Protein AF-0000000072294227 (afdb_homodimer)

Secondary structure (DSSP, 8-state):
---TT-------HHHHHHHHHHHHHHHHHHHHHHHHHHHHHHHHHHHHHHHHHHHHHHHHHHHHHHHTHHHHHHHHHHHHHHHHHHHHHHSS------SS-HHHHHHS--HHHHHHTTSGGGGGG----HHHHHHHTTT--HHHHHHTTT-HHHHHHHHHHHHHHHHTTSTTS-GGGGGGSHHHHHHHHHHHHHTT--HHHHHHHHHH-HHHHHHHHHHHHHHHHHHHHHHHHHHHHHIIIIIHHHHHHHT-/---TT-------HHHHHHHHHHHHHHHHHHHHHHHHHHHHHHHHHHHHHHHHHHHHHHHHHHHHHHHTHHHHHHHHHHHHHHHHHHHHHHSS------SS-HHHHHHS--HHHHHHTTSGGGGGG----HHHHHHHTTT--HHHHHHTTT-HHHHHHHHHHHHHHHHHHSTTS-GGGGGGSHHHHHHHHHHHHHTT--HHHHHHHHHH-HHHHHHHHHHHHHHHHHHHHHHHHHHHHHIIIIIHHHHHHHT-

Nearest PDB structures (foldseek):
  1x04-assembly1_A-2  TM=2.328E-01  e=3.850E+00  Homo sapiens
  8afz-assembly1_A  TM=1.549E-01  e=7.894E+00  Homo sapiens

Solvent-accessible surface area (backbone atoms only — not comparable to full-atom values): 27185 Å² total; per-residue (Å²): 132,81,78,78,73,71,65,76,80,63,80,57,65,69,58,49,51,54,48,48,50,52,50,49,50,48,48,51,52,48,50,53,51,50,49,54,49,51,53,51,47,52,50,36,51,52,37,49,52,48,38,53,53,42,52,52,48,44,50,52,52,51,51,50,53,61,67,44,43,52,24,33,50,46,16,48,51,47,45,49,44,40,53,50,54,52,39,31,68,68,62,74,48,73,70,74,73,65,84,69,49,66,63,45,67,54,59,50,42,48,51,61,49,52,28,41,27,57,35,77,87,34,56,94,60,45,49,82,67,60,66,53,49,14,68,52,40,74,61,46,50,46,67,58,48,58,74,22,69,83,23,58,66,46,44,46,50,41,12,48,45,33,25,49,54,49,53,39,68,36,86,87,36,77,62,86,46,51,76,71,34,67,53,44,53,49,49,54,56,47,47,70,39,55,86,75,46,51,48,62,53,47,25,45,34,41,69,70,33,70,69,31,31,50,51,48,51,51,41,50,53,51,46,55,52,51,49,51,53,48,51,50,51,49,51,53,48,38,32,67,57,55,46,54,60,52,55,62,60,71,72,103,131,79,76,77,75,71,65,77,80,60,81,56,65,69,59,49,52,54,48,48,52,51,50,50,51,48,50,51,52,48,51,52,52,50,49,51,49,50,52,51,49,52,51,35,51,53,37,50,52,49,37,53,52,43,51,52,48,45,50,52,51,52,51,50,54,60,67,45,42,54,24,31,51,47,16,48,49,48,45,49,43,41,54,50,54,53,39,32,67,68,63,73,47,78,70,74,74,66,84,70,48,64,63,46,68,55,56,51,42,48,50,60,49,54,27,42,28,59,34,76,85,34,56,95,60,46,49,81,67,59,66,54,50,14,68,51,40,75,61,46,51,46,67,59,48,60,74,22,69,86,23,60,65,46,44,46,52,42,11,46,45,33,25,50,55,48,53,43,69,34,87,86,35,76,71,84,49,53,77,71,32,66,53,44,55,50,48,55,55,46,49,71,38,54,86,76,48,51,46,63,51,46,24,46,34,42,70,69,32,69,70,31,31,51,50,46,51,53,42,48,52,51,47,54,52,52,49,50,51,48,52,50,50,48,50,54,47,38,33,66,56,56,47,54,61,51,56,63,62,71,74,103

Foldseek 3Di:
DPPPPPPPPDDPVVVVVVVVVVVVVVVVVVVVVVVVVVVVVVVVVVVVVVVVVVVVVVVVVVVLVVLCVVVVVLVVLLVVQVVVCVVCLVVVPNDPPSPAHNVRSVQFFQLSNVLCLCDCSVPPSRDDPQVVSCVLQLRDGSVLVNVLVVLVLSRVLSRLLSSLQVLLVDPVHDNVPSCPALSVVVSVVVNVCVVPDGSVRLSCQCPPNPVNVVSSVRSVVVSVVSSVVVVVVCVVVCCVPVVVVVVVPVVD/DPPPPPPPPPPPVVVVVVVVVVVVVVVVVVVVVVVVVVVVVVVVVVVVVVVVVVVVVVVVVVVLVVLCVVVVVLVVLLVVQVVVVVVCLVVVPNDDPSPAHNVRSVQFFQLSNVLCLCDCSVPPSRDDPQVVSCVLQLRDGSVLVNVLVVLVLSRVLSRLLSSLVVLLVDPVHDNVPSCVALSVVVSVVCNVCVVPDGSVRLSCQLPPNPVNVVSSVRSVVVSVVSSVVVVVVCVVVCCVPVVVVVVVPVVD

Organism: Botryotinia fuckeliana (strain B05.10) (NCBI:txid332648)

pLDDT: mean 79.05, std 19.79, range [23.41, 97.88]

Structure (mmCIF, N/CA/C/O backbone):
data_AF-0000000072294227-model_v1
#
loop_
_entity.id
_entity.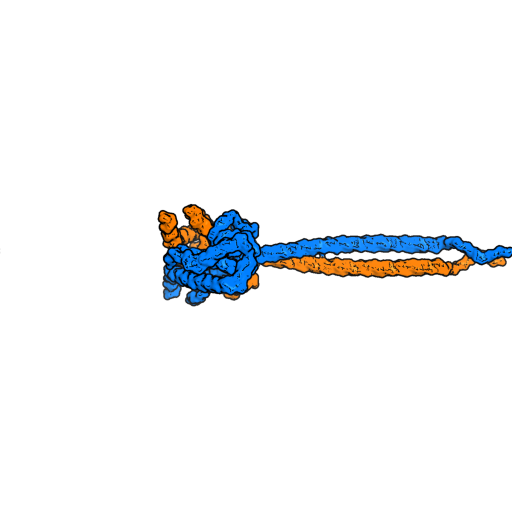type
_entity.pdbx_description
1 polymer 'Uncharacterized protein'
#
loop_
_atom_site.group_PDB
_atom_site.id
_atom_site.type_symbol
_atom_site.label_atom_id
_atom_site.label_alt_id
_atom_site.label_comp_id
_atom_site.label_asym_id
_atom_site.label_entity_id
_atom_site.label_seq_id
_atom_site.pdbx_PDB_ins_code
_atom_site.Cartn_x
_atom_site.Cartn_y
_atom_site.Cartn_z
_atom_site.occupancy
_atom_site.B_iso_or_equiv
_atom_site.auth_seq_id
_atom_site.auth_comp_id
_atom_site.auth_asym_id
_atom_site.auth_atom_id
_atom_site.pdbx_PDB_model_num
ATOM 1 N N . MET A 1 1 ? 15.352 -98.375 -51.656 1 25.69 1 MET A N 1
ATOM 2 C CA . MET A 1 1 ? 15.219 -98.125 -50.219 1 25.69 1 MET A CA 1
ATOM 3 C C . MET A 1 1 ? 15.141 -96.625 -49.938 1 25.69 1 MET A C 1
ATOM 5 O O . MET A 1 1 ? 16.078 -95.875 -50.25 1 25.69 1 MET A O 1
ATOM 9 N N . ASN A 1 2 ? 13.875 -96 -50.25 1 27.08 2 ASN A N 1
ATOM 10 C CA . ASN A 1 2 ? 13.523 -94.625 -50.062 1 27.08 2 ASN A CA 1
ATOM 11 C C . ASN A 1 2 ? 13.922 -94.125 -48.656 1 27.08 2 ASN A C 1
ATOM 13 O O . ASN A 1 2 ? 13.695 -94.812 -47.656 1 27.08 2 ASN A O 1
ATOM 17 N N . ASN A 1 3 ? 15.039 -93.438 -48.625 1 32.22 3 ASN A N 1
ATOM 18 C CA . ASN A 1 3 ? 15.633 -92.938 -47.375 1 32.22 3 ASN A CA 1
ATOM 19 C C . ASN A 1 3 ? 14.594 -92.25 -46.531 1 32.22 3 ASN A C 1
ATOM 21 O O . ASN A 1 3 ? 13.961 -91.25 -46.969 1 32.22 3 ASN A O 1
ATOM 25 N N . PRO A 1 4 ? 13.906 -92.812 -45.562 1 40.38 4 PRO A N 1
ATOM 26 C CA . PRO A 1 4 ? 12.766 -92.438 -44.688 1 40.38 4 PRO A CA 1
ATOM 27 C C . PRO A 1 4 ? 12.938 -91.062 -44.031 1 40.38 4 PRO A C 1
ATOM 29 O O . PRO A 1 4 ? 12.023 -90.625 -43.375 1 40.38 4 PRO A O 1
ATOM 32 N N . GLY A 1 5 ? 14.156 -90.688 -43.844 1 36.19 5 GLY A N 1
ATOM 33 C CA . GLY A 1 5 ? 14.359 -89.688 -42.844 1 36.19 5 GLY A CA 1
ATOM 34 C C . GLY A 1 5 ? 13.867 -88.312 -43.25 1 36.19 5 GLY A C 1
ATOM 35 O O . GLY A 1 5 ? 14.102 -87.312 -42.531 1 36.19 5 GLY A O 1
ATOM 36 N N . GLN A 1 6 ? 13.836 -88 -44.562 1 35.47 6 GLN A N 1
ATOM 37 C CA . GLN A 1 6 ? 13.609 -86.625 -44.875 1 35.47 6 GLN A CA 1
ATOM 38 C C . GLN A 1 6 ? 12.18 -86.188 -44.5 1 35.47 6 GLN A C 1
ATOM 40 O O . GLN A 1 6 ? 11.227 -86.562 -45.156 1 35.47 6 GLN A O 1
ATOM 45 N N . LEU A 1 7 ? 11.977 -86.062 -43.188 1 40.06 7 LEU A N 1
ATOM 46 C CA . LEU A 1 7 ? 10.703 -85.5 -42.844 1 40.06 7 LEU A CA 1
ATOM 47 C C . LEU A 1 7 ? 10.43 -84.25 -43.688 1 40.06 7 LEU A C 1
ATOM 49 O O . LEU A 1 7 ? 11.359 -83.5 -44.062 1 40.06 7 LEU A O 1
ATOM 53 N N . PRO A 1 8 ? 9.406 -84.312 -44.562 1 37.22 8 PRO A N 1
ATOM 54 C CA . PRO A 1 8 ? 9.156 -83.125 -45.375 1 37.22 8 PRO A CA 1
ATOM 55 C C . PRO A 1 8 ? 9.148 -81.812 -44.594 1 37.22 8 PRO A C 1
ATOM 57 O O . PRO A 1 8 ? 8.656 -81.812 -43.438 1 37.22 8 PRO A O 1
ATOM 60 N N . HIS A 1 9 ? 10.25 -81.062 -44.5 1 41.09 9 HIS A N 1
ATOM 61 C CA . HIS A 1 9 ? 10.398 -79.75 -43.906 1 41.09 9 HIS A CA 1
ATOM 62 C C . HIS A 1 9 ? 9.242 -78.812 -44.312 1 41.09 9 HIS A C 1
ATOM 64 O O . HIS A 1 9 ? 9.375 -77.625 -44.281 1 41.09 9 HIS A O 1
ATOM 70 N N . GLY A 1 10 ? 8.156 -79.375 -44.875 1 38.88 10 GLY A N 1
ATOM 71 C CA . GLY A 1 10 ? 7.176 -78.375 -45.25 1 38.88 10 GLY A CA 1
ATOM 72 C C . GLY A 1 10 ? 6.535 -77.688 -44.062 1 38.88 10 GLY A C 1
ATOM 73 O O . GLY A 1 10 ? 6.559 -78.188 -42.969 1 38.88 10 GLY A O 1
ATOM 74 N N . PRO A 1 11 ? 6.523 -76.25 -44.062 1 43.62 11 PRO A N 1
ATOM 75 C CA . PRO A 1 11 ? 5.891 -75.5 -42.938 1 43.62 11 PRO A CA 1
ATOM 76 C C . PRO A 1 11 ? 4.523 -76.062 -42.562 1 43.62 11 PRO A C 1
ATOM 78 O O . PRO A 1 11 ? 3.787 -76.562 -43.438 1 43.62 11 PRO A O 1
ATOM 81 N N . CYS A 1 12 ? 4.359 -76.688 -41.562 1 49.31 12 CYS A N 1
ATOM 82 C CA . CYS A 1 12 ? 3.086 -77.188 -41.062 1 49.31 12 CYS A CA 1
ATOM 83 C C . CYS A 1 12 ? 2.023 -76.062 -41.094 1 49.31 12 CYS A C 1
ATOM 85 O O . CYS A 1 12 ? 2.217 -75 -40.531 1 49.31 12 CYS A O 1
ATOM 87 N N . ILE A 1 13 ? 1.079 -75.938 -42 1 53.09 13 ILE A N 1
ATOM 88 C CA . ILE A 1 13 ? 0.009 -75 -42.281 1 53.09 13 ILE A CA 1
ATOM 89 C C . ILE A 1 13 ? -0.709 -74.625 -41 1 53.09 13 ILE A C 1
ATOM 91 O O . ILE A 1 13 ? -1.012 -73.438 -40.781 1 53.09 13 ILE A O 1
ATOM 95 N N . GLY A 1 14 ? -1.01 -75.5 -40.219 1 51.09 14 GLY A N 1
ATOM 96 C CA . GLY A 1 14 ? -1.682 -75.188 -38.969 1 51.09 14 GLY A CA 1
ATOM 97 C C . GLY A 1 14 ? -0.851 -74.312 -38.031 1 51.09 14 GLY A C 1
ATOM 98 O O . GLY A 1 14 ? -1.378 -73.375 -37.375 1 51.09 14 GLY A O 1
ATOM 99 N N . CYS A 1 15 ? 0.338 -74.625 -38.062 1 59 15 CYS A N 1
ATOM 100 C CA . CYS A 1 15 ? 1.279 -73.938 -37.219 1 59 15 CYS A CA 1
ATOM 101 C C . CYS A 1 15 ? 1.486 -72.5 -37.75 1 59 15 CYS A C 1
ATOM 103 O O . CYS A 1 15 ? 1.631 -71.562 -36.969 1 59 15 CYS A O 1
ATOM 105 N N . SER A 1 16 ? 1.339 -72.375 -39.125 1 62 16 SER A N 1
ATOM 106 C CA . SER A 1 16 ? 1.524 -71.062 -39.688 1 62 16 SER A CA 1
ATOM 107 C C . SER A 1 16 ? 0.367 -70.125 -39.344 1 62 16 SER A C 1
ATOM 109 O O . SER A 1 16 ? 0.581 -68.938 -39.031 1 62 16 SER A O 1
ATOM 111 N N . THR A 1 17 ? -0.771 -70.75 -39.188 1 65.31 17 THR A N 1
ATOM 112 C CA . THR A 1 17 ? -1.951 -69.938 -38.938 1 65.31 17 THR A CA 1
ATOM 113 C C . THR A 1 17 ? -1.972 -69.438 -37.5 1 65.31 17 THR A C 1
ATOM 115 O O . THR A 1 17 ? -2.297 -68.25 -37.25 1 65.31 17 THR A O 1
ATOM 118 N N . VAL A 1 18 ? -1.57 -70.312 -36.656 1 64.25 18 VAL A N 1
ATOM 119 C CA . VAL A 1 18 ? -1.55 -69.938 -35.25 1 64.25 18 VAL A CA 1
ATOM 120 C C . VAL A 1 18 ? -0.463 -68.875 -35 1 64.25 18 VAL A C 1
ATOM 122 O O . VAL A 1 18 ? -0.675 -67.875 -34.281 1 64.25 18 VAL A O 1
ATOM 125 N N . THR A 1 19 ? 0.599 -69.062 -35.781 1 65.81 19 THR A N 1
ATOM 126 C CA . THR A 1 19 ? 1.707 -68.125 -35.656 1 65.81 19 THR A CA 1
ATOM 127 C C . THR A 1 19 ? 1.326 -66.812 -36.219 1 65.81 19 THR A C 1
ATOM 129 O O . THR A 1 19 ? 1.663 -65.75 -35.625 1 65.81 19 THR A O 1
ATOM 132 N N . ASP A 1 20 ? 0.59 -66.812 -37.25 1 66.56 20 ASP A N 1
ATOM 133 C CA . ASP A 1 20 ? 0.173 -65.562 -37.875 1 66.56 20 ASP A CA 1
ATOM 134 C C . ASP A 1 20 ? -0.814 -64.812 -37 1 66.56 20 ASP A C 1
ATOM 136 O O . ASP A 1 20 ? -0.74 -63.562 -36.875 1 66.56 20 ASP A O 1
ATOM 140 N N . ARG A 1 21 ? -1.737 -65.438 -36.344 1 67.5 21 ARG A N 1
ATOM 141 C CA . ARG A 1 21 ? -2.723 -64.875 -35.469 1 67.5 21 ARG A CA 1
ATOM 142 C C . ARG A 1 21 ? -2.057 -64.25 -34.219 1 67.5 21 ARG A C 1
ATOM 144 O O . ARG A 1 21 ? -2.439 -63.188 -33.75 1 67.5 21 ARG A O 1
ATOM 151 N N . LEU A 1 22 ? -1.011 -65.062 -33.812 1 66.31 22 LEU A N 1
ATOM 152 C CA . LEU A 1 22 ? -0.278 -64.625 -32.625 1 66.31 22 LEU A CA 1
ATOM 153 C C . LEU A 1 22 ? 0.51 -63.344 -32.938 1 66.31 22 LEU A C 1
ATOM 155 O O . LEU A 1 22 ? 0.549 -62.406 -32.125 1 66.31 22 LEU A O 1
ATOM 159 N N . VAL A 1 23 ? 1.01 -63.344 -34.156 1 69.56 23 VAL A N 1
ATOM 160 C CA . VAL A 1 23 ? 1.774 -62.188 -34.594 1 69.56 23 VAL A CA 1
ATOM 161 C C . VAL A 1 23 ? 0.84 -61 -34.781 1 69.56 23 VAL A C 1
ATOM 163 O O . VAL A 1 23 ? 1.176 -59.875 -34.375 1 69.56 23 VAL A O 1
ATOM 166 N N . ALA A 1 24 ? -0.318 -61.281 -35.312 1 71.31 24 ALA A N 1
ATOM 167 C CA . ALA A 1 24 ? -1.297 -60.219 -35.531 1 71.31 24 ALA A CA 1
ATOM 168 C C . ALA A 1 24 ? -1.79 -59.656 -34.188 1 71.31 24 ALA A C 1
ATOM 170 O O . ALA A 1 24 ? -1.928 -58.438 -34.031 1 71.31 24 ALA A O 1
ATOM 171 N N . SER A 1 25 ? -2.053 -60.531 -33.281 1 69.81 25 SER A N 1
ATOM 172 C CA . SER A 1 25 ? -2.494 -60.125 -31.969 1 69.81 25 SER A CA 1
ATOM 173 C C . SER A 1 25 ? -1.422 -59.281 -31.266 1 69.81 25 SER A C 1
ATOM 175 O O . SER A 1 25 ? -1.727 -58.281 -30.625 1 69.81 25 SER A O 1
ATOM 177 N N . ASP A 1 26 ? -0.214 -59.656 -31.531 1 72.25 26 ASP A N 1
ATOM 178 C CA . ASP A 1 26 ? 0.92 -58.969 -30.938 1 72.25 26 ASP A CA 1
ATOM 179 C C . ASP A 1 26 ? 1.062 -57.562 -31.516 1 72.25 26 ASP A C 1
ATOM 181 O O . ASP A 1 26 ? 1.332 -56.594 -30.797 1 72.25 26 ASP A O 1
ATOM 185 N N . ARG A 1 27 ? 0.776 -57.562 -32.812 1 74 27 ARG A N 1
ATOM 186 C CA . ARG A 1 27 ? 0.871 -56.281 -33.469 1 74 27 ARG A CA 1
ATOM 187 C C . ARG A 1 27 ? -0.189 -55.312 -32.969 1 74 27 ARG A C 1
ATOM 189 O O . ARG A 1 27 ? 0.097 -54.125 -32.719 1 74 27 ARG A O 1
ATOM 196 N N . ILE A 1 28 ? -1.368 -55.812 -32.75 1 73.75 28 ILE A N 1
ATOM 197 C CA . ILE A 1 28 ? -2.467 -55 -32.25 1 73.75 28 ILE A CA 1
ATOM 198 C C . ILE A 1 28 ? -2.154 -54.5 -30.844 1 73.75 28 ILE A C 1
ATOM 200 O O . ILE A 1 28 ? -2.363 -53.344 -30.531 1 73.75 28 ILE A O 1
ATOM 204 N N . PHE A 1 29 ? -1.642 -55.406 -30.094 1 74.62 29 PHE A N 1
ATOM 205 C CA . PHE A 1 29 ? -1.255 -55.062 -28.734 1 74.62 29 PHE A CA 1
ATOM 206 C C . PHE A 1 29 ? -0.195 -53.969 -28.719 1 74.62 29 PHE A C 1
ATOM 208 O O . PHE A 1 29 ? -0.287 -53 -27.953 1 74.62 29 PHE A O 1
ATOM 215 N N . HIS A 1 30 ? 0.697 -54.094 -29.703 1 78.75 30 HIS A N 1
ATOM 216 C CA . HIS A 1 30 ? 1.763 -53.094 -29.812 1 78.75 30 HIS A CA 1
ATOM 217 C C . HIS A 1 30 ? 1.218 -51.75 -30.25 1 78.75 30 HIS A C 1
ATOM 219 O O . HIS A 1 30 ? 1.624 -50.688 -29.719 1 78.75 30 HIS A O 1
ATOM 225 N N . ILE A 1 31 ? 0.248 -51.781 -31.062 1 78.38 31 ILE A N 1
ATOM 226 C CA . ILE A 1 31 ? -0.325 -50.562 -31.594 1 78.38 31 ILE A CA 1
ATOM 227 C C . ILE A 1 31 ? -1.091 -49.844 -30.484 1 78.38 31 ILE A C 1
ATOM 229 O O . ILE A 1 31 ? -0.929 -48.625 -30.297 1 78.38 31 ILE A O 1
ATOM 233 N N . ILE A 1 32 ? -1.817 -50.594 -29.719 1 78.62 32 ILE A N 1
ATOM 234 C CA . ILE A 1 32 ? -2.637 -50.031 -28.656 1 78.62 32 ILE A CA 1
ATOM 235 C C . ILE A 1 32 ? -1.737 -49.469 -27.547 1 78.62 32 ILE A C 1
ATOM 237 O O . ILE A 1 32 ? -1.966 -48.375 -27.047 1 78.62 32 ILE A O 1
ATOM 241 N N . HIS A 1 33 ? -0.772 -50.156 -27.25 1 81.5 33 HIS A N 1
ATOM 242 C CA . HIS A 1 33 ? 0.148 -49.75 -26.188 1 81.5 33 HIS A CA 1
ATOM 243 C C . HIS A 1 33 ? 0.958 -48.531 -26.609 1 81.5 33 HIS A C 1
ATOM 245 O O . HIS A 1 33 ? 1.167 -47.625 -25.797 1 81.5 33 HIS A O 1
ATOM 251 N N . ASN A 1 34 ? 1.299 -48.594 -27.828 1 82.38 34 ASN A N 1
ATOM 252 C CA . ASN A 1 34 ? 2.037 -47.438 -28.344 1 82.38 34 ASN A CA 1
ATOM 253 C C . ASN A 1 34 ? 1.169 -46.188 -28.375 1 82.38 34 ASN A C 1
ATOM 255 O O . ASN A 1 34 ? 1.644 -45.094 -28.062 1 82.38 34 ASN A O 1
ATOM 259 N N . GLN A 1 35 ? -0.069 -46.406 -28.672 1 87.62 35 GLN A N 1
ATOM 260 C CA . GLN A 1 35 ? -0.991 -45.281 -28.672 1 87.62 35 GLN A CA 1
ATOM 261 C C . GLN A 1 35 ? -1.2 -44.75 -27.266 1 87.62 35 GLN A C 1
ATOM 263 O O . GLN A 1 35 ? -1.195 -43.531 -27.047 1 87.62 35 GLN A O 1
ATOM 268 N N . LYS A 1 36 ? -1.363 -45.594 -26.328 1 84.44 36 LYS A N 1
ATOM 269 C CA . LYS A 1 36 ? -1.523 -45.188 -24.922 1 84.44 36 LYS A CA 1
ATOM 270 C C 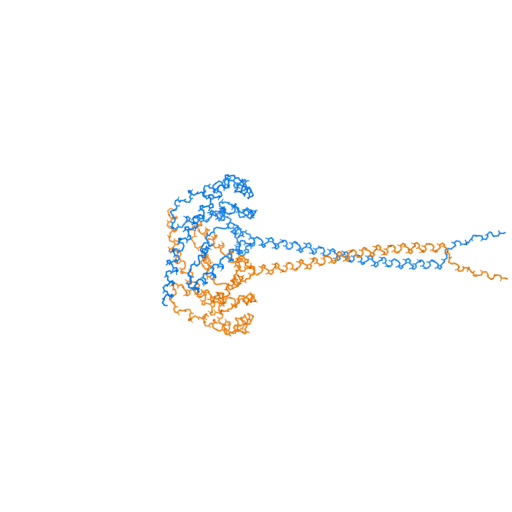. LYS A 1 36 ? -0.298 -44.438 -24.422 1 84.44 36 LYS A C 1
ATOM 272 O O . LYS A 1 36 ? -0.427 -43.469 -23.703 1 84.44 36 LYS A O 1
ATOM 277 N N . LEU A 1 37 ? 0.811 -44.875 -24.844 1 87.12 37 LEU A N 1
ATOM 278 C CA . LEU A 1 37 ? 2.059 -44.25 -24.453 1 87.12 37 LEU A CA 1
ATOM 279 C C . LEU A 1 37 ? 2.158 -42.844 -25.047 1 87.12 37 LEU A C 1
ATOM 281 O O . LEU A 1 37 ? 2.572 -41.906 -24.375 1 87.12 37 LEU A O 1
ATOM 285 N N . ARG A 1 38 ? 1.729 -42.719 -26.266 1 89.12 38 ARG A N 1
ATOM 286 C CA . ARG A 1 38 ? 1.755 -41.406 -26.922 1 89.12 38 ARG A CA 1
ATOM 287 C C . ARG A 1 38 ? 0.776 -40.469 -26.266 1 89.12 38 ARG A C 1
ATOM 289 O O . ARG A 1 38 ? 1.098 -39.281 -26.062 1 89.12 38 ARG A O 1
ATOM 296 N N . ASP A 1 39 ? -0.341 -40.969 -25.922 1 90.06 39 ASP A N 1
ATOM 297 C CA . ASP A 1 39 ? -1.344 -40.156 -25.266 1 90.06 39 ASP A CA 1
ATOM 298 C C . ASP A 1 39 ? -0.842 -39.656 -23.906 1 90.06 39 ASP A C 1
ATOM 300 O O . ASP A 1 39 ? -1.01 -38.5 -23.547 1 90.06 39 ASP A O 1
ATOM 304 N N . LYS A 1 40 ? -0.239 -40.5 -23.188 1 89.38 40 LYS A N 1
ATOM 305 C CA . LYS A 1 40 ? 0.281 -40.156 -21.875 1 89.38 40 LYS A CA 1
ATOM 306 C C . LYS A 1 40 ? 1.44 -39.156 -21.984 1 89.38 40 LYS A C 1
ATOM 308 O O . LYS A 1 40 ? 1.576 -38.25 -21.156 1 89.38 40 LYS A O 1
ATOM 313 N N . GLU A 1 41 ? 2.145 -39.344 -23.016 1 90.75 41 GLU A N 1
ATOM 314 C CA . GLU A 1 41 ? 3.25 -38.438 -23.266 1 90.75 41 GLU A CA 1
ATOM 315 C C . GLU A 1 41 ? 2.74 -37.031 -23.594 1 90.75 41 GLU A C 1
ATOM 317 O O . GLU A 1 41 ? 3.305 -36.031 -23.141 1 90.75 41 GLU A O 1
ATOM 322 N N . GLN A 1 42 ? 1.729 -37 -24.391 1 93.62 42 GLN A N 1
ATOM 323 C CA . GLN A 1 42 ? 1.135 -35.719 -24.719 1 93.62 42 GLN A CA 1
ATOM 324 C C . GLN A 1 42 ? 0.562 -35.031 -23.484 1 93.62 42 GLN A C 1
ATOM 326 O O . GLN A 1 42 ? 0.788 -33.844 -23.266 1 93.62 42 GLN A O 1
ATOM 331 N N . LYS A 1 43 ? -0.06 -35.781 -22.688 1 93.75 43 LYS A N 1
ATOM 332 C CA . LYS A 1 43 ? -0.62 -35.219 -21.453 1 93.75 43 LYS A CA 1
ATOM 333 C C . LYS A 1 43 ? 0.482 -34.75 -20.516 1 93.75 43 LYS A C 1
ATOM 335 O O . LYS A 1 43 ? 0.339 -33.719 -19.859 1 93.75 43 LYS A O 1
ATOM 340 N N . LEU A 1 44 ? 1.475 -35.469 -20.422 1 93.38 44 LEU A N 1
ATOM 341 C CA . LEU A 1 44 ? 2.613 -35.094 -19.594 1 93.38 44 LEU A CA 1
ATOM 342 C C . LEU A 1 44 ? 3.248 -33.812 -20.094 1 93.38 44 LEU A C 1
ATOM 344 O O . LEU A 1 44 ? 3.545 -32.906 -19.297 1 93.38 44 LEU A O 1
ATOM 348 N N . ARG A 1 45 ? 3.406 -33.719 -21.375 1 93.94 45 ARG A N 1
ATOM 349 C CA . ARG A 1 45 ? 3.975 -32.5 -21.953 1 93.94 45 ARG A CA 1
ATOM 350 C C . ARG A 1 45 ? 3.092 -31.297 -21.672 1 93.94 45 ARG A C 1
ATOM 352 O O . ARG A 1 45 ? 3.592 -30.219 -21.344 1 93.94 45 ARG A O 1
ATOM 359 N N . GLU A 1 46 ? 1.852 -31.469 -21.797 1 95.19 46 GLU A N 1
ATOM 360 C CA . GLU A 1 46 ? 0.908 -30.391 -21.516 1 95.19 46 GLU A CA 1
ATOM 361 C C . GLU A 1 46 ? 0.954 -30 -20.047 1 95.19 46 GLU A C 1
ATOM 363 O O . GLU A 1 46 ? 0.937 -28.812 -19.719 1 95.19 46 GLU A O 1
ATOM 368 N N . SER A 1 47 ? 1.055 -30.953 -19.172 1 95.19 47 SER A N 1
ATOM 369 C CA . SER A 1 47 ? 1.126 -30.672 -17.734 1 95.19 47 SER A CA 1
ATOM 370 C C . SER A 1 47 ? 2.426 -29.969 -17.375 1 95.19 47 SER A C 1
ATOM 372 O O . SER A 1 47 ? 2.428 -29.047 -16.562 1 95.19 47 SER A O 1
ATOM 374 N N . GLU A 1 48 ? 3.418 -30.359 -17.938 1 94.69 48 GLU A N 1
ATOM 375 C CA . GLU A 1 48 ? 4.715 -29.734 -17.688 1 94.69 48 GLU A CA 1
ATOM 376 C C . GLU A 1 48 ? 4.746 -28.297 -18.203 1 94.69 48 GLU A C 1
ATOM 378 O O . GLU A 1 48 ? 5.34 -27.422 -17.562 1 94.69 48 GLU A O 1
ATOM 383 N N . LYS A 1 49 ? 4.176 -28.109 -19.344 1 96.31 49 LYS A N 1
ATOM 384 C CA . LYS A 1 49 ? 4.051 -26.75 -19.844 1 96.31 49 LYS A CA 1
ATOM 385 C C . LYS A 1 49 ? 3.246 -25.875 -18.891 1 96.31 49 LYS A C 1
ATOM 387 O O . LYS A 1 49 ? 3.635 -24.734 -18.609 1 96.31 49 LYS A O 1
ATOM 392 N N . LYS A 1 50 ? 2.227 -26.406 -18.391 1 97.12 50 LYS A N 1
ATOM 393 C CA . LYS A 1 50 ? 1.389 -25.672 -17.453 1 97.12 50 LYS A CA 1
ATOM 394 C C . LYS A 1 50 ? 2.15 -25.375 -16.156 1 97.12 50 LYS A C 1
ATOM 396 O O . LYS A 1 50 ? 2.016 -24.281 -15.594 1 97.12 50 LYS A O 1
ATOM 401 N N . VAL A 1 51 ? 2.895 -26.234 -15.711 1 96.56 51 VAL A N 1
ATOM 402 C CA . VAL A 1 51 ? 3.715 -26.047 -14.523 1 96.56 51 VAL A CA 1
ATOM 403 C C . VAL A 1 51 ? 4.676 -24.875 -14.742 1 96.56 51 VAL A C 1
ATOM 405 O O . VAL A 1 51 ? 4.793 -23.984 -13.891 1 96.56 51 VAL A O 1
ATOM 408 N N . ARG A 1 52 ? 5.277 -24.875 -15.875 1 96.69 52 ARG A N 1
ATOM 409 C CA . ARG A 1 52 ? 6.223 -23.812 -16.188 1 96.69 52 ARG A CA 1
ATOM 410 C C . ARG A 1 52 ? 5.523 -22.469 -16.234 1 96.69 52 ARG A C 1
ATOM 412 O O . ARG A 1 52 ? 6.047 -21.469 -15.727 1 96.69 52 ARG A O 1
ATOM 419 N N . GLU A 1 53 ? 4.387 -22.406 -16.797 1 97.12 53 GLU A N 1
ATOM 420 C CA . GLU A 1 53 ? 3.617 -21.172 -16.891 1 97.12 53 GLU A CA 1
ATOM 421 C C . GLU A 1 53 ? 3.191 -20.672 -15.516 1 97.12 53 GLU A C 1
ATOM 423 O O . GLU A 1 53 ? 3.309 -19.484 -15.211 1 97.12 53 GLU A O 1
ATOM 428 N N . LEU A 1 54 ? 2.791 -21.625 -14.711 1 97.06 54 LEU A N 1
ATOM 429 C CA . LEU A 1 54 ? 2.328 -21.281 -13.367 1 97.06 54 LEU A CA 1
ATOM 430 C C . LEU A 1 54 ? 3.496 -20.844 -12.484 1 97.06 54 LEU A C 1
ATOM 432 O O . LEU A 1 54 ? 3.361 -19.922 -11.68 1 97.06 54 LEU A O 1
ATOM 436 N N . GLU A 1 55 ? 4.578 -21.453 -12.648 1 96.69 55 GLU A N 1
ATOM 437 C CA . GLU A 1 55 ? 5.773 -21.047 -11.914 1 96.69 55 GLU A CA 1
ATOM 438 C C . GLU A 1 55 ? 6.199 -19.625 -12.297 1 96.69 55 GLU A C 1
ATOM 440 O O . GLU A 1 55 ? 6.566 -18.828 -11.438 1 96.69 55 GLU A O 1
ATOM 445 N N . ALA A 1 56 ? 6.148 -19.375 -13.539 1 96.38 56 ALA A N 1
ATOM 446 C CA . ALA A 1 56 ? 6.469 -18.047 -14.023 1 96.38 56 ALA A CA 1
ATOM 447 C C . ALA A 1 56 ? 5.484 -17.016 -13.484 1 96.38 56 ALA A C 1
ATOM 449 O O . ALA A 1 56 ? 5.875 -15.898 -13.125 1 96.38 56 ALA A O 1
ATOM 450 N N . GLN A 1 57 ? 4.254 -17.453 -13.422 1 95.56 57 GLN A N 1
ATOM 451 C CA . GLN A 1 57 ? 3.219 -16.562 -12.898 1 95.56 57 GLN A CA 1
ATOM 452 C C . GLN A 1 57 ? 3.424 -16.297 -11.414 1 95.56 57 GLN A C 1
ATOM 454 O O . GLN A 1 57 ? 3.299 -15.148 -10.961 1 95.56 57 GLN A O 1
ATOM 459 N N . VAL A 1 58 ? 3.719 -17.25 -10.711 1 94.69 58 VAL A N 1
ATOM 460 C CA . VAL A 1 58 ? 3.977 -17.109 -9.281 1 94.69 58 VAL A CA 1
ATOM 461 C C . VAL A 1 58 ? 5.18 -16.203 -9.055 1 94.69 58 VAL A C 1
ATOM 463 O O . VAL A 1 58 ? 5.141 -15.312 -8.203 1 94.69 58 VAL A O 1
ATOM 466 N N . GLU A 1 59 ? 6.16 -16.406 -9.836 1 93.88 59 GLU A N 1
ATOM 467 C CA . GLU A 1 59 ? 7.355 -15.578 -9.734 1 93.88 59 GLU A CA 1
ATOM 468 C C . GLU A 1 59 ? 7.039 -14.117 -10.031 1 93.88 59 GLU A C 1
ATOM 470 O O . GLU A 1 59 ? 7.492 -13.219 -9.32 1 93.88 59 GLU A O 1
ATOM 475 N N . ALA A 1 60 ? 6.289 -13.852 -11.016 1 91.56 60 ALA A N 1
ATOM 476 C CA . ALA A 1 60 ? 5.906 -12.5 -11.406 1 91.56 60 ALA A CA 1
ATOM 477 C C . ALA A 1 60 ? 5.078 -11.828 -10.312 1 91.56 60 ALA A C 1
ATOM 479 O O . ALA A 1 60 ? 5.309 -10.664 -9.977 1 91.56 60 ALA A O 1
ATOM 480 N N . LEU A 1 61 ? 4.16 -12.625 -9.805 1 91.38 61 LEU A N 1
ATOM 481 C CA . LEU A 1 61 ? 3.301 -12.102 -8.75 1 91.38 61 LEU A CA 1
ATOM 482 C C . LEU A 1 61 ? 4.109 -11.781 -7.496 1 91.38 61 LEU A C 1
ATOM 484 O O . LEU A 1 61 ? 3.883 -10.758 -6.848 1 91.38 61 LEU A O 1
ATOM 488 N N . MET A 1 62 ? 5.02 -12.586 -7.191 1 92.12 62 MET A N 1
ATOM 489 C CA . MET A 1 62 ? 5.855 -12.367 -6.012 1 92.12 62 MET A CA 1
ATOM 490 C C . MET A 1 62 ? 6.754 -11.148 -6.195 1 92.12 62 MET A C 1
ATOM 492 O O . MET A 1 62 ? 6.945 -10.375 -5.262 1 92.12 62 MET A O 1
ATOM 496 N N . LYS A 1 63 ? 7.277 -11.016 -7.348 1 88.69 63 LYS A N 1
ATOM 497 C CA . LYS A 1 63 ? 8.117 -9.859 -7.656 1 88.69 63 LYS A CA 1
ATOM 498 C C . LYS A 1 63 ? 7.324 -8.562 -7.555 1 88.69 63 LYS A C 1
ATOM 500 O O . LYS A 1 63 ? 7.809 -7.574 -6.992 1 88.69 63 LYS A O 1
ATOM 505 N N . GLU A 1 64 ? 6.164 -8.594 -8.055 1 87.81 64 GLU A N 1
ATOM 506 C CA . GLU A 1 64 ? 5.297 -7.418 -7.996 1 87.81 64 GLU A CA 1
ATOM 507 C C . GLU A 1 64 ? 4.914 -7.086 -6.559 1 87.81 64 GLU A C 1
ATOM 509 O O . GLU A 1 64 ? 4.934 -5.918 -6.16 1 87.81 64 GLU A O 1
ATOM 514 N N . ALA A 1 65 ? 4.598 -8.109 -5.871 1 88.62 65 ALA A N 1
ATOM 515 C CA . ALA A 1 65 ? 4.227 -7.93 -4.469 1 88.62 65 ALA A CA 1
ATOM 516 C C . ALA A 1 65 ? 5.367 -7.305 -3.676 1 88.62 65 ALA A C 1
ATOM 518 O O . ALA A 1 65 ? 5.145 -6.41 -2.854 1 88.62 65 ALA A O 1
ATOM 519 N N . ASN A 1 66 ? 6.52 -7.734 -3.967 1 88.25 66 ASN A N 1
ATOM 520 C CA . ASN A 1 66 ? 7.695 -7.219 -3.27 1 88.25 66 ASN A CA 1
ATOM 521 C C . ASN A 1 66 ? 7.98 -5.77 -3.65 1 88.25 66 ASN A C 1
ATOM 523 O O . ASN A 1 66 ? 8.414 -4.977 -2.812 1 88.25 66 ASN A O 1
ATOM 527 N N . LEU A 1 67 ? 7.727 -5.527 -4.844 1 89 67 LEU A N 1
ATOM 528 C CA . LEU A 1 67 ? 7.988 -4.188 -5.352 1 89 67 LEU A CA 1
ATOM 529 C C . LEU A 1 67 ? 7.023 -3.178 -4.734 1 89 67 LEU A C 1
ATOM 531 O O . LEU A 1 67 ? 7.379 -2.012 -4.543 1 89 67 LEU A O 1
ATOM 535 N N . MET A 1 68 ? 5.832 -3.586 -4.328 1 90.69 68 MET A N 1
ATOM 536 C CA . MET A 1 68 ? 4.793 -2.672 -3.869 1 90.69 68 MET A CA 1
ATOM 537 C C . MET A 1 68 ? 4.836 -2.512 -2.354 1 90.69 68 MET A C 1
ATOM 539 O O . MET A 1 68 ? 4.094 -1.71 -1.787 1 90.69 68 MET A O 1
ATOM 543 N N . LYS A 1 69 ? 5.742 -3.121 -1.716 1 91.56 69 LYS A N 1
ATOM 544 C CA . LYS A 1 69 ? 5.824 -3.16 -0.259 1 91.56 69 LYS A CA 1
ATOM 545 C C . LYS A 1 69 ? 5.934 -1.755 0.325 1 91.56 69 LYS A C 1
ATOM 547 O O . LYS A 1 69 ? 5.301 -1.446 1.337 1 91.56 69 LYS A O 1
ATOM 552 N N . PRO A 1 70 ? 6.688 -0.864 -0.312 1 92 70 PRO A N 1
ATOM 553 C CA . PRO A 1 70 ? 6.785 0.483 0.256 1 92 70 PRO A CA 1
ATOM 554 C C . PRO A 1 70 ? 5.441 1.201 0.307 1 92 70 PRO A C 1
ATOM 556 O O . PRO A 1 70 ? 5.121 1.851 1.306 1 92 70 PRO A O 1
ATOM 559 N N . PHE A 1 71 ? 4.664 1.059 -0.714 1 92.38 71 PHE A N 1
ATOM 560 C CA . PHE A 1 71 ? 3.338 1.663 -0.712 1 92.38 71 PHE A CA 1
ATOM 561 C C . PHE A 1 71 ? 2.459 1.039 0.367 1 92.38 71 PHE A C 1
ATOM 563 O O . PHE A 1 71 ? 1.745 1.746 1.08 1 92.38 71 PHE A O 1
ATOM 570 N N . LEU A 1 72 ? 2.539 -0.261 0.435 1 93.12 72 LEU A N 1
ATOM 571 C CA . LEU A 1 72 ? 1.75 -0.986 1.426 1 93.12 72 LEU A CA 1
ATOM 572 C C . LEU A 1 72 ? 2.088 -0.518 2.838 1 93.12 72 LEU A C 1
ATOM 574 O O . LEU A 1 72 ? 1.191 -0.28 3.648 1 93.12 72 LEU A O 1
ATOM 578 N N . LYS A 1 73 ? 3.33 -0.383 3.107 1 91.88 73 LYS A N 1
ATOM 579 C CA . LYS A 1 73 ? 3.803 0.026 4.426 1 91.88 73 LYS A CA 1
ATOM 580 C C . LYS A 1 73 ? 3.318 1.432 4.773 1 91.88 73 LYS A C 1
ATOM 582 O O . LYS A 1 73 ? 2.854 1.678 5.887 1 91.88 73 LYS A O 1
ATOM 587 N N . ILE A 1 74 ? 3.428 2.283 3.838 1 91.75 74 ILE A N 1
ATOM 588 C CA . ILE A 1 74 ? 3.012 3.664 4.059 1 91.75 74 ILE A CA 1
ATOM 589 C C . ILE A 1 74 ? 1.505 3.717 4.301 1 91.75 74 ILE A C 1
ATOM 591 O O . ILE A 1 74 ? 1.04 4.395 5.219 1 91.75 74 ILE A O 1
ATOM 595 N N . GLY A 1 75 ? 0.788 3.002 3.477 1 92.19 75 GLY A N 1
ATOM 596 C CA . GLY A 1 75 ? -0.653 2.945 3.664 1 92.19 75 GLY A CA 1
ATOM 597 C C . GLY A 1 75 ? -1.058 2.412 5.023 1 92.19 75 GLY A C 1
ATOM 598 O O . GLY A 1 75 ? -1.908 2.996 5.699 1 92.19 75 GLY A O 1
ATOM 599 N N . ALA A 1 76 ? -0.446 1.343 5.418 1 92.56 76 ALA A N 1
ATOM 600 C CA . ALA A 1 76 ? -0.738 0.745 6.719 1 92.56 76 ALA A CA 1
ATOM 601 C C . ALA A 1 76 ? -0.365 1.693 7.852 1 92.56 76 ALA A C 1
ATOM 603 O O . ALA A 1 76 ? -1.094 1.803 8.844 1 92.56 76 ALA A O 1
ATOM 604 N N . GLN A 1 77 ? 0.742 2.414 7.719 1 90.62 77 GLN A N 1
ATOM 605 C CA . GLN A 1 77 ? 1.201 3.35 8.742 1 90.62 77 GLN A CA 1
ATOM 606 C C . GLN A 1 77 ? 0.225 4.512 8.906 1 90.62 77 GLN A C 1
ATOM 608 O O . GLN A 1 77 ? -0.085 4.918 10.023 1 90.62 77 GLN A O 1
ATOM 613 N N . ILE A 1 78 ? -0.2 4.957 7.77 1 90.38 78 ILE A N 1
ATOM 614 C CA . ILE A 1 78 ? -1.12 6.086 7.785 1 90.38 78 ILE A CA 1
ATOM 615 C C . ILE A 1 78 ? -2.424 5.684 8.469 1 90.38 78 ILE A C 1
ATOM 617 O O . ILE A 1 78 ? -2.957 6.43 9.297 1 90.38 78 ILE A O 1
ATOM 621 N N . ARG A 1 79 ? -2.871 4.586 8.141 1 93.12 79 ARG A N 1
ATOM 622 C CA . ARG A 1 79 ? -4.133 4.133 8.711 1 93.12 79 ARG A CA 1
ATOM 623 C C . ARG A 1 79 ? -3.975 3.791 10.188 1 93.12 79 ARG A C 1
ATOM 625 O O . ARG A 1 79 ? -4.883 4.031 10.992 1 93.12 79 ARG A O 1
ATOM 632 N N . THR A 1 80 ? -2.838 3.213 10.523 1 91.38 80 THR A N 1
ATOM 633 C CA . THR A 1 80 ? -2.549 2.945 11.93 1 91.38 80 THR A CA 1
ATOM 634 C C . THR A 1 80 ? -2.547 4.238 12.734 1 91.38 80 THR A C 1
ATOM 636 O O . THR A 1 80 ? -3.08 4.285 13.852 1 91.38 80 THR A O 1
ATOM 639 N N . HIS A 1 81 ? -2 5.23 12.164 1 87.81 81 HIS A N 1
ATOM 640 C CA . HIS A 1 81 ? -1.991 6.531 12.82 1 87.81 81 HIS A CA 1
ATOM 641 C C . HIS A 1 81 ? -3.408 7.059 13.016 1 87.81 81 HIS A C 1
ATOM 643 O O . HIS A 1 81 ? -3.746 7.555 14.094 1 87.81 81 HIS A O 1
ATOM 649 N N . LYS A 1 82 ? -4.18 6.926 12.023 1 88.94 82 LYS A N 1
ATOM 650 C CA . LYS A 1 82 ? -5.559 7.395 12.086 1 88.94 82 LYS A CA 1
ATOM 651 C C . LYS A 1 82 ? -6.336 6.672 13.188 1 88.94 82 LYS A C 1
ATOM 653 O O . LYS A 1 82 ? -6.996 7.309 14.008 1 88.94 82 LYS A O 1
ATOM 658 N N . VAL A 1 83 ? -6.254 5.406 13.227 1 91 83 VAL A N 1
ATOM 659 C CA . VAL A 1 83 ? -7.008 4.609 14.188 1 91 83 VAL A CA 1
ATOM 660 C C . VAL A 1 83 ? -6.469 4.852 15.594 1 91 83 VAL A C 1
ATOM 662 O O . VAL A 1 83 ? -7.234 4.902 16.562 1 91 83 VAL A O 1
ATOM 665 N N . SER A 1 84 ? -5.168 5.016 15.711 1 87 84 SER A N 1
ATOM 666 C CA . SER A 1 84 ? -4.566 5.289 17.016 1 87 84 SER A CA 1
ATOM 667 C C . SER A 1 84 ? -5.008 6.645 17.547 1 87 84 SER A C 1
ATOM 669 O O . SER A 1 84 ? -5.23 6.797 18.75 1 87 84 SER A O 1
ATOM 671 N N . THR A 1 85 ? -5.094 7.59 16.625 1 82.62 85 THR A N 1
ATOM 672 C CA . THR A 1 85 ? -5.566 8.906 17.031 1 82.62 85 THR A CA 1
ATOM 673 C C . THR A 1 85 ? -7.012 8.844 17.516 1 82.62 85 THR A C 1
ATOM 675 O O . THR A 1 85 ? -7.375 9.508 18.484 1 82.62 85 THR A O 1
ATOM 678 N N . GLU A 1 86 ? -7.805 8.039 16.906 1 84.81 86 GLU A N 1
ATOM 679 C CA . GLU A 1 86 ? -9.188 7.84 17.328 1 84.81 86 GLU A CA 1
ATOM 680 C C . GLU A 1 86 ? -9.258 7.16 18.688 1 84.81 86 GLU A C 1
ATOM 682 O O . GLU A 1 86 ? -10.109 7.504 19.516 1 84.81 86 GLU A O 1
ATOM 687 N N . LYS A 1 87 ? -8.43 6.25 18.875 1 86.62 87 LYS A N 1
ATOM 688 C CA . LYS A 1 87 ? -8.367 5.547 20.156 1 86.62 87 LYS A CA 1
ATOM 689 C C . LYS A 1 87 ? -8.039 6.508 21.297 1 86.62 87 LYS A C 1
ATOM 691 O O . LYS A 1 87 ? -8.617 6.406 22.391 1 86.62 87 LYS A O 1
ATOM 696 N N . MET A 1 88 ? -7.156 7.387 21 1 80.69 88 MET A N 1
ATOM 697 C CA . MET A 1 88 ? -6.738 8.352 22.016 1 80.69 88 MET A CA 1
ATOM 698 C C . MET A 1 88 ? -7.902 9.25 22.422 1 80.69 88 MET A C 1
ATOM 700 O O . MET A 1 88 ? -8.016 9.641 23.578 1 80.69 88 MET A O 1
ATOM 704 N N . LYS A 1 89 ? -8.703 9.508 21.547 1 75.19 89 LYS A N 1
ATOM 705 C CA . LYS A 1 89 ? -9.875 10.328 21.844 1 75.19 89 LYS A CA 1
ATOM 706 C C . LYS A 1 89 ? -10.859 9.578 22.734 1 75.19 89 LYS A C 1
ATOM 708 O O . LYS A 1 89 ? -11.609 10.195 23.5 1 75.19 89 LYS A O 1
ATOM 713 N N . MET A 1 90 ? -10.852 8.352 22.547 1 76.44 90 MET A N 1
ATOM 714 C CA . MET A 1 90 ? -11.773 7.523 23.312 1 76.44 90 MET A CA 1
ATOM 715 C C . MET A 1 90 ? -11.273 7.336 24.75 1 76.44 90 MET A C 1
ATOM 717 O O . MET A 1 90 ? -12.07 7.246 25.688 1 76.44 90 MET A O 1
ATOM 721 N N . ASP A 1 91 ? -9.945 6.812 24.875 1 66.75 91 ASP A N 1
ATOM 722 C CA . ASP A 1 91 ? -9.375 6.461 26.172 1 66.75 91 ASP A CA 1
ATOM 723 C C . ASP A 1 91 ? -9 7.711 26.969 1 66.75 91 ASP A C 1
ATOM 725 O O . ASP A 1 91 ? -8.656 7.625 28.156 1 66.75 91 ASP A O 1
ATOM 729 N N . SER A 1 92 ? -9.695 8.812 26.906 1 56.06 92 SER A N 1
ATOM 730 C CA . SER A 1 92 ? -9.359 10.016 27.656 1 56.06 92 SER A CA 1
ATOM 731 C C . SER A 1 92 ? -7.859 10.117 27.906 1 56.06 92 SER A C 1
ATOM 733 O O . SER A 1 92 ? -7.395 11.023 28.594 1 56.06 92 SER A O 1
ATOM 735 N N . MET A 1 93 ? -7.184 9.008 27.797 1 47.91 93 MET A N 1
ATOM 736 C CA . MET A 1 93 ? -5.766 9.141 28.125 1 47.91 93 MET A CA 1
ATOM 737 C C . MET A 1 93 ? -4.969 9.617 26.922 1 47.91 93 MET A C 1
ATOM 739 O O . MET A 1 93 ? -5.023 8.992 25.859 1 47.91 93 MET A O 1
ATOM 743 N N . PRO A 1 94 ? -4.617 10.859 26.906 1 44.94 94 PRO A N 1
ATOM 744 C CA . PRO A 1 94 ? -3.996 11.578 25.797 1 44.94 94 PRO A CA 1
ATOM 745 C C . PRO A 1 94 ? -2.754 10.875 25.266 1 44.94 94 PRO A C 1
ATOM 747 O O . PRO A 1 94 ? -2.262 11.219 24.188 1 44.94 94 PRO A O 1
ATOM 750 N N . GLN A 1 95 ? -1.807 10.211 26.156 1 42.88 95 GLN A N 1
ATOM 751 C CA . GLN A 1 95 ? -0.358 10.359 26.047 1 42.88 95 GLN A CA 1
ATOM 752 C C . GLN A 1 95 ? 0.222 9.414 25 1 42.88 95 GLN A C 1
ATOM 754 O O . GLN A 1 95 ? 1.439 9.234 24.922 1 42.88 95 GLN A O 1
ATOM 759 N N . ILE A 1 96 ? -0.612 8.477 24.516 1 40.56 96 ILE A N 1
ATOM 760 C CA . ILE A 1 96 ? 0.331 7.562 23.875 1 40.56 96 ILE A CA 1
ATOM 761 C C . ILE A 1 96 ? 1.044 8.273 22.719 1 40.56 96 ILE A C 1
ATOM 763 O O . ILE A 1 96 ? 0.397 8.852 21.844 1 40.56 96 ILE A O 1
ATOM 767 N N . LYS A 1 97 ? 2.273 8.609 23 1 42.34 97 LYS A N 1
ATOM 768 C CA . LYS A 1 97 ? 3.23 9.086 22.016 1 42.34 97 LYS A CA 1
ATOM 769 C C . LYS A 1 97 ? 3.105 8.305 20.703 1 42.34 97 LYS A C 1
ATOM 771 O O . LYS A 1 97 ? 3.457 7.125 20.641 1 42.34 97 LYS A O 1
ATOM 776 N N . ILE A 1 98 ? 1.999 8.203 20.016 1 44.78 98 ILE A N 1
ATOM 777 C CA . ILE A 1 98 ? 2.035 7.562 18.719 1 44.78 98 ILE A CA 1
ATOM 778 C C . ILE A 1 98 ? 3.342 7.91 18 1 44.78 98 ILE A C 1
ATOM 780 O O . ILE A 1 98 ? 3.682 9.086 17.859 1 44.78 98 ILE A O 1
ATOM 784 N N . ALA A 1 99 ? 4.281 7.145 18.078 1 40.16 99 ALA A N 1
ATOM 785 C CA . ALA A 1 99 ? 5.551 7.254 17.375 1 40.16 99 ALA A CA 1
ATOM 786 C C . ALA A 1 99 ? 5.328 7.609 15.906 1 40.16 99 ALA A C 1
ATOM 788 O O . ALA A 1 99 ? 4.734 6.832 15.156 1 40.16 99 ALA A O 1
ATOM 789 N N . GLY A 1 100 ? 5.543 8.992 15.586 1 53.41 100 GLY A N 1
ATOM 790 C CA . GLY A 1 100 ? 5.625 9.555 14.25 1 53.41 100 GLY A CA 1
ATOM 791 C C . GLY A 1 100 ? 4.301 10.078 13.734 1 53.41 100 GLY A C 1
ATOM 792 O O . GLY A 1 100 ? 3.291 9.367 13.766 1 53.41 100 GLY A O 1
ATOM 793 N N . SER A 1 101 ? 4.086 11.344 13.789 1 61.03 101 SER A N 1
ATOM 794 C CA . SER A 1 101 ? 2.873 12.094 13.477 1 61.03 101 SER A CA 1
ATOM 795 C C . SER A 1 101 ? 2.432 11.859 12.031 1 61.03 101 SER A C 1
ATOM 797 O O . SER A 1 101 ? 3.23 11.438 11.195 1 61.03 101 SER A O 1
ATOM 799 N N . GLY A 1 102 ? 1.149 11.5 11.875 1 66.5 102 GLY A N 1
ATOM 800 C CA . GLY A 1 102 ? 0.57 11.586 10.539 1 66.5 102 GLY A CA 1
ATOM 801 C C . GLY A 1 102 ? 1.235 12.633 9.672 1 66.5 102 GLY A C 1
ATOM 802 O O . GLY A 1 102 ? 1.528 12.383 8.5 1 66.5 102 GLY A O 1
ATOM 803 N N . GLU A 1 103 ? 1.673 13.633 10.352 1 71.12 103 GLU A N 1
ATOM 804 C CA . GLU A 1 103 ? 2.346 14.727 9.656 1 71.12 103 GLU A CA 1
ATOM 805 C C . GLU A 1 103 ? 3.746 14.312 9.203 1 71.12 103 GLU A C 1
ATOM 807 O O . GLU A 1 103 ? 4.199 14.695 8.125 1 71.12 103 GLU A O 1
ATOM 812 N N . GLU A 1 104 ? 4.336 13.562 10.078 1 78.12 104 GLU A N 1
ATOM 813 C CA . GLU A 1 104 ? 5.656 13.039 9.742 1 78.12 104 GLU A CA 1
ATOM 814 C C . GLU A 1 104 ? 5.598 12.156 8.5 1 78.12 104 GLU A C 1
ATOM 816 O O . GLU A 1 104 ? 6.406 12.312 7.586 1 78.12 104 GLU A O 1
ATOM 821 N N . LEU A 1 105 ? 4.652 11.359 8.453 1 78.56 105 LEU A N 1
ATOM 822 C CA . LEU A 1 105 ? 4.516 10.414 7.348 1 78.56 105 LEU A CA 1
ATOM 823 C C . LEU A 1 105 ? 4.246 11.148 6.035 1 78.56 105 LEU A C 1
ATOM 825 O O . LEU A 1 105 ? 4.672 10.695 4.969 1 78.56 105 LEU A O 1
ATOM 829 N N . LEU A 1 106 ? 3.643 12.242 6.133 1 81.44 106 LEU A N 1
ATOM 830 C CA . LEU A 1 106 ? 3.311 13.039 4.957 1 81.44 106 LEU A CA 1
ATOM 831 C C . LEU A 1 106 ? 4.555 13.703 4.383 1 81.44 106 LEU A C 1
ATOM 833 O O . LEU A 1 106 ? 4.633 13.953 3.18 1 81.44 106 LEU A O 1
ATOM 837 N N . ASN A 1 107 ? 5.516 13.883 5.23 1 83.06 107 ASN A N 1
ATOM 838 C CA . ASN A 1 107 ? 6.551 14.82 4.816 1 83.06 107 ASN A CA 1
ATOM 839 C C . ASN A 1 107 ? 7.914 14.148 4.723 1 83.06 107 ASN A C 1
ATOM 841 O O . ASN A 1 107 ? 8.844 14.695 4.129 1 83.06 107 ASN A O 1
ATOM 845 N N . ILE A 1 108 ? 7.992 12.984 5.273 1 87.94 108 ILE A N 1
ATOM 846 C CA . ILE A 1 108 ? 9.289 12.312 5.242 1 87.94 108 ILE A CA 1
ATOM 847 C C . ILE A 1 108 ? 9.578 11.812 3.826 1 87.94 108 ILE A C 1
ATOM 849 O O . ILE A 1 108 ? 8.648 11.516 3.066 1 87.94 108 ILE A O 1
ATOM 853 N N . GLY A 1 109 ? 10.844 11.789 3.539 1 92.44 109 GLY A N 1
ATOM 854 C CA . GLY A 1 109 ? 11.266 11.234 2.26 1 92.44 109 GLY A CA 1
ATOM 855 C C . GLY A 1 109 ? 11.25 9.719 2.234 1 92.44 109 GLY A C 1
ATOM 856 O O . GLY A 1 109 ? 11.508 9.07 3.252 1 92.44 109 GLY A O 1
ATOM 857 N N . ASN A 1 110 ? 10.922 9.164 1.118 1 95.56 110 ASN A N 1
ATOM 858 C CA . ASN A 1 110 ? 10.969 7.734 0.842 1 95.56 110 ASN A CA 1
ATOM 859 C C . ASN A 1 110 ? 11.406 7.457 -0.595 1 95.56 110 ASN A C 1
ATOM 861 O O . ASN A 1 110 ? 10.562 7.344 -1.49 1 95.56 110 ASN A O 1
ATOM 865 N N . ALA A 1 111 ? 12.672 7.266 -0.682 1 96.31 111 ALA A N 1
ATOM 866 C CA . ALA A 1 111 ? 13.289 7.219 -2.006 1 96.31 111 ALA A CA 1
ATOM 867 C C . ALA A 1 111 ? 12.695 6.094 -2.848 1 96.31 111 ALA A C 1
ATOM 869 O O . ALA A 1 111 ? 12.375 6.293 -4.023 1 96.31 111 ALA A O 1
ATOM 870 N N . ILE A 1 112 ? 12.508 4.969 -2.244 1 96.94 112 ILE A N 1
ATOM 871 C CA . ILE A 1 112 ? 12.055 3.805 -2.994 1 96.94 112 ILE A CA 1
ATOM 872 C C . ILE A 1 112 ? 10.578 3.959 -3.338 1 96.94 112 ILE A C 1
ATOM 874 O O . ILE A 1 112 ? 10.156 3.658 -4.457 1 96.94 112 ILE A O 1
ATOM 878 N N . ALA A 1 113 ? 9.766 4.348 -2.404 1 96.44 113 ALA A N 1
ATOM 879 C CA . ALA A 1 113 ? 8.336 4.527 -2.658 1 96.44 113 ALA A CA 1
ATOM 880 C C . ALA A 1 113 ? 8.102 5.578 -3.736 1 96.44 113 ALA A C 1
ATOM 882 O O . ALA A 1 113 ? 7.266 5.391 -4.625 1 96.44 113 ALA A O 1
ATOM 883 N N . ASP A 1 114 ? 8.828 6.645 -3.633 1 97.25 114 ASP A N 1
ATOM 884 C CA . ASP A 1 114 ? 8.672 7.703 -4.625 1 97.25 114 ASP A CA 1
ATOM 885 C C . ASP A 1 114 ? 9.133 7.234 -6.004 1 97.25 114 ASP A C 1
ATOM 887 O O . ASP A 1 114 ? 8.555 7.621 -7.023 1 97.25 114 ASP A O 1
ATOM 891 N N . ALA A 1 115 ? 10.203 6.438 -6.039 1 97.81 115 ALA A N 1
ATOM 892 C CA . ALA A 1 115 ? 10.688 5.902 -7.309 1 97.81 115 ALA A CA 1
ATOM 893 C C . ALA A 1 115 ? 9.641 5.016 -7.969 1 97.81 115 ALA A C 1
ATOM 895 O O . ALA A 1 115 ? 9.539 4.977 -9.195 1 97.81 115 ALA A O 1
ATOM 896 N N . LEU A 1 116 ? 8.852 4.371 -7.172 1 96.88 116 LEU A N 1
ATOM 897 C CA . LEU A 1 116 ? 7.828 3.461 -7.676 1 96.88 116 LEU A CA 1
ATOM 898 C C . LEU A 1 116 ? 6.762 4.215 -8.461 1 96.88 116 LEU A C 1
ATOM 900 O O . LEU A 1 116 ? 6.121 3.652 -9.352 1 96.88 116 LEU A O 1
ATOM 904 N N . LEU A 1 117 ? 6.582 5.477 -8.148 1 96.69 117 LEU A N 1
ATOM 905 C CA . LEU A 1 117 ? 5.59 6.293 -8.836 1 96.69 117 LEU A CA 1
ATOM 906 C C . LEU A 1 117 ? 5.945 6.445 -10.312 1 96.69 117 LEU A C 1
ATOM 908 O O . LEU A 1 117 ? 5.113 6.875 -11.117 1 96.69 117 LEU A O 1
ATOM 912 N N . TYR A 1 118 ? 7.133 6.094 -10.609 1 97.19 118 TYR A N 1
ATOM 913 C CA . TYR A 1 118 ? 7.578 6.27 -11.992 1 97.19 118 TYR A CA 1
ATOM 914 C C . TYR A 1 118 ? 7.57 4.941 -12.734 1 97.19 118 TYR A C 1
ATOM 916 O O . TYR A 1 118 ? 8.148 4.828 -13.82 1 97.19 118 TYR A O 1
ATOM 924 N N . GLN A 1 119 ? 6.973 3.93 -12.188 1 94.81 119 GLN A N 1
ATOM 925 C CA . GLN A 1 119 ? 6.828 2.604 -12.781 1 94.81 119 GLN A CA 1
ATOM 926 C C . GLN A 1 119 ? 5.375 2.328 -13.164 1 94.81 119 GLN A C 1
ATOM 928 O O . GLN A 1 119 ? 4.457 2.967 -12.648 1 94.81 119 GLN A O 1
ATOM 933 N N . ASP A 1 120 ? 5.133 1.328 -13.969 1 89.44 120 ASP A N 1
ATOM 934 C CA . ASP A 1 120 ? 3.795 0.956 -14.414 1 89.44 120 ASP A CA 1
ATOM 935 C C . ASP A 1 120 ? 2.939 0.462 -13.25 1 89.44 120 ASP A C 1
ATOM 937 O O . ASP A 1 120 ? 1.714 0.59 -13.273 1 89.44 120 ASP A O 1
ATOM 941 N N . ILE A 1 121 ? 3.617 0.052 -12.32 1 86.25 121 ILE A N 1
ATOM 942 C CA . ILE A 1 121 ? 2.924 -0.535 -11.18 1 86.25 121 ILE A CA 1
ATOM 943 C C . ILE A 1 121 ? 2.156 0.551 -10.43 1 86.25 121 ILE A C 1
ATOM 945 O O . ILE A 1 121 ? 1.246 0.252 -9.648 1 86.25 121 ILE A O 1
ATOM 949 N N . ALA A 1 122 ? 2.549 1.797 -10.648 1 90.38 122 ALA A N 1
ATOM 950 C CA . ALA A 1 122 ? 1.877 2.908 -9.984 1 90.38 122 ALA A CA 1
ATOM 951 C C . ALA A 1 122 ? 0.5 3.164 -10.586 1 90.38 122 ALA A C 1
ATOM 953 O O . ALA A 1 122 ? -0.318 3.879 -10.008 1 90.38 122 ALA A O 1
ATOM 954 N N . GLY A 1 123 ? 0.224 2.561 -11.742 1 88.06 123 GLY A N 1
ATOM 955 C CA . GLY A 1 123 ? -1.093 2.678 -12.344 1 88.06 123 GLY A CA 1
ATOM 956 C C . GLY A 1 123 ? -1.484 4.109 -12.648 1 88.06 123 GLY A C 1
ATOM 957 O O . GLY A 1 123 ? -0.744 4.836 -13.32 1 88.06 123 GLY A O 1
ATOM 958 N N . LYS A 1 124 ? -2.598 4.598 -12.023 1 89.56 124 LYS A N 1
ATOM 959 C CA . LYS A 1 124 ? -3.129 5.934 -12.289 1 89.56 124 LYS A CA 1
ATOM 960 C C . LYS A 1 124 ? -2.254 7.012 -11.656 1 89.56 124 LYS A C 1
ATOM 962 O O . LYS A 1 124 ? -2.365 8.188 -12.008 1 89.56 124 LYS A O 1
ATOM 967 N N . TYR A 1 125 ? -1.357 6.621 -10.836 1 89.88 125 TYR A N 1
ATOM 968 C CA . TYR A 1 125 ? -0.5 7.578 -10.141 1 89.88 125 TYR A CA 1
ATOM 969 C C . TYR A 1 125 ? 0.85 7.703 -10.836 1 89.88 125 TYR A C 1
ATOM 971 O O . TYR A 1 125 ? 1.736 8.414 -10.359 1 89.88 125 TYR A O 1
ATOM 979 N N . LYS A 1 126 ? 1.008 7.031 -11.891 1 94.12 126 LYS A N 1
ATOM 980 C CA . LYS A 1 126 ? 2.295 6.992 -12.578 1 94.12 126 LYS A CA 1
ATOM 981 C C . LYS A 1 126 ? 2.738 8.391 -13 1 94.12 126 LYS A C 1
ATOM 983 O O . LYS A 1 126 ? 1.947 9.156 -13.562 1 94.12 126 LYS A O 1
ATOM 988 N N . ARG A 1 127 ? 4.004 8.609 -12.742 1 95.62 127 ARG A N 1
ATOM 989 C CA . ARG A 1 127 ? 4.578 9.914 -13.047 1 95.62 127 ARG A CA 1
ATOM 990 C C . ARG A 1 127 ? 5.605 9.812 -14.172 1 95.62 127 ARG A C 1
ATOM 992 O O . ARG A 1 127 ? 6.164 8.742 -14.414 1 95.62 127 ARG A O 1
ATOM 999 N N . THR A 1 128 ? 5.844 10.961 -14.828 1 95.5 128 THR A N 1
ATOM 1000 C CA . THR A 1 128 ? 6.82 11 -15.906 1 95.5 128 THR A CA 1
ATOM 1001 C C . THR A 1 128 ? 7.816 12.133 -15.695 1 95.5 128 THR A C 1
ATOM 1003 O O . THR A 1 128 ? 8.781 12.273 -16.453 1 95.5 128 THR A O 1
ATOM 1006 N N . ASP A 1 129 ? 7.559 13 -14.711 1 94.75 129 ASP A N 1
ATOM 1007 C CA . ASP A 1 129 ? 8.43 14.133 -14.43 1 94.75 129 ASP A CA 1
ATOM 1008 C C . ASP A 1 129 ? 9.648 13.711 -13.609 1 94.75 129 ASP A C 1
ATOM 1010 O O . ASP A 1 129 ? 9.82 14.148 -12.469 1 94.75 129 ASP A O 1
ATOM 1014 N N . VAL A 1 130 ? 10.594 13.062 -14.25 1 96.12 130 VAL A N 1
ATOM 1015 C CA . VAL A 1 130 ? 11.758 12.438 -13.625 1 96.12 130 VAL A CA 1
ATOM 1016 C C . VAL A 1 130 ? 12.641 13.508 -12.984 1 96.12 130 VAL A C 1
ATOM 1018 O O . VAL A 1 130 ? 13.289 13.258 -11.969 1 96.12 130 VAL A O 1
ATOM 1021 N N . GLU A 1 131 ? 12.555 14.727 -13.477 1 94.81 131 GLU A N 1
ATOM 1022 C CA . GLU A 1 131 ? 13.391 15.805 -12.961 1 94.81 131 GLU A CA 1
ATOM 1023 C C . GLU A 1 131 ? 13.008 16.172 -11.531 1 94.81 131 GLU A C 1
ATOM 1025 O O . GLU A 1 131 ? 13.867 16.547 -10.727 1 94.81 131 GLU A O 1
ATOM 1030 N N . VAL A 1 132 ? 11.766 16.047 -11.219 1 93.5 132 VAL A N 1
ATOM 1031 C CA . VAL A 1 132 ? 11.305 16.312 -9.859 1 93.5 132 VAL A CA 1
ATOM 1032 C C . VAL A 1 132 ? 11.914 15.305 -8.891 1 93.5 132 VAL A C 1
ATOM 1034 O O . VAL A 1 132 ? 12.398 15.68 -7.82 1 93.5 132 VAL A O 1
ATOM 1037 N N . TYR A 1 133 ? 11.953 14.055 -9.367 1 95.56 133 TYR A N 1
ATOM 1038 C CA . TYR A 1 133 ? 12.539 13.008 -8.539 1 95.56 133 TYR A CA 1
ATOM 1039 C C . TYR A 1 133 ? 14.031 13.25 -8.328 1 95.56 133 TYR A C 1
ATOM 1041 O O . TYR A 1 133 ? 14.531 13.125 -7.203 1 95.56 133 TYR A O 1
ATOM 1049 N N . LYS A 1 134 ? 14.648 13.586 -9.367 1 92.75 134 LYS A N 1
ATOM 1050 C CA . LYS A 1 134 ? 16.094 13.812 -9.297 1 92.75 134 LYS A CA 1
ATOM 1051 C C . LYS A 1 134 ? 16.422 14.953 -8.344 1 92.75 134 LYS A C 1
ATOM 1053 O O . LYS A 1 134 ? 17.391 14.883 -7.59 1 92.75 134 LYS A O 1
ATOM 1058 N N . ARG A 1 135 ? 15.641 15.898 -8.375 1 89.75 135 ARG A N 1
ATOM 1059 C CA . ARG A 1 135 ? 15.852 17.047 -7.492 1 89.75 135 ARG A CA 1
ATOM 1060 C C . ARG A 1 135 ? 15.656 16.656 -6.031 1 89.75 135 ARG A C 1
ATOM 1062 O O . ARG A 1 135 ? 16.359 17.125 -5.148 1 89.75 135 ARG A O 1
ATOM 1069 N N . MET A 1 136 ? 14.766 15.789 -5.812 1 90.69 136 MET A N 1
ATOM 1070 C CA . MET A 1 136 ? 14.453 15.359 -4.449 1 90.69 136 MET A CA 1
ATOM 1071 C C . MET A 1 136 ? 15.555 14.445 -3.904 1 90.69 136 MET A C 1
ATOM 1073 O O . MET A 1 136 ? 15.852 14.477 -2.709 1 90.69 136 MET A O 1
ATOM 1077 N N . TYR A 1 137 ? 16.109 13.68 -4.809 1 91.31 137 TYR A N 1
ATOM 1078 C CA . TYR A 1 137 ? 16.969 12.609 -4.328 1 91.31 137 TYR A CA 1
ATOM 1079 C C . TYR A 1 137 ? 18.359 12.703 -4.938 1 91.31 137 TYR A C 1
ATOM 1081 O O . TYR A 1 137 ? 18.891 11.719 -5.461 1 91.31 137 TYR A O 1
ATOM 1089 N N . ALA A 1 138 ? 18.922 13.852 -4.824 1 87.56 138 ALA A N 1
ATOM 1090 C CA . ALA A 1 138 ? 20.328 14.156 -5.07 1 87.56 138 ALA A CA 1
ATOM 1091 C C . ALA A 1 138 ? 20.719 13.805 -6.5 1 87.56 138 ALA A C 1
ATOM 1093 O O . ALA A 1 138 ? 21.844 13.352 -6.746 1 87.56 138 ALA A O 1
ATOM 1094 N N . GLY A 1 139 ? 19.766 13.812 -7.414 1 88.81 139 GLY A N 1
ATOM 1095 C CA . GLY A 1 139 ? 20.094 13.641 -8.82 1 88.81 139 GLY A CA 1
ATOM 1096 C C . GLY A 1 139 ? 19.922 12.211 -9.297 1 88.81 139 GLY A C 1
ATOM 1097 O O . GLY A 1 139 ? 20 11.938 -10.5 1 88.81 139 GLY A O 1
ATOM 1098 N N . PHE A 1 140 ? 19.625 11.297 -8.445 1 92.5 140 PHE A N 1
ATOM 1099 C CA . PHE A 1 140 ? 19.516 9.891 -8.828 1 92.5 140 PHE A CA 1
ATOM 1100 C C . PHE A 1 140 ? 18.234 9.641 -9.609 1 92.5 140 PHE A C 1
ATOM 1102 O O . PHE A 1 140 ? 17.188 10.195 -9.273 1 92.5 140 PHE A O 1
ATOM 1109 N N . HIS A 1 141 ? 18.391 8.898 -10.641 1 95.44 141 HIS A N 1
ATOM 1110 C CA . HIS A 1 141 ? 17.234 8.492 -11.438 1 95.44 141 HIS A CA 1
ATOM 1111 C C . HIS A 1 141 ? 16.406 7.441 -10.703 1 95.44 141 HIS A C 1
ATOM 1113 O O . HIS A 1 141 ? 16.953 6.562 -10.031 1 95.44 141 HIS A O 1
ATOM 1119 N N . PRO A 1 142 ? 15.031 7.504 -10.828 1 97 142 PRO A N 1
ATOM 1120 C CA . PRO A 1 142 ? 14.195 6.512 -10.141 1 97 142 PRO A CA 1
ATOM 1121 C C . PRO A 1 142 ? 14.555 5.078 -10.516 1 97 142 PRO A C 1
ATOM 1123 O O . PRO A 1 142 ? 14.516 4.184 -9.664 1 97 142 PRO A O 1
ATOM 1126 N N . ASP A 1 143 ? 14.992 4.863 -11.75 1 95.31 143 ASP A N 1
ATOM 1127 C CA . ASP A 1 143 ? 15.359 3.516 -12.18 1 95.31 143 ASP A CA 1
ATOM 1128 C C . ASP A 1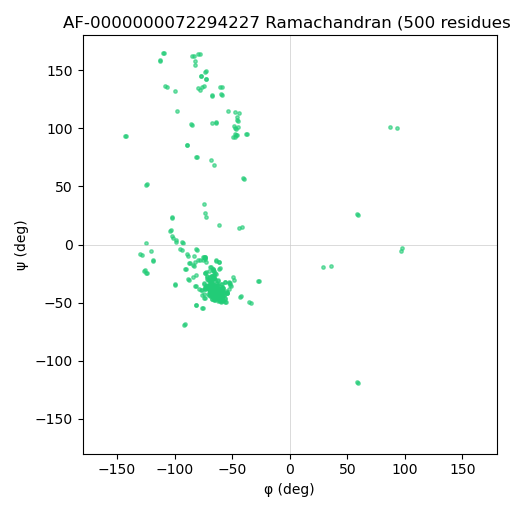 143 ? 16.594 3.016 -11.438 1 95.31 143 ASP A C 1
ATOM 1130 O O . ASP A 1 143 ? 16.688 1.832 -11.102 1 95.31 143 ASP A O 1
ATOM 1134 N N . PHE A 1 144 ? 17.484 3.936 -11.273 1 94.75 144 PHE A N 1
ATOM 1135 C CA . PHE A 1 144 ? 18.703 3.592 -10.523 1 94.75 144 PHE A CA 1
ATOM 1136 C C . PHE A 1 144 ? 18.359 3.186 -9.102 1 94.75 144 PHE A C 1
ATOM 1138 O O . PHE A 1 144 ? 18.891 2.207 -8.578 1 94.75 144 PHE A O 1
ATOM 1145 N N . VAL A 1 145 ? 17.438 3.922 -8.469 1 95.88 145 VAL A N 1
ATOM 1146 C CA . VAL A 1 145 ? 17.047 3.693 -7.082 1 95.88 145 VAL A CA 1
ATOM 1147 C C . VAL A 1 145 ? 16.312 2.363 -6.965 1 95.88 145 VAL A C 1
ATOM 1149 O O . VAL A 1 145 ? 16.547 1.592 -6.035 1 95.88 145 VAL A O 1
ATOM 1152 N N . LEU A 1 146 ? 15.484 2.045 -7.961 1 95.25 146 LEU A N 1
ATOM 1153 C CA . LEU A 1 146 ? 14.75 0.787 -7.949 1 95.25 146 LEU A CA 1
ATOM 1154 C C . LEU A 1 146 ? 15.688 -0.399 -8.125 1 95.25 146 LEU A C 1
ATOM 1156 O O . LEU A 1 146 ? 15.477 -1.46 -7.539 1 95.25 146 LEU A O 1
ATOM 1160 N N . ALA A 1 147 ? 16.672 -0.184 -8.93 1 94.06 147 ALA A N 1
ATOM 1161 C CA . ALA A 1 147 ? 17.672 -1.229 -9.117 1 94.06 147 ALA A CA 1
ATOM 1162 C C . ALA A 1 147 ? 18.469 -1.464 -7.836 1 94.06 147 ALA A C 1
ATOM 1164 O O . ALA A 1 147 ? 19.062 -2.531 -7.652 1 94.06 147 ALA A O 1
ATOM 1165 N N . SER A 1 148 ? 18.453 -0.455 -6.957 1 94.19 148 SER A N 1
ATOM 1166 C CA . SER A 1 148 ? 19.203 -0.505 -5.707 1 94.19 148 SER A CA 1
ATOM 1167 C C . SER A 1 148 ? 18.297 -0.825 -4.523 1 94.19 148 SER A C 1
ATOM 1169 O O . SER A 1 148 ? 18.594 -0.445 -3.389 1 94.19 148 SER A O 1
ATOM 1171 N N . LYS A 1 149 ? 17.141 -1.455 -4.742 1 92.81 149 LYS A N 1
ATOM 1172 C CA . LYS A 1 149 ? 16.094 -1.629 -3.738 1 92.81 149 LYS A CA 1
ATOM 1173 C C . LYS A 1 149 ? 16.609 -2.428 -2.543 1 92.81 149 LYS A C 1
ATOM 1175 O O . LYS A 1 149 ? 16.062 -2.34 -1.446 1 92.81 149 LYS A O 1
ATOM 1180 N N . HIS A 1 150 ? 17.719 -3.221 -2.676 1 92.56 150 HIS A N 1
ATOM 1181 C CA . HIS A 1 150 ? 18.234 -4.039 -1.59 1 92.56 150 HIS A CA 1
ATOM 1182 C C . HIS A 1 150 ? 19.344 -3.305 -0.827 1 92.56 150 HIS A C 1
ATOM 1184 O O . HIS A 1 150 ? 19.828 -3.803 0.185 1 92.56 150 HIS A O 1
ATOM 1190 N N . CYS A 1 151 ? 19.734 -2.102 -1.299 1 95.06 151 CYS A N 1
ATOM 1191 C CA . CYS A 1 151 ? 20.781 -1.301 -0.675 1 95.06 151 CYS A CA 1
ATOM 1192 C C . CYS A 1 151 ? 20.203 -0.384 0.395 1 95.06 151 CYS A C 1
ATOM 1194 O O . CYS A 1 151 ? 19.969 0.802 0.147 1 95.06 151 CYS A O 1
ATOM 1196 N N . THR A 1 152 ? 20.062 -0.904 1.563 1 95 152 THR A N 1
ATOM 1197 C CA . THR A 1 152 ? 19.266 -0.291 2.617 1 95 152 THR A CA 1
ATOM 1198 C C . THR A 1 152 ? 19.906 1 3.107 1 95 152 THR A C 1
ATOM 1200 O O . THR A 1 152 ? 19.234 2.02 3.264 1 95 152 THR A O 1
ATOM 1203 N N . ARG A 1 153 ? 21.203 1.017 3.371 1 94.44 153 ARG A N 1
ATOM 1204 C CA . ARG A 1 153 ? 21.844 2.209 3.9 1 94.44 153 ARG A CA 1
ATOM 1205 C C . ARG A 1 153 ? 21.875 3.324 2.861 1 94.44 153 ARG A C 1
ATOM 1207 O O . ARG A 1 153 ? 21.672 4.496 3.191 1 94.44 153 ARG A O 1
ATOM 1214 N N . PHE A 1 154 ? 22.172 2.93 1.615 1 93.75 154 PHE A N 1
ATOM 1215 C CA . PHE A 1 154 ? 22.156 3.889 0.517 1 93.75 154 PHE A CA 1
ATOM 1216 C C . PHE A 1 154 ? 20.797 4.562 0.399 1 93.75 154 PHE A C 1
ATOM 1218 O O . PHE A 1 154 ? 20.703 5.789 0.318 1 93.75 154 PHE A O 1
ATOM 1225 N N . LEU A 1 155 ? 19.75 3.77 0.521 1 94.44 155 LEU A N 1
ATOM 1226 C CA . LEU A 1 155 ? 18.391 4.277 0.378 1 94.44 155 LEU A CA 1
ATOM 1227 C C . LEU A 1 155 ? 17.984 5.102 1.595 1 94.44 155 LEU A C 1
ATOM 1229 O O . LEU A 1 155 ? 17.266 6.094 1.465 1 94.44 155 LEU A O 1
ATOM 1233 N N . ASP A 1 156 ? 18.422 4.703 2.748 1 94.19 156 ASP A N 1
ATOM 1234 C CA . ASP A 1 156 ? 18.188 5.5 3.951 1 94.19 156 ASP A CA 1
ATOM 1235 C C . ASP A 1 156 ? 18.719 6.922 3.781 1 94.19 156 ASP A C 1
ATOM 1237 O O . ASP A 1 156 ? 18 7.891 4.059 1 94.19 156 ASP A O 1
ATOM 1241 N N . ILE A 1 157 ? 19.891 6.953 3.348 1 92.81 157 ILE A N 1
ATOM 1242 C CA . ILE A 1 157 ? 20.562 8.242 3.225 1 92.81 157 ILE A CA 1
ATOM 1243 C C . ILE A 1 157 ? 19.797 9.133 2.254 1 92.81 157 ILE A C 1
ATOM 1245 O O . ILE A 1 157 ? 19.594 10.32 2.521 1 92.81 157 ILE A O 1
ATOM 1249 N N . LEU A 1 158 ? 19.359 8.586 1.144 1 92.56 158 LEU A N 1
ATOM 1250 C CA . LEU A 1 158 ? 18.594 9.367 0.176 1 92.56 158 LEU A CA 1
ATOM 1251 C C . LEU A 1 158 ? 17.297 9.875 0.793 1 92.56 158 LEU A C 1
ATOM 1253 O O . LEU A 1 158 ? 16.938 11.039 0.621 1 92.56 158 LEU A O 1
ATOM 1257 N N . SER A 1 159 ? 16.656 9.062 1.534 1 94.25 159 SER A N 1
ATOM 1258 C CA . SER A 1 159 ? 15.391 9.422 2.172 1 94.25 159 SER A CA 1
ATOM 1259 C C . SER A 1 159 ? 15.602 10.453 3.27 1 94.25 159 SER A C 1
ATOM 1261 O O . SER A 1 159 ? 14.836 11.414 3.383 1 94.25 159 SER A O 1
ATOM 1263 N N . TRP A 1 160 ? 16.625 10.25 4.008 1 93.12 160 TRP A N 1
ATOM 1264 C CA . TRP A 1 160 ? 16.953 11.211 5.059 1 93.12 160 TRP A CA 1
ATOM 1265 C C . TRP A 1 160 ? 17.281 12.578 4.465 1 93.12 160 TRP A C 1
ATOM 1267 O O . TRP A 1 160 ? 16.891 13.609 5.02 1 93.12 160 TRP A O 1
ATOM 1277 N N . ARG A 1 161 ? 17.984 12.547 3.404 1 89.62 161 ARG A N 1
ATOM 1278 C CA . ARG A 1 161 ? 18.375 13.805 2.77 1 89.62 161 ARG A CA 1
ATOM 1279 C C . ARG A 1 161 ? 17.156 14.633 2.389 1 89.62 161 ARG A C 1
ATOM 1281 O O . ARG A 1 161 ? 17.109 15.836 2.643 1 89.62 161 ARG A O 1
ATOM 1288 N N . ARG A 1 162 ? 16.234 13.977 1.784 1 90.31 162 ARG A N 1
ATOM 1289 C CA . ARG A 1 162 ? 15.023 14.695 1.379 1 90.31 162 ARG A CA 1
ATOM 1290 C C . ARG A 1 162 ? 14.266 15.219 2.594 1 90.31 162 ARG A C 1
ATOM 1292 O O . ARG A 1 162 ? 13.727 16.328 2.566 1 90.31 162 ARG A O 1
ATOM 1299 N N . THR A 1 163 ? 14.242 14.414 3.607 1 89.94 163 THR A N 1
ATOM 1300 C CA . THR A 1 163 ? 13.555 14.805 4.832 1 89.94 163 THR A CA 1
ATOM 1301 C C . THR A 1 163 ? 14.242 15.992 5.492 1 89.94 163 THR A C 1
ATOM 1303 O O . THR A 1 163 ? 13.586 16.938 5.93 1 89.94 163 THR A O 1
ATOM 1306 N N . MET A 1 164 ? 15.578 15.883 5.496 1 87.56 164 MET A N 1
ATOM 1307 C CA . MET A 1 164 ? 16.359 16.969 6.074 1 87.56 164 MET A CA 1
ATOM 1308 C C . MET A 1 164 ? 16.109 18.281 5.324 1 87.56 164 MET A C 1
ATOM 1310 O O . MET A 1 164 ? 15.961 19.328 5.941 1 87.56 164 MET A O 1
ATOM 1314 N N . ALA A 1 165 ? 16.094 18.172 4.027 1 84.56 165 ALA A N 1
ATOM 1315 C CA . ALA A 1 165 ? 15.797 19.359 3.225 1 84.56 165 ALA A CA 1
ATOM 1316 C C . ALA A 1 165 ? 14.438 19.953 3.592 1 84.56 165 ALA A C 1
ATOM 1318 O O . ALA A 1 165 ? 14.281 21.172 3.664 1 84.56 165 ALA A O 1
ATOM 1319 N N . PHE A 1 166 ? 13.484 19.156 3.867 1 84.56 166 PHE A N 1
ATOM 1320 C CA . PHE A 1 166 ? 12.156 19.594 4.281 1 84.56 166 PHE A CA 1
ATOM 1321 C C . PHE A 1 166 ? 12.211 20.297 5.637 1 84.56 166 PHE A C 1
ATOM 1323 O O . PHE A 1 166 ? 11.562 21.312 5.84 1 84.56 166 PHE A O 1
ATOM 1330 N N . PHE A 1 167 ? 12.906 19.641 6.504 1 83.44 167 PHE A N 1
ATOM 1331 C CA . PHE A 1 167 ? 13.008 20.234 7.832 1 83.44 167 PHE A CA 1
ATOM 1332 C C . PHE A 1 167 ? 13.531 21.656 7.742 1 83.44 167 PHE A C 1
ATOM 1334 O O . PHE A 1 167 ? 13.008 22.562 8.391 1 83.44 167 PHE A O 1
ATOM 1341 N N . TYR A 1 168 ? 14.477 21.797 6.902 1 80.88 168 TYR A N 1
ATOM 1342 C CA . TYR A 1 168 ? 15.156 23.078 6.844 1 80.88 168 TYR A CA 1
ATOM 1343 C C . TYR A 1 168 ? 14.359 24.078 6.016 1 80.88 168 TYR A C 1
ATOM 1345 O O . TYR A 1 168 ? 14.711 25.266 5.938 1 80.88 168 TYR A O 1
ATOM 1353 N N . GLU A 1 169 ? 13.297 23.672 5.438 1 75.75 169 GLU A N 1
ATOM 1354 C CA . GLU A 1 169 ? 12.352 24.547 4.742 1 75.75 169 GLU A CA 1
ATOM 1355 C C . GLU A 1 169 ? 11.281 25.062 5.691 1 75.75 169 GLU A C 1
ATOM 1357 O O . GLU A 1 169 ? 10.539 26 5.355 1 75.75 169 GLU A O 1
ATOM 1362 N N . GLN A 1 170 ? 11.258 24.531 6.902 1 76.12 170 GLN A N 1
ATOM 1363 C CA . GLN A 1 170 ? 10.219 24.906 7.859 1 76.12 170 GLN A CA 1
ATOM 1364 C C . GLN A 1 170 ? 10.57 26.203 8.562 1 76.12 170 GLN A C 1
ATOM 1366 O O . GLN A 1 170 ? 11.742 26.562 8.688 1 76.12 170 GLN A O 1
ATOM 1371 N N . THR A 1 171 ? 9.562 26.891 9.094 1 68 171 THR A N 1
ATOM 1372 C CA . THR A 1 171 ? 9.711 28.219 9.672 1 68 171 THR A CA 1
ATOM 1373 C C . THR A 1 171 ? 10.492 28.156 10.977 1 68 171 THR A C 1
ATOM 1375 O O . THR A 1 171 ? 11.078 29.156 11.398 1 68 171 THR A O 1
ATOM 1378 N N . TYR A 1 172 ? 10.484 27.031 11.57 1 64.38 172 TYR A N 1
ATOM 1379 C CA . TYR A 1 172 ? 11.156 26.953 12.859 1 64.38 172 TYR A CA 1
ATOM 1380 C C . TYR A 1 172 ? 12.672 26.859 12.68 1 64.38 172 TYR A C 1
ATOM 1382 O O . TYR A 1 172 ? 13.422 27.016 13.648 1 64.38 172 TYR A O 1
ATOM 1390 N N . TYR A 1 173 ? 13.039 26.594 11.5 1 64.25 173 TYR A N 1
ATOM 1391 C CA . TYR A 1 173 ? 14.477 26.469 11.266 1 64.25 173 TYR A CA 1
ATOM 1392 C C . TYR A 1 173 ? 15.047 27.734 10.656 1 64.25 173 TYR A C 1
ATOM 1394 O O . TYR A 1 173 ? 14.383 28.406 9.867 1 64.25 173 TYR A O 1
ATOM 1402 N N . GLU A 1 174 ? 16.203 28.234 11.242 1 60.78 174 GLU A N 1
ATOM 1403 C CA . GLU A 1 174 ? 16.938 29.281 10.547 1 60.78 174 GLU A CA 1
ATOM 1404 C C . GLU A 1 174 ? 17.5 28.781 9.219 1 60.78 174 GLU A C 1
ATOM 1406 O O . GLU A 1 174 ? 18.125 27.719 9.172 1 60.78 174 GLU A O 1
ATOM 1411 N N . LYS A 1 175 ? 16.969 29.125 7.895 1 56.22 175 LYS A N 1
ATOM 1412 C CA . LYS A 1 175 ? 17.188 28.75 6.5 1 56.22 175 LYS A CA 1
ATOM 1413 C C . LYS A 1 175 ? 18.656 28.469 6.227 1 56.22 175 LYS A C 1
ATOM 1415 O O . LYS A 1 175 ? 19 27.547 5.496 1 56.22 175 LYS A O 1
ATOM 1420 N N . GLU A 1 176 ? 19.547 29.375 6.637 1 55.16 176 GLU A N 1
ATOM 1421 C CA . GLU A 1 176 ? 20.922 29.422 6.16 1 55.16 176 GLU A CA 1
ATOM 1422 C C . GLU A 1 176 ? 21.672 28.141 6.516 1 55.16 176 GLU A C 1
ATOM 1424 O O . GLU A 1 176 ? 22.766 27.906 6.023 1 55.16 176 GLU A O 1
ATOM 1429 N N . LYS A 1 177 ? 20.812 27 6.902 1 64.31 177 LYS A N 1
ATOM 1430 C CA . LYS A 1 177 ? 21.703 26.141 7.68 1 64.31 177 LYS A CA 1
ATOM 1431 C C . LYS A 1 177 ? 21.75 24.719 7.105 1 64.31 177 LYS A C 1
ATOM 1433 O O . LYS A 1 177 ? 22.609 23.922 7.477 1 64.31 177 LYS A O 1
ATOM 1438 N N . PHE A 1 178 ? 20.969 24.453 5.902 1 73.81 178 PHE A N 1
ATOM 1439 C CA . PHE A 1 178 ? 21.016 23.062 5.469 1 73.81 178 PHE A CA 1
ATOM 1440 C C . PHE A 1 178 ? 22.375 22.75 4.836 1 73.81 178 PHE A C 1
ATOM 1442 O O . PHE A 1 178 ? 22.922 21.672 5.035 1 73.81 178 PHE A O 1
ATOM 1449 N N . GLN A 1 179 ? 22.891 23.766 4.09 1 73.44 179 GLN A N 1
ATOM 1450 C CA . GLN A 1 179 ? 24.125 23.578 3.34 1 73.44 179 GLN A CA 1
ATOM 1451 C C . GLN A 1 179 ? 25.281 23.25 4.273 1 73.44 179 GLN A C 1
ATOM 1453 O O . GLN A 1 179 ? 26.312 22.734 3.838 1 73.44 179 GLN A O 1
ATOM 1458 N N . TYR A 1 180 ? 25 23.516 5.504 1 75 180 TYR A N 1
ATOM 1459 C CA . TYR A 1 180 ? 26.094 23.328 6.445 1 75 180 TYR A CA 1
ATOM 1460 C C . TYR A 1 180 ? 25.938 22.016 7.207 1 75 180 TYR A C 1
ATOM 1462 O O . TYR A 1 180 ? 26.781 21.688 8.055 1 75 180 TYR A O 1
ATOM 1470 N N . THR A 1 181 ? 24.984 21.266 6.828 1 81.12 181 THR A N 1
ATOM 1471 C CA . THR A 1 181 ? 24.75 20.016 7.543 1 81.12 181 THR A CA 1
ATOM 1472 C C . THR A 1 181 ? 25.672 18.906 7.02 1 81.12 181 THR A C 1
ATOM 1474 O O . THR A 1 181 ? 26.25 19.047 5.941 1 81.12 181 THR A O 1
ATOM 1477 N N . ILE A 1 182 ? 25.812 17.875 7.809 1 80.75 182 ILE A N 1
ATOM 1478 C CA . ILE A 1 182 ? 26.562 16.703 7.398 1 80.75 182 ILE A CA 1
ATOM 1479 C C . ILE A 1 182 ? 25.938 16.109 6.137 1 80.75 182 ILE A C 1
ATOM 1481 O O . ILE A 1 182 ? 26.641 15.68 5.227 1 80.75 182 ILE A O 1
ATOM 1485 N N . PHE A 1 183 ? 24.641 16.203 6.035 1 81.94 183 PHE A N 1
ATOM 1486 C CA . PHE A 1 183 ? 23.922 15.641 4.895 1 81.94 183 PHE A CA 1
ATOM 1487 C C . PHE A 1 183 ? 24.281 16.375 3.609 1 81.94 183 PHE A C 1
ATOM 1489 O O . PHE A 1 183 ? 24.5 15.758 2.57 1 81.94 183 PHE A O 1
ATOM 1496 N N . ALA A 1 184 ? 24.312 17.625 3.797 1 78 184 ALA A N 1
ATOM 1497 C CA . ALA A 1 184 ? 24.656 18.406 2.613 1 78 184 ALA A CA 1
ATOM 1498 C C . ALA A 1 184 ? 26.062 18.031 2.107 1 78 184 ALA A C 1
ATOM 1500 O O . ALA A 1 184 ? 26.25 17.828 0.908 1 78 184 ALA A O 1
ATOM 1501 N N . ARG A 1 185 ? 27 17.891 2.98 1 78.38 185 ARG A N 1
ATOM 1502 C CA . ARG A 1 185 ? 28.375 17.562 2.627 1 78.38 185 ARG A CA 1
ATOM 1503 C C . ARG A 1 185 ? 28.469 16.156 2.049 1 78.38 185 ARG A C 1
ATOM 1505 O O . ARG A 1 185 ? 29.156 15.945 1.041 1 78.38 185 ARG A O 1
ATOM 1512 N N . GLN A 1 186 ? 27.797 15.289 2.703 1 77.62 186 GLN A N 1
ATOM 1513 C CA . GLN A 1 186 ? 27.844 13.906 2.25 1 77.62 186 GLN A CA 1
ATOM 1514 C C . GLN A 1 186 ? 27.141 13.742 0.902 1 77.62 186 GLN A C 1
ATOM 1516 O O . GLN A 1 186 ? 27.578 12.945 0.068 1 77.62 186 GLN A O 1
ATOM 1521 N N . SER A 1 187 ? 26.047 14.461 0.727 1 75.19 187 SER A N 1
ATOM 1522 C CA . SER A 1 187 ? 25.328 14.43 -0.541 1 75.19 187 SER A CA 1
ATOM 1523 C C . SER A 1 187 ? 26.234 14.844 -1.701 1 75.19 187 SER A C 1
ATOM 1525 O O . SER A 1 187 ? 26.141 14.273 -2.793 1 75.19 187 SER A O 1
ATOM 1527 N N . LEU A 1 188 ? 27.047 15.82 -1.461 1 75.12 188 LEU A N 1
ATOM 1528 C CA . LEU A 1 188 ? 27.969 16.281 -2.484 1 75.12 188 LEU A CA 1
ATOM 1529 C C . LEU A 1 188 ? 28.969 15.188 -2.84 1 75.12 188 LEU A C 1
ATOM 1531 O O . LEU A 1 188 ? 29.281 14.984 -4.016 1 75.12 188 LEU A O 1
ATOM 1535 N N . LYS A 1 189 ? 29.375 14.477 -1.858 1 76.12 189 LYS A N 1
ATOM 1536 C CA . LYS A 1 189 ? 30.297 13.375 -2.088 1 76.12 189 LYS A CA 1
ATOM 1537 C C . LYS A 1 189 ? 29.641 12.266 -2.9 1 76.12 189 LYS A C 1
ATOM 1539 O O . LYS A 1 189 ? 30.281 11.672 -3.775 1 76.12 189 LYS A O 1
ATOM 1544 N N . MET A 1 190 ? 28.391 12 -2.609 1 79.38 190 MET A N 1
ATOM 1545 C CA . MET A 1 190 ? 27.656 10.938 -3.299 1 79.38 190 MET A CA 1
ATOM 1546 C C . MET A 1 190 ? 27.391 11.32 -4.75 1 79.38 190 MET A C 1
ATOM 1548 O O . MET A 1 190 ? 27.438 10.469 -5.637 1 79.38 190 MET A O 1
ATOM 1552 N N . LYS A 1 191 ? 27.141 12.578 -4.965 1 77.94 191 LYS A N 1
ATOM 1553 C CA . LYS A 1 191 ? 26.906 13.062 -6.324 1 77.94 191 LYS A CA 1
ATOM 1554 C C . LYS A 1 191 ? 28.125 12.836 -7.211 1 77.94 191 LYS A C 1
ATOM 1556 O O . LYS A 1 191 ? 27.984 12.445 -8.375 1 77.94 191 LYS A O 1
ATOM 1561 N N . ASP A 1 192 ? 29.188 13.07 -6.684 1 78.81 192 ASP A N 1
ATOM 1562 C CA . ASP A 1 192 ? 30.438 12.883 -7.434 1 78.81 192 ASP A CA 1
ATOM 1563 C C . ASP A 1 192 ? 30.641 11.414 -7.773 1 78.81 192 ASP A C 1
ATOM 1565 O O . ASP A 1 192 ? 31.172 11.086 -8.844 1 78.81 192 ASP A O 1
ATOM 1569 N N . LYS A 1 193 ? 30.125 10.594 -6.906 1 78.62 193 LYS A N 1
ATOM 1570 C CA . LYS A 1 193 ? 30.328 9.156 -7.062 1 78.62 193 LYS A CA 1
ATOM 1571 C C . LYS A 1 193 ? 29.219 8.539 -7.91 1 78.62 193 LYS A C 1
ATOM 1573 O O . LYS A 1 193 ? 29.359 7.43 -8.422 1 78.62 193 LYS A O 1
ATOM 1578 N N . LEU A 1 194 ? 28.094 9.227 -7.992 1 76.94 194 LEU A N 1
ATOM 1579 C CA . LEU A 1 194 ? 26.891 8.758 -8.688 1 76.94 194 LEU A CA 1
ATOM 1580 C C . LEU A 1 194 ? 27.234 8.312 -10.102 1 76.94 194 LEU A C 1
ATOM 1582 O O . LEU A 1 194 ? 26.672 7.328 -10.602 1 76.94 194 LEU A O 1
ATOM 1586 N N . LYS A 1 195 ? 28.141 8.938 -10.773 1 76.81 195 LYS A N 1
ATOM 1587 C CA . LYS A 1 195 ? 28.484 8.633 -12.156 1 76.81 195 LYS A CA 1
ATOM 1588 C C . LYS A 1 195 ? 29.281 7.328 -12.242 1 76.81 195 LYS A C 1
ATOM 1590 O O . LYS A 1 195 ? 29.312 6.684 -13.289 1 76.81 195 LYS A O 1
ATOM 1595 N N . ARG A 1 196 ? 29.703 6.84 -11.148 1 83.31 196 ARG A N 1
ATOM 1596 C CA . ARG A 1 196 ? 30.656 5.738 -11.203 1 83.31 196 ARG A CA 1
ATOM 1597 C C . ARG A 1 196 ? 30.172 4.555 -10.375 1 83.31 196 ARG A C 1
ATOM 1599 O O . ARG A 1 196 ? 30.5 3.404 -10.672 1 83.31 196 ARG A O 1
ATOM 1606 N N . TRP A 1 197 ? 29.281 4.805 -9.383 1 90.25 197 TRP A N 1
ATOM 1607 C CA . TRP A 1 197 ? 28.969 3.771 -8.398 1 90.25 197 TRP A CA 1
ATOM 1608 C C . TRP A 1 197 ? 27.594 3.186 -8.633 1 90.25 197 TRP A C 1
ATOM 1610 O O . TRP A 1 197 ? 26.641 3.91 -8.969 1 90.25 197 TRP A O 1
ATOM 1620 N N . SER A 1 198 ? 27.656 1.927 -8.539 1 91.56 198 SER A N 1
ATOM 1621 C CA . SER A 1 198 ? 26.375 1.253 -8.445 1 91.56 198 SER A CA 1
ATOM 1622 C C . SER A 1 198 ? 25.781 1.365 -7.039 1 91.56 198 SER A C 1
ATOM 1624 O O . SER A 1 198 ? 26.469 1.808 -6.113 1 91.56 198 SER A O 1
ATOM 1626 N N . GLY A 1 199 ? 24.484 1.074 -6.926 1 91.38 199 GLY A N 1
ATOM 1627 C CA . GLY A 1 199 ? 23.875 1.029 -5.609 1 91.38 199 GLY A CA 1
ATOM 1628 C C . GLY A 1 199 ? 24.609 0.135 -4.633 1 91.38 199 GLY A C 1
ATOM 1629 O O . GLY A 1 199 ? 24.766 0.479 -3.459 1 91.38 199 GLY A O 1
ATOM 1630 N N . GLU A 1 200 ? 25.203 -0.912 -5.191 1 94.31 200 GLU A N 1
ATOM 1631 C CA . GLU A 1 200 ? 25.922 -1.874 -4.371 1 94.31 200 GLU A CA 1
ATOM 1632 C C . GLU A 1 200 ? 27.234 -1.286 -3.869 1 94.31 200 GLU A C 1
ATOM 1634 O O . GLU A 1 200 ? 27.672 -1.567 -2.746 1 94.31 200 GLU A O 1
ATOM 1639 N N . GLU A 1 201 ? 27.828 -0.515 -4.684 1 94.06 201 GLU A N 1
ATOM 1640 C CA . GLU A 1 201 ? 29.078 0.129 -4.273 1 94.06 201 GLU A CA 1
ATOM 1641 C C . GLU A 1 201 ? 28.828 1.149 -3.166 1 94.06 201 GLU A C 1
ATOM 1643 O O . GLU A 1 201 ? 29.594 1.229 -2.209 1 94.06 201 GLU A O 1
ATOM 1648 N N . PHE A 1 202 ? 27.719 1.869 -3.303 1 93.12 202 PHE A N 1
ATOM 1649 C CA . PHE A 1 202 ? 27.328 2.785 -2.234 1 93.12 202 PHE A CA 1
ATOM 1650 C C . PHE A 1 202 ? 27.047 2.025 -0.943 1 93.12 202 PHE A C 1
ATOM 1652 O O . PHE A 1 202 ? 27.531 2.414 0.127 1 93.12 202 PHE A O 1
ATOM 1659 N N . GLU A 1 203 ? 26.344 0.933 -1.131 1 94.88 203 GLU A N 1
ATOM 1660 C CA . GLU A 1 203 ? 25.984 0.115 0.024 1 94.88 203 GLU A CA 1
ATOM 1661 C C . GLU A 1 203 ? 27.234 -0.436 0.718 1 94.88 203 GLU A C 1
ATOM 1663 O O . GLU A 1 203 ? 27.328 -0.393 1.946 1 94.88 203 GLU A O 1
ATOM 1668 N N . ARG A 1 204 ? 28.109 -0.924 -0.026 1 94.81 204 ARG A N 1
ATOM 1669 C CA . ARG A 1 204 ? 29.359 -1.451 0.52 1 94.81 204 ARG A CA 1
ATOM 1670 C C . ARG A 1 204 ? 30.156 -0.356 1.22 1 94.81 204 ARG A C 1
ATOM 1672 O O . ARG A 1 204 ? 30.719 -0.581 2.291 1 94.81 204 ARG A O 1
ATOM 1679 N N . TYR A 1 205 ? 30.156 0.84 0.607 1 92.38 205 TYR A N 1
ATOM 1680 C CA . TYR A 1 205 ? 30.859 1.978 1.187 1 92.38 205 TYR A CA 1
ATOM 1681 C C . TYR A 1 205 ? 30.297 2.334 2.555 1 92.38 205 TYR A C 1
ATOM 1683 O O . TYR A 1 205 ? 31.047 2.506 3.52 1 92.38 205 TYR A O 1
ATOM 1691 N N . PHE A 1 206 ? 29 2.312 2.73 1 93.81 206 PHE A N 1
ATOM 1692 C CA . PHE A 1 206 ? 28.359 2.752 3.963 1 93.81 206 PHE A CA 1
ATOM 1693 C C . PHE A 1 206 ? 28.344 1.637 5 1 93.81 206 PHE A C 1
ATOM 1695 O O . PHE A 1 206 ? 28.188 1.893 6.195 1 93.81 206 PHE A O 1
ATOM 1702 N N . ARG A 1 207 ? 28.547 0.402 4.539 1 95 207 ARG A N 1
ATOM 1703 C CA . ARG A 1 207 ? 28.453 -0.735 5.449 1 95 207 ARG A CA 1
ATOM 1704 C C . ARG A 1 207 ? 29.828 -1.201 5.895 1 95 207 ARG A C 1
ATOM 1706 O O . ARG A 1 207 ? 30 -1.688 7.016 1 95 207 ARG A O 1
ATOM 1713 N N . SER A 1 208 ? 30.781 -1.112 5.043 1 93.31 208 SER A N 1
ATOM 1714 C CA . SER A 1 208 ? 32.031 -1.838 5.324 1 93.31 208 SER A CA 1
ATOM 1715 C C . SER A 1 208 ? 33.219 -0.901 5.32 1 93.31 208 SER A C 1
ATOM 1717 O O . SER A 1 208 ? 34.281 -1.239 5.859 1 93.31 208 SER A O 1
ATOM 1719 N N . ASP A 1 209 ? 33.156 0.189 4.66 1 92.19 209 ASP A N 1
ATOM 1720 C CA . ASP A 1 209 ? 34.25 1.175 4.676 1 92.19 209 ASP A CA 1
ATOM 1721 C C . ASP A 1 209 ? 34.188 2.014 5.949 1 92.19 209 ASP A C 1
ATOM 1723 O O . ASP A 1 209 ? 33.125 2.482 6.359 1 92.19 209 ASP A O 1
ATOM 1727 N N . GLU A 1 210 ? 35.312 2.178 6.543 1 92.94 210 GLU A N 1
ATOM 1728 C CA . GLU A 1 210 ? 35.375 2.893 7.812 1 92.94 210 GLU A CA 1
ATOM 1729 C C . GLU A 1 210 ? 34.844 4.312 7.672 1 92.94 210 GLU A C 1
ATOM 1731 O O . GLU A 1 210 ? 34.031 4.758 8.492 1 92.94 210 GLU A O 1
ATOM 1736 N N . ASP A 1 211 ? 35.281 4.988 6.656 1 89.75 211 ASP A N 1
ATOM 1737 C CA . ASP A 1 211 ? 34.844 6.355 6.422 1 89.75 211 ASP A CA 1
ATOM 1738 C C . ASP A 1 211 ? 33.344 6.391 6.098 1 89.75 211 ASP A C 1
ATOM 1740 O O . ASP A 1 211 ? 32.625 7.285 6.547 1 89.75 211 ASP A O 1
ATOM 1744 N N . GLY A 1 212 ? 32.906 5.438 5.32 1 91.56 212 GLY A N 1
ATOM 1745 C CA . GLY A 1 212 ? 31.516 5.355 4.938 1 91.56 212 GLY A CA 1
ATOM 1746 C C . GLY A 1 212 ? 30.594 5.023 6.102 1 91.56 212 GLY A C 1
ATOM 1747 O O . GLY A 1 212 ? 29.516 5.605 6.234 1 91.56 212 GLY A O 1
ATOM 1748 N N . GLU A 1 213 ? 31.094 4.16 6.887 1 94.12 213 GLU A N 1
ATOM 1749 C CA . GLU A 1 213 ? 30.297 3.766 8.055 1 94.12 213 GLU A CA 1
ATOM 1750 C C . GLU A 1 213 ? 30.156 4.918 9.039 1 94.12 213 GLU A C 1
ATOM 1752 O O . GLU A 1 213 ? 29.094 5.121 9.617 1 94.12 213 GLU A O 1
ATOM 1757 N N . SER A 1 214 ? 31.203 5.617 9.234 1 92.12 214 SER A N 1
ATOM 1758 C CA . SER A 1 214 ? 31.172 6.781 10.117 1 92.12 214 SER A CA 1
ATOM 1759 C C . SER A 1 214 ? 30.234 7.859 9.562 1 92.12 214 SER A C 1
ATOM 1761 O O . SER A 1 214 ? 29.469 8.461 10.312 1 92.12 214 SER A O 1
ATOM 1763 N N . ALA A 1 215 ? 30.344 8.062 8.266 1 91.81 215 ALA A N 1
ATOM 1764 C CA . ALA A 1 215 ? 29.484 9.047 7.621 1 91.81 215 ALA A CA 1
ATOM 1765 C C . ALA A 1 215 ? 28.016 8.664 7.777 1 91.81 215 ALA A C 1
ATOM 1767 O O . ALA A 1 215 ? 27.172 9.531 8.031 1 91.81 215 ALA A O 1
ATOM 1768 N N . TYR A 1 216 ? 27.734 7.402 7.633 1 93.88 216 TYR A N 1
ATOM 1769 C CA . TYR A 1 216 ? 26.375 6.914 7.785 1 93.88 216 TYR A CA 1
ATOM 1770 C C . TYR A 1 216 ? 25.844 7.191 9.188 1 93.88 216 TYR A C 1
ATOM 1772 O O . TYR A 1 216 ? 24.734 7.688 9.352 1 93.88 216 TYR A O 1
ATOM 1780 N N . GLN A 1 217 ? 26.688 6.879 10.148 1 95 217 GLN A N 1
ATOM 1781 C CA . GLN A 1 217 ? 26.266 7.059 11.539 1 95 217 GLN A CA 1
ATOM 1782 C C . GLN A 1 217 ? 26.062 8.531 11.867 1 95 217 GLN A C 1
ATOM 1784 O O . GLN A 1 217 ? 25.109 8.898 12.555 1 95 217 GLN A O 1
ATOM 1789 N N . ASP A 1 218 ? 26.906 9.367 11.352 1 92.75 218 ASP A N 1
ATOM 1790 C CA . ASP A 1 218 ? 26.781 10.805 11.57 1 92.75 218 ASP A CA 1
ATOM 1791 C C . ASP A 1 218 ? 25.469 11.336 10.977 1 92.75 218 ASP A C 1
ATOM 1793 O O . ASP A 1 218 ? 24.781 12.133 11.609 1 92.75 218 ASP A O 1
ATOM 1797 N N . MET A 1 219 ? 25.156 10.922 9.742 1 92.88 219 MET A N 1
ATOM 1798 C CA . MET A 1 219 ? 23.953 11.367 9.062 1 92.88 219 MET A CA 1
ATOM 1799 C C . MET A 1 219 ? 22.703 10.852 9.789 1 92.88 219 MET A C 1
ATOM 1801 O O . MET A 1 219 ? 21.719 11.578 9.914 1 92.88 219 MET A O 1
ATOM 1805 N N . LYS A 1 220 ? 22.828 9.625 10.266 1 94.19 220 LYS A N 1
ATOM 1806 C CA . LYS A 1 220 ? 21.719 9.039 11.008 1 94.19 220 LYS A CA 1
ATOM 1807 C C . LYS A 1 220 ? 21.453 9.812 12.297 1 94.19 220 LYS A C 1
ATOM 1809 O O . LYS A 1 220 ? 20.297 10.125 12.609 1 94.19 220 LYS A O 1
ATOM 1814 N N . ASP A 1 221 ? 22.438 10.125 13.008 1 92.62 221 ASP A N 1
ATOM 1815 C CA . ASP A 1 221 ? 22.297 10.844 14.273 1 92.62 221 ASP A CA 1
ATOM 1816 C C . ASP A 1 221 ? 21.719 12.242 14.047 1 92.62 221 ASP A C 1
ATOM 1818 O O . ASP A 1 221 ? 20.828 12.672 14.789 1 92.62 221 ASP A O 1
ATOM 1822 N N . GLU A 1 222 ? 22.25 12.891 13.008 1 91 222 GLU A N 1
ATOM 1823 C CA . GLU A 1 222 ? 21.734 14.219 12.688 1 91 222 GLU A CA 1
ATOM 1824 C C . GLU A 1 222 ? 20.266 14.172 12.297 1 91 222 GLU A C 1
ATOM 1826 O O . GLU A 1 222 ? 19.469 15.016 12.719 1 91 222 GLU A O 1
ATOM 1831 N N . TYR A 1 223 ? 19.969 13.227 11.508 1 90.88 223 TYR A N 1
ATOM 1832 C CA . TYR A 1 223 ? 18.594 13.047 11.07 1 90.88 223 TYR A CA 1
ATOM 1833 C C . TYR A 1 223 ? 17.672 12.82 12.266 1 90.88 223 TYR A C 1
ATOM 1835 O O . TYR A 1 223 ? 16.609 13.445 12.359 1 90.88 223 TYR A O 1
ATOM 1843 N N . GLU A 1 224 ? 18.047 11.922 13.141 1 91.38 224 GLU A N 1
ATOM 1844 C CA . GLU A 1 224 ? 17.203 11.57 14.289 1 91.38 224 GLU A CA 1
ATOM 1845 C C . GLU A 1 224 ? 17.031 12.766 15.219 1 91.38 224 GLU A C 1
ATOM 1847 O O . GLU A 1 224 ? 15.945 12.961 15.781 1 91.38 224 GLU A O 1
ATOM 1852 N N . LEU A 1 225 ? 18.031 13.516 15.328 1 89.25 225 LEU A N 1
ATOM 1853 C CA . LEU A 1 225 ? 17.953 14.719 16.156 1 89.25 225 LEU A CA 1
ATOM 1854 C C . LEU A 1 225 ? 16.969 15.719 15.57 1 89.25 225 LEU A C 1
ATOM 1856 O O . LEU A 1 225 ? 16.125 16.266 16.297 1 89.25 225 LEU A O 1
ATOM 1860 N N . GLU A 1 226 ? 17.109 15.945 14.219 1 87.88 226 GLU A N 1
ATOM 1861 C CA . GLU A 1 226 ? 16.234 16.906 13.555 1 87.88 226 GLU A CA 1
ATOM 1862 C C . GLU A 1 226 ? 14.789 16.406 13.508 1 87.88 226 GLU A C 1
ATOM 1864 O O . GLU A 1 226 ? 13.852 17.203 13.57 1 87.88 226 GLU A O 1
ATOM 1869 N N . LEU A 1 227 ? 14.656 15.141 13.383 1 87.75 227 LEU A N 1
ATOM 1870 C CA . LEU A 1 227 ? 13.328 14.547 13.383 1 87.75 227 LEU A CA 1
ATOM 1871 C C . LEU A 1 227 ? 12.625 14.789 14.711 1 87.75 227 LEU A C 1
ATOM 1873 O O . LEU A 1 227 ? 11.43 15.086 14.742 1 87.75 227 LEU A O 1
ATOM 1877 N N . GLU A 1 228 ? 13.305 14.703 15.773 1 85.81 228 GLU A N 1
ATOM 1878 C CA . GLU A 1 228 ? 12.727 14.945 17.094 1 85.81 228 GLU A CA 1
ATOM 1879 C C . GLU A 1 228 ? 12.328 16.406 17.25 1 85.81 228 GLU A C 1
ATOM 1881 O O . GLU A 1 228 ? 11.289 16.719 17.844 1 85.81 228 GLU A O 1
ATOM 1886 N N . LYS A 1 229 ? 13.172 17.25 16.75 1 83.69 229 LYS A N 1
ATOM 1887 C CA . LYS A 1 229 ? 12.828 18.672 16.781 1 83.69 229 LYS A CA 1
ATOM 1888 C C . LYS A 1 229 ? 11.539 18.938 16.016 1 83.69 229 LYS A C 1
ATOM 1890 O O . LYS A 1 229 ? 10.695 19.734 16.453 1 83.69 229 LYS A O 1
ATOM 1895 N N . TYR A 1 230 ? 11.492 18.297 14.867 1 82.88 230 TYR A N 1
ATOM 1896 C CA . TYR A 1 230 ? 10.297 18.453 14.047 1 82.88 230 TYR A CA 1
ATOM 1897 C C . TYR A 1 230 ? 9.062 17.922 14.766 1 82.88 230 TYR A C 1
ATOM 1899 O O . TYR A 1 230 ? 8 18.547 14.734 1 82.88 230 TYR A O 1
ATOM 1907 N N . ARG A 1 231 ? 9.211 16.812 15.344 1 78.62 231 ARG A N 1
ATOM 1908 C CA . ARG A 1 231 ? 8.109 16.219 16.094 1 78.62 231 ARG A CA 1
ATOM 1909 C C . ARG A 1 231 ? 7.652 17.141 17.219 1 78.62 231 ARG A C 1
ATOM 1911 O O . ARG A 1 231 ? 6.453 17.297 17.453 1 78.62 231 ARG A O 1
ATOM 1918 N N . ASP A 1 232 ? 8.547 17.75 17.891 1 77.25 232 ASP A N 1
ATOM 1919 C CA . ASP A 1 232 ? 8.227 18.703 18.953 1 77.25 232 ASP A CA 1
ATOM 1920 C C . ASP A 1 232 ? 7.504 19.922 18.391 1 77.25 232 ASP A C 1
ATOM 1922 O O . ASP A 1 232 ? 6.562 20.438 19.016 1 77.25 232 ASP A O 1
ATOM 1926 N N . PHE A 1 233 ? 7.988 20.312 17.297 1 75.69 233 PHE A N 1
ATOM 1927 C CA . PHE A 1 233 ? 7.379 21.469 16.625 1 75.69 233 PHE A CA 1
ATOM 1928 C C . PHE A 1 233 ? 5.926 21.172 16.281 1 75.69 233 PHE A C 1
ATOM 1930 O O . PHE A 1 233 ? 5.043 22 16.516 1 75.69 233 PHE A O 1
ATOM 1937 N N . VAL A 1 234 ? 5.695 20.031 15.711 1 73.25 234 VAL A N 1
ATOM 1938 C CA . VAL A 1 234 ? 4.359 19.641 15.273 1 73.25 234 VAL A CA 1
ATOM 1939 C C . VAL A 1 234 ? 3.459 19.438 16.484 1 73.25 234 VAL A C 1
ATOM 1941 O O . VAL A 1 234 ? 2.281 19.812 16.469 1 73.25 234 VAL A O 1
ATOM 1944 N N . ARG A 1 235 ? 3.99 18.844 17.484 1 70.69 235 ARG A N 1
ATOM 1945 C CA . ARG A 1 235 ? 3.229 18.641 18.703 1 70.69 235 ARG A CA 1
ATOM 1946 C C . ARG A 1 235 ? 2.838 19.969 19.344 1 70.69 235 ARG A C 1
ATOM 1948 O O . ARG A 1 235 ? 1.741 20.094 19.906 1 70.69 235 ARG A O 1
ATOM 1955 N N . GLY A 1 236 ? 3.738 20.844 19.359 1 63.69 236 GLY A N 1
ATOM 1956 C CA . GLY A 1 236 ? 3.465 22.156 19.922 1 63.69 236 GLY A CA 1
ATOM 1957 C C . GLY A 1 236 ? 2.432 22.938 19.141 1 63.69 236 GLY A C 1
ATOM 1958 O O . GLY A 1 236 ? 1.574 23.609 19.719 1 63.69 236 GLY A O 1
ATOM 1959 N N . ASN A 1 237 ? 2.586 22.812 17.844 1 57.41 237 ASN A N 1
ATOM 1960 C CA . ASN A 1 237 ? 1.615 23.5 16.984 1 57.41 237 ASN A CA 1
ATOM 1961 C C . ASN A 1 237 ? 0.272 22.766 16.984 1 57.41 237 ASN A C 1
ATOM 1963 O O . ASN A 1 237 ? -0.774 23.391 16.812 1 57.41 237 ASN A O 1
ATOM 1967 N N . GLY A 1 238 ? 0.302 21.375 16.906 1 52.47 238 GLY A N 1
ATOM 1968 C CA . GLY A 1 238 ? -0.928 20.609 17.016 1 52.47 238 GLY A CA 1
ATOM 1969 C C . GLY A 1 238 ? -1.68 20.891 18.312 1 52.47 238 GLY A C 1
ATOM 1970 O O . GLY A 1 238 ? -2.912 20.844 18.344 1 52.47 238 GLY A O 1
ATOM 1971 N N . LYS A 1 239 ? -0.88 20.953 19.469 1 46.59 239 LYS A N 1
ATOM 1972 C CA . LYS A 1 239 ? -1.493 21.406 20.703 1 46.59 239 LYS A CA 1
ATOM 1973 C C . LYS A 1 239 ? -2.129 22.781 20.531 1 46.59 239 LYS A C 1
ATOM 1975 O O . LYS A 1 239 ? -3.193 23.062 21.094 1 46.59 239 LYS A O 1
ATOM 1980 N N . LYS A 1 240 ? -1.399 23.578 19.969 1 44.72 240 LYS A N 1
ATOM 1981 C CA . LYS A 1 240 ? -1.968 24.922 19.797 1 44.72 240 LYS A CA 1
ATOM 1982 C C . LYS A 1 240 ? -3.146 24.891 18.812 1 44.72 240 LYS A C 1
ATOM 1984 O O . LYS A 1 240 ? -4.082 25.688 18.953 1 44.72 240 LYS A O 1
ATOM 1989 N N . GLY A 1 241 ? -3.035 24 17.969 1 34.84 241 GLY A N 1
ATOM 1990 C CA . GLY A 1 241 ? -4.164 23.891 17.062 1 34.84 241 GLY A CA 1
ATOM 1991 C C . GLY A 1 241 ? -5.234 22.938 17.531 1 34.84 241 GLY A C 1
ATOM 1992 O O . GLY A 1 241 ? -6.406 23.297 17.625 1 34.84 241 GLY A O 1
ATOM 1993 N N . LEU A 1 242 ? -4.855 21.594 17.531 1 36 242 LEU A N 1
ATOM 1994 C CA . LEU A 1 242 ? -5.852 20.562 17.828 1 36 242 LEU A CA 1
ATOM 1995 C C . LEU A 1 242 ? -6.055 20.406 19.328 1 36 242 LEU A C 1
ATOM 1997 O O . LEU A 1 242 ? -7.184 20.219 19.781 1 36 242 LEU A O 1
ATOM 2001 N N . GLY A 1 243 ? -5.047 20.219 20.109 1 34.38 243 GLY A N 1
ATOM 2002 C CA . GLY A 1 243 ? -5.152 19.938 21.531 1 34.38 243 GLY A CA 1
ATOM 2003 C C . GLY A 1 243 ? -5.707 21.109 22.328 1 34.38 243 GLY A C 1
ATOM 2004 O O . GLY A 1 243 ? -6.203 20.938 23.438 1 34.38 243 GLY A O 1
ATOM 2005 N N . GLY A 1 244 ? -5.32 22.281 22.109 1 31.09 244 GLY A N 1
ATOM 2006 C CA . GLY A 1 244 ? -5.898 23.328 22.938 1 31.09 244 GLY A CA 1
ATOM 2007 C C . GLY A 1 244 ? -7.414 23.359 22.891 1 31.09 244 GLY A C 1
ATOM 2008 O O . GLY A 1 244 ? -8.062 23.609 23.906 1 31.09 244 GLY A O 1
ATOM 2009 N N . PHE A 1 245 ? -7.961 23.156 21.75 1 30.48 245 PHE A N 1
ATOM 2010 C CA . PHE A 1 245 ? -9.414 23.266 21.672 1 30.48 245 PHE A CA 1
ATOM 2011 C C . PHE A 1 245 ? -10.086 21.969 22.094 1 30.48 245 PHE A C 1
ATOM 2013 O O . PHE A 1 245 ? -11.133 21.984 22.75 1 30.48 245 PHE A O 1
ATOM 2020 N N . VAL A 1 246 ? -9.492 20.844 21.953 1 31.64 246 VAL A N 1
ATOM 2021 C CA . VAL A 1 246 ? -10.18 19.625 22.359 1 31.64 246 VAL A CA 1
ATOM 2022 C C . VAL A 1 246 ? -10.039 19.438 23.875 1 31.64 246 VAL A C 1
ATOM 2024 O O . VAL A 1 246 ? -10.898 18.812 24.5 1 31.64 246 VAL A O 1
ATOM 2027 N N . ALA A 1 247 ? -9.109 19.703 24.609 1 30.2 247 ALA A N 1
ATOM 2028 C CA . ALA A 1 247 ? -9.039 19.578 26.062 1 30.2 247 ALA A CA 1
ATOM 2029 C C . ALA A 1 247 ? -10.117 20.422 26.734 1 30.2 247 ALA A C 1
ATOM 2031 O O . ALA A 1 247 ? -10.648 20.031 27.781 1 30.2 247 ALA A O 1
ATOM 2032 N N . LYS A 1 248 ? -10.492 21.531 26.328 1 29.95 248 LYS A N 1
ATOM 2033 C CA . LYS A 1 248 ? -11.492 22.328 27.031 1 29.95 248 LYS A CA 1
ATOM 2034 C C . LYS A 1 248 ? -12.867 21.672 26.969 1 29.95 248 LYS A C 1
ATOM 2036 O O . LYS A 1 248 ? -13.672 21.828 27.891 1 29.95 248 LYS A O 1
ATOM 2041 N N . LEU A 1 249 ? -13.211 20.922 26.047 1 27.22 249 LEU A N 1
ATOM 2042 C CA . LEU A 1 249 ? -14.594 20.469 25.922 1 27.22 249 LEU A CA 1
ATOM 2043 C C . LEU A 1 249 ? -14.82 19.188 26.719 1 27.22 249 LEU A C 1
ATOM 2045 O O . LEU A 1 249 ? -15.93 18.938 27.188 1 27.22 249 LEU A O 1
ATOM 2049 N N . TRP A 1 250 ? -13.844 18.297 26.922 1 26.09 250 TRP A N 1
ATOM 2050 C CA . TRP A 1 250 ? -14.164 17.109 27.719 1 26.09 250 TRP A CA 1
ATOM 2051 C C . TRP A 1 250 ? -13.984 17.391 29.203 1 26.09 250 TRP A C 1
ATOM 2053 O O . TRP A 1 250 ? -14.258 16.531 30.047 1 26.09 250 TRP A O 1
ATOM 2063 N N . SER A 1 251 ? -13.336 18.391 29.547 1 23.41 251 SER A N 1
ATOM 2064 C CA . SER A 1 251 ? -13.227 18.656 30.984 1 23.41 251 SER A CA 1
ATOM 2065 C C . SER A 1 251 ? -14.531 19.219 31.547 1 23.41 251 SER A C 1
ATOM 2067 O O . SER A 1 251 ? -14.656 19.422 32.75 1 23.41 251 SER A O 1
ATOM 2069 N N . LYS A 1 252 ? -15.438 19.641 30.766 1 25.73 252 LYS A N 1
ATOM 2070 C CA . LYS A 1 252 ? -16.688 19.984 31.453 1 25.73 252 LYS A CA 1
ATOM 2071 C C . LYS A 1 252 ? -17.641 18.797 31.438 1 25.73 252 LYS A C 1
ATOM 2073 O O . LYS A 1 252 ? -17.75 18.078 30.438 1 25.73 252 LYS A O 1
ATOM 2078 N N . MET B 1 1 ? -2.482 -103.375 -43.719 1 25.98 1 MET B N 1
ATOM 2079 C CA . MET B 1 1 ? -2.445 -102.062 -44.469 1 25.98 1 MET B CA 1
ATOM 2080 C C . MET B 1 1 ? -2.557 -100.938 -43.5 1 25.98 1 MET B C 1
ATOM 2082 O O . MET B 1 1 ? -3.539 -100.812 -42.781 1 25.98 1 MET B O 1
ATOM 2086 N N . ASN B 1 2 ? -1.305 -100.562 -42.875 1 27.2 2 ASN B N 1
ATOM 2087 C CA . ASN B 1 2 ? -1.054 -99.438 -41.969 1 27.2 2 ASN B CA 1
ATOM 2088 C C . ASN B 1 2 ? -1.61 -98.125 -42.5 1 27.2 2 ASN B C 1
ATOM 2090 O O . ASN B 1 2 ? -1.369 -97.812 -43.656 1 27.2 2 ASN B O 1
ATOM 2094 N N . ASN B 1 3 ? -2.811 -97.875 -42.094 1 31.56 3 ASN B N 1
ATOM 2095 C CA . ASN B 1 3 ? -3.498 -96.688 -42.562 1 31.56 3 ASN B CA 1
ATOM 2096 C C . ASN B 1 3 ? -2.594 -95.438 -42.5 1 31.56 3 ASN B C 1
ATOM 2098 O O . ASN B 1 3 ? -2.064 -95.125 -41.438 1 31.56 3 ASN B O 1
ATOM 2102 N N . PRO B 1 4 ? -1.871 -95 -43.531 1 40.28 4 PRO B N 1
ATOM 2103 C CA . PRO B 1 4 ? -0.835 -94 -43.719 1 40.28 4 PRO B CA 1
ATOM 2104 C C . PRO B 1 4 ? -1.203 -92.625 -43.094 1 40.28 4 PRO B C 1
ATOM 2106 O O . PRO B 1 4 ? -0.361 -91.75 -43 1 40.28 4 PRO B O 1
ATOM 2109 N N . GLY B 1 5 ? -2.453 -92.312 -43.062 1 35.81 5 GLY B N 1
ATOM 2110 C CA . GLY B 1 5 ? -2.771 -90.938 -42.969 1 35.81 5 GLY B CA 1
ATOM 2111 C C . GLY B 1 5 ? -2.5 -90.312 -41.625 1 35.81 5 GLY B C 1
ATOM 2112 O O . GLY B 1 5 ? -2.906 -89.188 -41.344 1 35.81 5 GLY B O 1
ATOM 2113 N N . GLN B 1 6 ? -2.477 -91.125 -40.562 1 35.78 6 GLN B N 1
ATOM 2114 C CA . GLN B 1 6 ? -2.426 -90.5 -39.281 1 35.78 6 GLN B CA 1
ATOM 2115 C C . GLN B 1 6 ? -1.087 -89.75 -39.094 1 35.78 6 GLN B C 1
ATOM 2117 O O . GLN B 1 6 ? -0.057 -90.438 -38.906 1 35.78 6 GLN B O 1
ATOM 2122 N N . LEU B 1 7 ? -0.959 -88.688 -39.875 1 39.47 7 LEU B N 1
ATOM 2123 C CA . LEU B 1 7 ? 0.204 -87.875 -39.562 1 39.47 7 LEU B CA 1
ATOM 2124 C C . LEU B 1 7 ? 0.353 -87.688 -38.031 1 39.47 7 LEU B C 1
ATOM 2126 O O . LEU B 1 7 ? -0.643 -87.625 -37.312 1 39.47 7 LEU B O 1
ATOM 2130 N N . PRO B 1 8 ? 1.407 -88.25 -37.438 1 37.22 8 PRO B N 1
ATOM 2131 C CA . PRO B 1 8 ? 1.559 -88.125 -36 1 37.22 8 PRO B CA 1
ATOM 2132 C C . PRO B 1 8 ? 1.359 -86.688 -35.531 1 37.22 8 PRO B C 1
ATOM 2134 O O . PRO B 1 8 ? 1.793 -85.75 -36.219 1 37.22 8 PRO B O 1
ATOM 2137 N N . HIS B 1 9 ? 0.154 -86.25 -35.125 1 41.56 9 HIS B N 1
ATOM 2138 C CA . HIS B 1 9 ? -0.172 -85 -34.5 1 41.56 9 HIS B CA 1
ATOM 2139 C C . HIS B 1 9 ? 0.88 -84.625 -33.469 1 41.56 9 HIS B C 1
ATOM 2141 O O . HIS B 1 9 ? 0.59 -83.812 -32.531 1 41.56 9 HIS B O 1
ATOM 2147 N N . GLY B 1 10 ? 2.041 -85.25 -33.469 1 39.06 10 GLY B N 1
ATOM 2148 C CA . GLY B 1 10 ? 2.926 -84.812 -32.406 1 39.06 10 GLY B CA 1
ATOM 2149 C C . GLY B 1 10 ? 3.408 -83.375 -32.594 1 39.06 10 GLY B C 1
ATOM 2150 O O . GLY B 1 10 ? 3.375 -82.875 -33.688 1 39.06 10 GLY B O 1
ATOM 2151 N N . PRO B 1 11 ? 3.238 -82.5 -31.5 1 44 11 PRO B N 1
ATOM 2152 C CA . PRO B 1 11 ? 3.705 -81.062 -31.609 1 44 11 PRO B CA 1
ATOM 2153 C C . PRO B 1 11 ? 5.098 -81 -32.219 1 44 11 PRO B C 1
ATOM 2155 O O . PRO B 1 11 ? 5.938 -81.875 -32.031 1 44 11 PRO B O 1
ATOM 2158 N N . CYS B 1 12 ? 5.262 -80.562 -33.344 1 49.41 12 CYS B N 1
ATOM 2159 C CA . CYS B 1 12 ? 6.539 -80.312 -34 1 49.41 12 CYS B CA 1
ATOM 2160 C C . CYS B 1 12 ? 7.488 -79.562 -33.062 1 49.41 12 CYS B C 1
ATOM 2162 O O . CYS B 1 12 ? 7.156 -78.5 -32.562 1 49.41 12 CYS B O 1
ATOM 2164 N N . ILE B 1 13 ? 8.461 -80.062 -32.344 1 52.97 13 ILE B N 1
ATOM 2165 C CA . ILE B 1 13 ? 9.453 -79.625 -31.391 1 52.97 13 ILE B CA 1
ATOM 2166 C C . ILE B 1 13 ? 10.055 -78.312 -31.875 1 52.97 13 ILE B C 1
ATOM 2168 O O . ILE B 1 13 ? 10.234 -77.375 -31.094 1 52.97 13 ILE B O 1
ATOM 2172 N N . GLY B 1 14 ? 10.367 -78.188 -33.062 1 51.5 14 GLY B N 1
ATOM 2173 C CA . GLY B 1 14 ? 10.93 -76.938 -33.562 1 51.5 14 GLY B CA 1
ATOM 2174 C C . GLY B 1 14 ? 9.969 -75.812 -33.5 1 51.5 14 GLY B C 1
ATOM 2175 O O . GLY B 1 14 ? 10.367 -74.688 -33.188 1 51.5 14 GLY B O 1
ATOM 2176 N N . CYS B 1 15 ? 8.812 -76.125 -33.781 1 58.97 15 CYS B N 1
ATOM 2177 C CA . CYS B 1 15 ? 7.762 -75.125 -33.781 1 58.97 15 CYS B CA 1
ATOM 2178 C C . CYS B 1 15 ? 7.457 -74.688 -32.344 1 58.97 15 CYS B C 1
ATOM 2180 O O . CYS B 1 15 ? 7.184 -73.5 -32.125 1 58.97 15 CYS B O 1
ATOM 2182 N N . SER B 1 16 ? 7.66 -75.688 -31.422 1 61.91 16 SER B N 1
ATOM 2183 C CA . SER B 1 16 ? 7.387 -75.312 -30.031 1 61.91 16 SER B CA 1
ATOM 2184 C C . SER B 1 16 ? 8.438 -74.375 -29.484 1 61.91 16 SER B C 1
ATOM 2186 O O . SER B 1 16 ? 8.102 -73.375 -28.781 1 61.91 16 SER B O 1
ATOM 2188 N N . THR B 1 17 ? 9.609 -74.5 -30.016 1 65.31 17 THR B N 1
ATOM 2189 C CA . THR B 1 17 ? 10.695 -73.688 -29.5 1 65.31 17 THR B CA 1
ATOM 2190 C C . THR B 1 17 ? 10.594 -72.25 -30.016 1 65.31 17 THR B C 1
ATOM 2192 O O . THR B 1 17 ? 10.797 -71.312 -29.25 1 65.31 17 THR B O 1
ATOM 2195 N N . VAL B 1 18 ? 10.234 -72.125 -31.203 1 64.12 18 VAL B N 1
ATOM 2196 C CA . VAL B 1 18 ? 10.109 -70.812 -31.797 1 64.12 18 VAL B CA 1
ATOM 2197 C C . VAL B 1 18 ? 8.922 -70.125 -31.172 1 64.12 18 VAL B C 1
ATOM 2199 O O . VAL B 1 18 ? 9.008 -68.875 -30.875 1 64.12 18 VAL B O 1
ATOM 2202 N N . THR B 1 19 ? 7.93 -70.938 -30.906 1 65.75 19 THR B N 1
ATOM 2203 C CA . THR B 1 19 ? 6.734 -70.375 -30.297 1 65.75 19 THR B CA 1
ATOM 2204 C C . THR B 1 19 ? 7.02 -69.875 -28.875 1 65.75 19 THR B C 1
ATOM 2206 O O . THR B 1 19 ? 6.562 -68.812 -28.453 1 65.75 19 THR B O 1
ATOM 2209 N N . ASP B 1 20 ? 7.809 -70.688 -28.219 1 66.38 20 ASP B N 1
ATOM 2210 C CA . ASP B 1 20 ? 8.141 -70.312 -26.828 1 66.38 20 ASP B CA 1
ATOM 2211 C C . ASP B 1 20 ? 9.016 -69.062 -26.766 1 66.38 20 ASP B C 1
ATOM 2213 O O . ASP B 1 20 ? 8.82 -68.25 -25.891 1 66.38 20 ASP B O 1
ATOM 2217 N N . ARG B 1 21 ? 9.961 -68.938 -27.641 1 67.56 21 ARG B N 1
ATOM 2218 C CA . ARG B 1 21 ? 10.844 -67.75 -27.688 1 67.56 21 ARG B CA 1
ATOM 2219 C C . ARG B 1 21 ? 10.062 -66.5 -28.047 1 67.56 21 ARG B C 1
ATOM 2221 O O . ARG B 1 21 ? 10.32 -65.438 -27.484 1 67.56 21 ARG B O 1
ATOM 2228 N N . LEU B 1 22 ? 9.07 -66.75 -28.953 1 66.38 22 LEU B N 1
ATOM 2229 C CA . LEU B 1 22 ? 8.242 -65.625 -29.359 1 66.38 22 LEU B CA 1
ATOM 2230 C C . LEU B 1 22 ? 7.359 -65.125 -28.219 1 66.38 22 LEU B C 1
ATOM 2232 O O . LEU B 1 22 ? 7.191 -63.938 -28.016 1 66.38 22 LEU B O 1
ATOM 2236 N N . VAL B 1 23 ? 6.914 -66.188 -27.484 1 69.94 23 VAL B N 1
ATOM 2237 C CA . VAL B 1 23 ? 6.066 -65.875 -26.344 1 69.94 23 VAL B CA 1
ATOM 2238 C C . VAL B 1 23 ? 6.895 -65.188 -25.266 1 69.94 23 VAL B C 1
ATOM 2240 O O . VAL B 1 23 ? 6.434 -64.188 -24.641 1 69.94 23 VAL B O 1
ATOM 2243 N N . ALA B 1 24 ? 8.078 -65.688 -25.094 1 71.38 24 ALA B N 1
ATOM 2244 C CA . ALA B 1 24 ? 8.969 -65.062 -24.094 1 71.38 24 ALA B CA 1
ATOM 2245 C C . ALA B 1 24 ? 9.344 -63.625 -24.469 1 71.38 24 ALA B C 1
ATOM 2247 O O . ALA B 1 24 ? 9.359 -62.75 -23.625 1 71.38 24 ALA B O 1
ATOM 2248 N N . SER B 1 25 ? 9.648 -63.438 -25.719 1 69.5 25 SER B N 1
ATOM 2249 C CA . SER B 1 25 ? 9.984 -62.125 -26.219 1 69.5 25 SER B CA 1
ATOM 2250 C C . SER B 1 25 ? 8.805 -61.156 -26.062 1 69.5 25 SER B C 1
ATOM 2252 O O . SER B 1 25 ? 8.992 -60 -25.656 1 69.5 25 SER B O 1
ATOM 2254 N N . ASP B 1 26 ? 7.664 -61.719 -26.219 1 72.12 26 ASP B N 1
ATOM 2255 C CA . ASP B 1 26 ? 6.441 -60.938 -26.094 1 72.12 26 ASP B CA 1
ATOM 2256 C C . ASP B 1 26 ? 6.203 -60.531 -24.641 1 72.12 26 ASP B C 1
ATOM 2258 O O . ASP B 1 26 ? 5.812 -59.375 -24.359 1 72.12 26 ASP B O 1
ATOM 2262 N N . ARG B 1 27 ? 6.539 -61.5 -23.828 1 73.94 27 ARG B N 1
ATOM 2263 C CA . ARG B 1 27 ? 6.359 -61.25 -22.406 1 73.94 27 ARG B CA 1
ATOM 2264 C C . ARG B 1 27 ? 7.297 -60.125 -21.938 1 73.94 27 ARG B C 1
ATOM 2266 O O . ARG B 1 27 ? 6.891 -59.25 -21.172 1 73.94 27 ARG B O 1
ATOM 2273 N N . ILE B 1 28 ? 8.508 -60.156 -22.422 1 73.88 28 ILE B N 1
ATOM 2274 C CA . ILE B 1 28 ? 9.5 -59.156 -22.031 1 73.88 28 ILE B CA 1
ATOM 2275 C C . ILE B 1 28 ? 9.078 -57.781 -22.562 1 73.88 28 ILE B C 1
ATOM 2277 O O . ILE B 1 28 ? 9.164 -56.781 -21.844 1 73.88 28 ILE B O 1
ATOM 2281 N N . PHE B 1 29 ? 8.609 -57.812 -23.766 1 74.31 29 PHE B N 1
ATOM 2282 C CA . PHE B 1 29 ? 8.125 -56.594 -24.375 1 74.31 29 PHE B CA 1
ATOM 2283 C C . PHE B 1 29 ? 6.973 -56 -23.562 1 74.31 29 PHE B C 1
ATOM 2285 O O . PHE B 1 29 ? 6.938 -54.812 -23.312 1 74.31 29 PHE B O 1
ATOM 2292 N N . HIS B 1 30 ? 6.141 -56.906 -23.094 1 78.56 30 HIS B N 1
ATOM 2293 C CA . HIS B 1 30 ? 4.988 -56.469 -22.312 1 78.56 30 HIS B CA 1
ATOM 2294 C C . HIS B 1 30 ? 5.422 -55.906 -20.953 1 78.56 30 HIS B C 1
ATOM 2296 O O . HIS B 1 30 ? 4.898 -54.906 -20.516 1 78.56 30 HIS B O 1
ATOM 2302 N N . ILE B 1 31 ? 6.434 -56.5 -20.438 1 78.31 31 ILE B N 1
ATOM 2303 C CA . ILE B 1 31 ? 6.906 -56.094 -19.125 1 78.31 31 ILE B CA 1
ATOM 2304 C C . ILE B 1 31 ? 7.555 -54.688 -19.234 1 78.31 31 ILE B C 1
ATOM 2306 O O . ILE B 1 31 ? 7.266 -53.812 -18.422 1 78.31 31 ILE B O 1
ATOM 2310 N N . ILE B 1 32 ? 8.32 -54.5 -20.25 1 78.38 32 ILE B N 1
ATOM 2311 C CA . ILE B 1 32 ? 9.031 -53.25 -20.438 1 78.38 32 ILE B CA 1
ATOM 2312 C C . ILE B 1 32 ? 8.039 -52.125 -20.75 1 78.38 32 ILE B C 1
ATOM 2314 O O . ILE B 1 32 ? 8.141 -51.031 -20.203 1 78.38 32 ILE B O 1
ATOM 2318 N N . HIS B 1 33 ? 7.133 -52.438 -21.531 1 81.44 33 HIS B N 1
ATOM 2319 C CA . HIS B 1 33 ? 6.133 -51.438 -21.938 1 81.44 33 HIS B CA 1
ATOM 2320 C C . HIS B 1 33 ? 5.23 -51.062 -20.766 1 81.44 33 HIS B C 1
ATOM 2322 O O . HIS B 1 33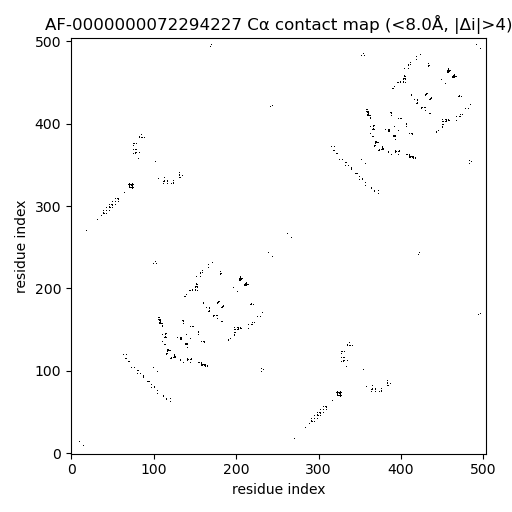 ? 4.902 -49.906 -20.562 1 81.44 33 HIS B O 1
ATOM 2328 N N . ASN B 1 34 ? 4.949 -52.094 -20.031 1 82.62 34 ASN B N 1
ATOM 2329 C CA . ASN B 1 34 ? 4.129 -51.844 -18.859 1 82.62 34 ASN B CA 1
ATOM 2330 C C . ASN B 1 34 ? 4.875 -51 -17.828 1 82.62 34 ASN B C 1
ATOM 2332 O O . ASN B 1 34 ? 4.285 -50.125 -17.188 1 82.62 34 ASN B O 1
ATOM 2336 N N . GLN B 1 35 ? 6.141 -51.25 -17.75 1 87.56 35 GLN B N 1
ATOM 2337 C CA . GLN B 1 35 ? 6.953 -50.438 -16.844 1 87.56 35 GLN B CA 1
ATOM 2338 C C . GLN B 1 35 ? 7.047 -49 -17.312 1 87.56 35 GLN B C 1
ATOM 2340 O O . GLN B 1 35 ? 6.918 -48.062 -16.516 1 87.56 35 GLN B O 1
ATOM 2345 N N . LYS B 1 36 ? 7.238 -48.812 -18.547 1 84.5 36 LYS B N 1
ATOM 2346 C CA . LYS B 1 36 ? 7.301 -47.469 -19.125 1 84.5 36 LYS B CA 1
ATOM 2347 C C . LYS B 1 36 ? 5.988 -46.719 -18.906 1 84.5 36 LYS B C 1
ATOM 2349 O O . LYS B 1 36 ? 5.988 -45.531 -18.594 1 84.5 36 LYS B O 1
ATOM 2354 N N . LEU B 1 37 ? 4.949 -47.406 -19.031 1 87.19 37 LEU B N 1
ATOM 2355 C CA . LEU B 1 37 ? 3.631 -46.812 -18.828 1 87.19 37 LEU B CA 1
ATOM 2356 C C . LEU B 1 37 ? 3.424 -46.438 -17.375 1 87.19 37 LEU B C 1
ATOM 2358 O O . LEU B 1 37 ? 2.887 -45.344 -17.094 1 87.19 37 LEU B O 1
ATOM 2362 N N . ARG B 1 38 ? 3.908 -47.25 -16.5 1 89 38 ARG B N 1
ATOM 2363 C CA . ARG B 1 38 ? 3.791 -46.938 -15.078 1 89 38 ARG B CA 1
ATOM 2364 C C . ARG B 1 38 ? 4.641 -45.719 -14.703 1 89 38 ARG B C 1
ATOM 2366 O O . ARG B 1 38 ? 4.199 -44.875 -13.945 1 89 38 ARG B O 1
ATOM 2373 N N . ASP B 1 39 ? 5.773 -45.688 -15.281 1 90.06 39 ASP B N 1
ATOM 2374 C CA . ASP B 1 39 ? 6.664 -44.562 -15.023 1 90.06 39 ASP B CA 1
ATOM 2375 C C . ASP B 1 39 ? 6.055 -43.25 -15.523 1 90.06 39 ASP B C 1
ATOM 2377 O O . ASP B 1 39 ? 6.094 -42.219 -14.836 1 90.06 39 ASP B O 1
ATOM 2381 N N . LYS B 1 40 ? 5.488 -43.25 -16.641 1 89.38 40 LYS B N 1
ATOM 2382 C CA . LYS B 1 40 ? 4.871 -42.062 -17.219 1 89.38 40 LYS B CA 1
ATOM 2383 C C . LYS B 1 40 ? 3.631 -41.656 -16.438 1 89.38 40 LYS B C 1
ATOM 2385 O O . LYS B 1 40 ? 3.371 -40.469 -16.266 1 89.38 40 LYS B O 1
ATOM 2390 N N . GLU B 1 41 ? 2.998 -42.656 -15.961 1 90.81 41 GLU B N 1
ATOM 2391 C CA . GLU B 1 41 ? 1.823 -42.375 -15.141 1 90.81 41 GLU B CA 1
ATOM 2392 C C . GLU B 1 41 ? 2.211 -41.719 -13.828 1 90.81 41 GLU B C 1
ATOM 2394 O O . GLU B 1 41 ? 1.53 -40.781 -13.367 1 90.81 41 GLU B O 1
ATOM 2399 N N . GLN B 1 42 ? 3.258 -42.219 -13.281 1 93.62 42 GLN B N 1
ATOM 2400 C CA . GLN B 1 42 ? 3.738 -41.594 -12.039 1 93.62 42 GLN B CA 1
ATOM 2401 C C . GLN B 1 42 ? 4.184 -40.156 -12.266 1 93.62 42 GLN B C 1
ATOM 2403 O O . GLN B 1 42 ? 3.84 -39.281 -11.484 1 93.62 42 GLN B O 1
ATOM 2408 N N . LYS B 1 43 ? 4.84 -39.938 -13.328 1 93.94 43 LYS B N 1
ATOM 2409 C CA . LYS B 1 43 ? 5.289 -38.594 -13.656 1 93.94 43 LYS B CA 1
ATOM 2410 C C . LYS B 1 43 ? 4.105 -37.688 -13.93 1 93.94 43 LYS B C 1
ATOM 2412 O O . LYS B 1 43 ? 4.117 -36.5 -13.531 1 93.94 43 LYS B O 1
ATOM 2417 N N . LEU B 1 44 ? 3.172 -38.156 -14.586 1 93.44 44 LEU B N 1
ATOM 2418 C CA . LEU B 1 44 ? 1.967 -37.375 -14.875 1 93.44 44 LEU B CA 1
ATOM 2419 C C . LEU B 1 44 ? 1.231 -37 -13.594 1 93.44 44 LEU B C 1
ATOM 2421 O O . LEU B 1 44 ? 0.811 -35.875 -13.414 1 93.44 44 LEU B O 1
ATOM 2425 N N . ARG B 1 45 ? 1.134 -37.969 -12.711 1 93.81 45 ARG B N 1
ATOM 2426 C CA . ARG B 1 45 ? 0.479 -37.688 -11.43 1 93.81 45 ARG B CA 1
ATOM 2427 C C . ARG B 1 45 ? 1.227 -36.625 -10.633 1 93.81 45 ARG B C 1
ATOM 2429 O O . ARG B 1 45 ? 0.609 -35.75 -10.031 1 93.81 45 ARG B O 1
ATOM 2436 N N . GLU B 1 46 ? 2.488 -36.75 -10.625 1 95.31 46 GLU B N 1
ATOM 2437 C CA . GLU B 1 46 ? 3.309 -35.75 -9.93 1 95.31 46 GLU B CA 1
ATOM 2438 C C . GLU B 1 46 ? 3.158 -34.375 -10.555 1 95.31 46 GLU B C 1
ATOM 2440 O O . GLU B 1 46 ? 3.045 -33.375 -9.836 1 95.31 46 GLU B O 1
ATOM 2445 N N . SER B 1 47 ? 3.113 -34.312 -11.859 1 95.19 47 SER B N 1
ATOM 2446 C CA . SER B 1 47 ? 2.949 -33.031 -12.555 1 95.19 47 SER B CA 1
ATOM 2447 C C . SER B 1 47 ? 1.571 -32.438 -12.297 1 95.19 47 SER B C 1
ATOM 2449 O O . SER B 1 47 ? 1.443 -31.219 -12.102 1 95.19 47 SER B O 1
ATOM 2451 N N . GLU B 1 48 ? 0.644 -33.219 -12.281 1 94.81 48 GLU B N 1
ATOM 2452 C CA . GLU B 1 48 ? -0.718 -32.75 -12.023 1 94.81 48 GLU B CA 1
ATOM 2453 C C . GLU B 1 48 ? -0.866 -32.25 -10.586 1 94.81 48 GLU B C 1
ATOM 2455 O O . GLU B 1 48 ? -1.576 -31.281 -10.344 1 94.81 48 GLU B O 1
ATOM 2460 N N . LYS B 1 49 ? -0.25 -32.969 -9.703 1 96.38 49 LYS B N 1
ATOM 2461 C CA . LYS B 1 49 ? -0.231 -32.5 -8.32 1 96.38 49 LYS B CA 1
ATOM 2462 C C . LYS B 1 49 ? 0.439 -31.125 -8.211 1 96.38 49 LYS B C 1
ATOM 2464 O O . LYS B 1 49 ? -0.07 -30.234 -7.535 1 96.38 49 LYS B O 1
ATOM 2469 N N . LYS B 1 50 ? 1.48 -30.969 -8.891 1 97.19 50 LYS B N 1
ATOM 2470 C CA . LYS B 1 50 ? 2.199 -29.703 -8.883 1 97.19 50 LYS B CA 1
ATOM 2471 C C . LYS B 1 50 ? 1.353 -28.594 -9.492 1 97.19 50 LYS B C 1
ATOM 2473 O O . LYS B 1 50 ? 1.356 -27.453 -9.008 1 97.19 50 LYS B O 1
ATOM 2478 N N . VAL B 1 51 ? 0.674 -28.859 -10.492 1 96.56 51 VAL B N 1
ATOM 2479 C CA . VAL B 1 51 ? -0.218 -27.906 -11.125 1 96.56 51 VAL B CA 1
ATOM 2480 C C . VAL B 1 51 ? -1.273 -27.438 -10.125 1 96.56 51 VAL B C 1
ATOM 2482 O O . VAL B 1 51 ? -1.518 -26.234 -9.984 1 96.56 51 VAL B O 1
ATOM 2485 N N . ARG B 1 52 ? -1.811 -28.391 -9.445 1 96.69 52 ARG B N 1
ATOM 2486 C CA . ARG B 1 52 ? -2.84 -28.047 -8.461 1 96.69 52 ARG B CA 1
ATOM 2487 C C . ARG B 1 52 ? -2.277 -27.172 -7.355 1 96.69 52 ARG B C 1
ATOM 2489 O O . ARG B 1 52 ? -2.918 -26.203 -6.941 1 96.69 52 ARG B O 1
ATOM 2496 N N . GLU B 1 53 ? -1.129 -27.453 -6.906 1 97.12 53 GLU B N 1
ATOM 2497 C CA . GLU B 1 53 ? -0.482 -26.672 -5.852 1 97.12 53 GLU B CA 1
ATOM 2498 C C . GLU B 1 53 ? -0.167 -25.266 -6.328 1 97.12 53 GLU B C 1
ATOM 2500 O O . GLU B 1 53 ? -0.407 -24.297 -5.605 1 97.12 53 GLU B O 1
ATOM 2505 N N . LEU B 1 54 ? 0.291 -25.172 -7.562 1 97.19 54 LEU B N 1
ATOM 2506 C CA . LEU B 1 54 ? 0.653 -23.875 -8.117 1 97.19 54 LEU B CA 1
ATOM 2507 C C . LEU B 1 54 ? -0.591 -23.047 -8.398 1 97.19 54 LEU B C 1
ATOM 2509 O O . LEU B 1 54 ? -0.584 -21.828 -8.195 1 97.19 54 LEU B O 1
ATOM 2513 N N . GLU B 1 55 ? -1.607 -23.656 -8.797 1 96.69 55 GLU B N 1
ATOM 2514 C CA . GLU B 1 55 ? -2.867 -22.953 -9 1 96.69 55 GLU B CA 1
ATOM 2515 C C . GLU B 1 55 ? -3.412 -22.406 -7.688 1 96.69 55 GLU B C 1
ATOM 2517 O O . GLU B 1 55 ? -3.895 -21.266 -7.633 1 96.69 55 GLU B O 1
ATOM 2522 N N . ALA B 1 56 ? -3.328 -23.203 -6.711 1 96.38 56 ALA B N 1
ATOM 2523 C CA . ALA B 1 56 ? -3.754 -22.766 -5.387 1 96.38 56 ALA B CA 1
ATOM 2524 C C . ALA B 1 56 ? -2.9 -21.594 -4.891 1 96.38 56 ALA B C 1
ATOM 2526 O O . ALA B 1 56 ? -3.414 -20.672 -4.27 1 96.38 56 ALA B O 1
ATOM 2527 N N . GLN B 1 57 ? -1.638 -21.703 -5.207 1 95.5 57 GLN B N 1
ATOM 2528 C CA . GLN B 1 57 ? -0.721 -20.641 -4.801 1 95.5 57 GLN B CA 1
ATOM 2529 C C . GLN B 1 57 ? -1.023 -19.344 -5.543 1 95.5 57 GLN B C 1
ATOM 2531 O O . GLN B 1 57 ? -1.035 -18.266 -4.941 1 95.5 57 GLN B O 1
ATOM 2536 N N . VAL B 1 58 ? -1.254 -19.438 -6.754 1 94.62 58 VAL B N 1
ATOM 2537 C CA . VAL B 1 58 ? -1.593 -18.266 -7.566 1 94.62 58 VAL B CA 1
ATOM 2538 C C . VAL B 1 58 ? -2.889 -17.641 -7.055 1 94.62 58 VAL B C 1
ATOM 2540 O O . VAL B 1 58 ? -2.979 -16.422 -6.902 1 94.62 58 VAL B O 1
ATOM 2543 N N . GLU B 1 59 ? -3.807 -18.469 -6.77 1 93.81 59 GLU B N 1
ATOM 2544 C CA . GLU B 1 59 ? -5.082 -17.984 -6.25 1 93.81 59 GLU B CA 1
ATOM 2545 C C . GLU B 1 59 ? -4.898 -17.281 -4.914 1 93.81 59 GLU B C 1
ATOM 2547 O O . GLU B 1 59 ? -5.477 -16.203 -4.688 1 93.81 59 GLU B O 1
ATOM 2552 N N . ALA B 1 60 ? -4.133 -17.812 -4.055 1 91.44 60 ALA B N 1
ATOM 2553 C CA . ALA B 1 60 ? -3.869 -17.219 -2.744 1 91.44 60 ALA B CA 1
ATOM 2554 C C . ALA B 1 60 ? -3.162 -15.875 -2.877 1 91.44 60 ALA B C 1
ATOM 2556 O O . ALA B 1 60 ? -3.523 -14.914 -2.203 1 91.44 60 ALA B O 1
ATOM 2557 N N . LEU B 1 61 ? -2.213 -15.883 -3.773 1 91.38 61 LEU B N 1
ATOM 2558 C CA . LEU B 1 61 ? -1.46 -14.656 -3.996 1 91.38 61 LEU B CA 1
ATOM 2559 C C . LEU B 1 61 ? -2.355 -13.562 -4.578 1 91.38 61 LEU B C 1
ATOM 2561 O O . LEU B 1 61 ? -2.266 -12.398 -4.176 1 91.38 61 LEU B O 1
ATOM 2565 N N . MET B 1 62 ? -3.189 -13.922 -5.426 1 92 62 MET B N 1
ATOM 2566 C CA . MET B 1 62 ? -4.102 -12.961 -6.043 1 92 62 MET B CA 1
ATOM 2567 C C . MET B 1 62 ? -5.105 -12.438 -5.023 1 92 62 MET B C 1
ATOM 2569 O O . MET B 1 62 ? -5.418 -11.242 -5.016 1 92 62 MET B O 1
ATOM 2573 N N . LYS B 1 63 ? -5.566 -13.289 -4.219 1 88.62 63 LYS B N 1
ATOM 2574 C CA . LYS B 1 63 ? -6.504 -12.891 -3.17 1 88.62 63 LYS B CA 1
ATOM 2575 C C . LYS B 1 63 ? -5.852 -11.922 -2.191 1 88.62 63 LYS B C 1
ATOM 2577 O O . LYS B 1 63 ? -6.461 -10.922 -1.802 1 88.62 63 LYS B O 1
ATOM 2582 N N . GLU B 1 64 ? -4.676 -12.211 -1.846 1 87.81 64 GLU B N 1
ATOM 2583 C CA . GLU B 1 64 ? -3.938 -11.344 -0.933 1 87.81 64 GLU B CA 1
ATOM 2584 C C . GLU B 1 64 ? -3.662 -9.977 -1.565 1 87.81 64 GLU B C 1
ATOM 2586 O O . GLU B 1 64 ? -3.816 -8.945 -0.915 1 87.81 64 GLU B O 1
ATOM 2591 N N . ALA B 1 65 ? -3.283 -10.047 -2.779 1 88.69 65 ALA B N 1
ATOM 2592 C CA . ALA B 1 65 ? -3.004 -8.812 -3.51 1 88.69 65 ALA B CA 1
ATOM 2593 C C . ALA B 1 65 ? -4.238 -7.926 -3.576 1 88.69 65 ALA B C 1
ATOM 2595 O O . ALA B 1 65 ? -4.145 -6.707 -3.4 1 88.69 65 ALA B O 1
ATOM 2596 N N . ASN B 1 66 ? -5.328 -8.531 -3.77 1 88.31 66 ASN B N 1
ATOM 2597 C CA . ASN B 1 66 ? -6.582 -7.793 -3.863 1 88.31 66 ASN B CA 1
ATOM 2598 C C . ASN B 1 66 ? -6.992 -7.207 -2.516 1 88.31 66 ASN B C 1
ATOM 2600 O O . ASN B 1 66 ? -7.543 -6.109 -2.451 1 88.31 66 ASN B O 1
ATOM 2604 N N . LEU B 1 67 ? -6.691 -7.949 -1.564 1 88.94 67 LEU B N 1
ATOM 2605 C CA . LEU B 1 67 ? -7.055 -7.523 -0.217 1 88.94 67 LEU B CA 1
ATOM 2606 C C . LEU B 1 67 ? -6.223 -6.32 0.217 1 88.94 67 LEU B C 1
ATOM 2608 O O . LEU B 1 67 ? -6.699 -5.477 0.979 1 88.94 67 LEU B O 1
ATOM 2612 N N . MET B 1 68 ? -5.016 -6.164 -0.298 1 90.81 68 MET B N 1
ATOM 2613 C CA . MET B 1 68 ? -4.09 -5.137 0.166 1 90.81 68 MET B CA 1
ATOM 2614 C C . MET B 1 68 ? -4.223 -3.869 -0.67 1 90.81 68 MET B C 1
ATOM 2616 O O . MET B 1 68 ? -3.592 -2.854 -0.37 1 90.81 68 MET B O 1
ATOM 2620 N N . LYS B 1 69 ? -5.086 -3.838 -1.588 1 91.56 69 LYS B N 1
ATOM 2621 C CA . LYS B 1 69 ? -5.23 -2.742 -2.543 1 91.56 69 LYS B CA 1
ATOM 2622 C C . LYS B 1 69 ? -5.504 -1.422 -1.828 1 91.56 69 LYS B C 1
ATOM 2624 O O . LYS B 1 69 ? -4.949 -0.383 -2.197 1 91.56 69 LYS B O 1
ATOM 2629 N N . PRO B 1 70 ? -6.32 -1.433 -0.774 1 91.81 70 PRO B N 1
ATOM 2630 C CA . PRO B 1 70 ? -6.574 -0.162 -0.092 1 91.81 70 PRO B CA 1
ATOM 2631 C C . PRO B 1 70 ? -5.309 0.456 0.496 1 91.81 70 PRO B C 1
ATOM 2633 O O . PRO B 1 70 ? -5.098 1.667 0.387 1 91.81 70 PRO B O 1
ATOM 2636 N N . PHE B 1 71 ? -4.473 -0.345 1.07 1 92.38 71 PHE B N 1
ATOM 2637 C CA . PHE B 1 71 ? -3.215 0.16 1.604 1 92.38 71 PHE B CA 1
ATOM 2638 C C . PHE B 1 71 ? -2.328 0.694 0.487 1 92.38 71 PHE B C 1
ATOM 2640 O O . PHE B 1 71 ? -1.718 1.756 0.625 1 92.38 71 PHE B O 1
ATOM 2647 N N . LEU B 1 72 ? -2.277 -0.064 -0.58 1 93.12 72 LEU B N 1
ATOM 2648 C CA . LEU B 1 72 ? -1.465 0.333 -1.725 1 93.12 72 LEU B CA 1
ATOM 2649 C C . LEU B 1 72 ? -1.915 1.685 -2.27 1 93.12 72 LEU B C 1
ATOM 2651 O O . LEU B 1 72 ? -1.087 2.553 -2.551 1 93.12 72 LEU B O 1
ATOM 2655 N N . LYS B 1 73 ? -3.18 1.852 -2.381 1 92.06 73 LYS B N 1
ATOM 2656 C CA . LYS B 1 73 ? -3.754 3.082 -2.918 1 92.06 73 LYS B CA 1
ATOM 2657 C C . LYS B 1 73 ? -3.428 4.277 -2.021 1 92.06 73 LYS B C 1
ATOM 2659 O O . LYS B 1 73 ? -3.039 5.34 -2.512 1 92.06 73 LYS B O 1
ATOM 2664 N N . ILE B 1 74 ? -3.586 4.07 -0.778 1 91.69 74 ILE B N 1
ATOM 2665 C CA . ILE B 1 74 ? -3.32 5.145 0.174 1 91.69 74 ILE B CA 1
ATOM 2666 C C . ILE B 1 74 ? -1.84 5.516 0.136 1 91.69 74 ILE B C 1
ATOM 2668 O O . ILE B 1 74 ? -1.488 6.695 0.104 1 91.69 74 ILE B O 1
ATOM 2672 N N . GLY B 1 75 ? -1.01 4.5 0.132 1 92.19 75 GLY B N 1
ATOM 2673 C CA . GLY B 1 75 ? 0.419 4.754 0.04 1 92.19 75 GLY B CA 1
ATOM 2674 C C . GLY B 1 75 ? 0.811 5.512 -1.214 1 92.19 75 GLY B C 1
ATOM 2675 O O . GLY B 1 75 ? 1.569 6.48 -1.147 1 92.19 75 GLY B O 1
ATOM 2676 N N . ALA B 1 76 ? 0.293 5.09 -2.312 1 92.69 76 ALA B N 1
ATOM 2677 C CA . ALA B 1 76 ? 0.584 5.746 -3.582 1 92.69 76 ALA B CA 1
ATOM 2678 C C . ALA B 1 76 ? 0.068 7.184 -3.586 1 92.69 76 ALA B C 1
ATOM 2680 O O . ALA B 1 76 ? 0.735 8.086 -4.094 1 92.69 76 ALA B O 1
ATOM 2681 N N . GLN B 1 77 ? -1.102 7.422 -2.998 1 90.88 77 GLN B N 1
ATOM 2682 C CA . GLN B 1 77 ? -1.696 8.75 -2.941 1 90.88 77 GLN B CA 1
ATOM 2683 C C . GLN B 1 77 ? -0.849 9.695 -2.098 1 90.88 77 GLN B C 1
ATOM 2685 O O . GLN B 1 77 ? -0.634 10.852 -2.475 1 90.88 77 GLN B O 1
ATOM 2690 N N . ILE B 1 78 ? -0.412 9.148 -1.024 1 90.44 78 ILE B N 1
ATOM 2691 C CA . ILE B 1 78 ? 0.393 9.953 -0.115 1 90.44 78 ILE B CA 1
ATOM 2692 C C . ILE B 1 78 ? 1.694 10.359 -0.802 1 90.44 78 ILE B C 1
ATOM 2694 O O . ILE B 1 78 ? 2.111 11.516 -0.72 1 90.44 78 ILE B O 1
ATOM 2698 N N . ARG B 1 79 ? 2.258 9.461 -1.418 1 93.19 79 ARG B N 1
ATOM 2699 C CA . ARG B 1 79 ? 3.531 9.742 -2.072 1 93.19 79 ARG B CA 1
ATOM 2700 C C . ARG B 1 79 ? 3.336 10.664 -3.275 1 93.19 79 ARG B C 1
ATOM 2702 O O . ARG B 1 79 ? 4.176 11.516 -3.551 1 93.19 79 ARG B O 1
ATOM 2709 N N . THR B 1 80 ? 2.244 10.453 -3.988 1 91.56 80 THR B N 1
ATOM 2710 C CA . THR B 1 80 ? 1.918 11.344 -5.098 1 91.56 80 THR B CA 1
ATOM 2711 C C . THR B 1 80 ? 1.756 12.781 -4.605 1 91.56 80 THR B C 1
ATOM 2713 O O . THR B 1 80 ? 2.234 13.719 -5.246 1 91.56 80 THR B O 1
ATOM 2716 N N . HIS B 1 81 ? 1.138 12.914 -3.5 1 88 81 HIS B N 1
ATOM 2717 C CA . HIS B 1 81 ? 0.973 14.242 -2.908 1 88 81 HIS B CA 1
ATOM 2718 C C . HIS B 1 81 ? 2.322 14.859 -2.557 1 88 81 HIS B C 1
ATOM 2720 O O . HIS B 1 81 ? 2.557 16.031 -2.826 1 88 81 HIS B O 1
ATOM 2726 N N . LYS B 1 82 ? 3.146 14.078 -2.01 1 89.06 82 LYS B N 1
ATOM 2727 C CA . LYS B 1 82 ? 4.473 14.555 -1.62 1 89.06 82 LYS B CA 1
ATOM 2728 C C . LYS B 1 82 ? 5.266 15.023 -2.836 1 89.06 82 LYS B C 1
ATOM 2730 O O . LYS B 1 82 ? 5.824 16.125 -2.83 1 89.06 82 LYS B O 1
ATOM 2735 N N . VAL B 1 83 ? 5.301 14.258 -3.836 1 90.75 83 VAL B N 1
ATOM 2736 C CA . VAL B 1 83 ? 6.086 14.57 -5.023 1 90.75 83 VAL B CA 1
ATOM 2737 C C . VAL B 1 83 ? 5.461 15.766 -5.75 1 90.75 83 VAL B C 1
ATOM 2739 O O . VAL B 1 83 ? 6.176 16.609 -6.285 1 90.75 83 VAL B O 1
ATOM 2742 N N . SER B 1 84 ? 4.152 15.828 -5.758 1 86.94 84 SER B N 1
ATOM 2743 C CA . SER B 1 84 ? 3.467 16.953 -6.398 1 86.94 84 SER B CA 1
ATOM 2744 C C . SER B 1 84 ? 3.75 18.266 -5.668 1 86.94 84 SER B C 1
ATOM 2746 O O . SER B 1 84 ? 3.906 19.312 -6.301 1 86.94 84 SER B O 1
ATOM 2748 N N . THR B 1 85 ? 3.787 18.141 -4.348 1 82.69 85 THR B N 1
ATOM 2749 C CA . THR B 1 85 ? 4.105 19.328 -3.557 1 82.69 85 THR B CA 1
ATOM 2750 C C . THR B 1 85 ? 5.527 19.797 -3.85 1 82.69 85 THR B C 1
ATOM 2752 O O . THR B 1 85 ? 5.773 21 -3.932 1 82.69 85 THR B O 1
ATOM 2755 N N . GLU B 1 86 ? 6.418 18.906 -4.047 1 84.81 86 GLU B N 1
ATOM 2756 C CA . GLU B 1 86 ? 7.793 19.25 -4.391 1 84.81 86 GLU B CA 1
ATOM 2757 C C . GLU B 1 86 ? 7.875 19.875 -5.777 1 84.81 86 GLU B C 1
ATOM 2759 O O . GLU B 1 86 ? 8.648 20.812 -5.996 1 84.81 86 GLU B O 1
ATOM 2764 N N . LYS B 1 87 ? 7.117 19.375 -6.641 1 86.62 87 LYS B N 1
ATOM 2765 C CA . LYS B 1 87 ? 7.074 19.922 -7.992 1 86.62 87 LYS B CA 1
ATOM 2766 C C . LYS B 1 87 ? 6.602 21.375 -7.984 1 86.62 87 LYS B C 1
ATOM 2768 O O . LYS B 1 87 ? 7.133 22.203 -8.719 1 86.62 87 LYS B O 1
ATOM 2773 N N . MET B 1 88 ? 5.645 21.594 -7.164 1 80.94 88 MET B N 1
ATOM 2774 C CA . MET B 1 88 ? 5.094 22.953 -7.07 1 80.94 88 MET B CA 1
ATOM 2775 C C . MET B 1 88 ? 6.141 23.938 -6.57 1 80.94 88 MET B C 1
ATOM 2777 O O . MET B 1 88 ? 6.172 25.094 -7.004 1 80.94 88 MET B O 1
ATOM 2781 N N . LYS B 1 89 ? 6.953 23.5 -5.781 1 75.19 89 LYS B N 1
ATOM 2782 C CA . LYS B 1 89 ? 8.023 24.344 -5.27 1 75.19 89 LYS B CA 1
ATOM 2783 C C . LYS B 1 89 ? 9.039 24.672 -6.363 1 75.19 89 LYS B C 1
ATOM 2785 O O . LYS B 1 89 ? 9.688 25.719 -6.332 1 75.19 89 LYS B O 1
ATOM 2790 N N . MET B 1 90 ? 9.18 23.75 -7.184 1 76.06 90 MET B N 1
ATOM 2791 C CA . MET B 1 90 ? 10.148 23.922 -8.266 1 76.06 90 MET B CA 1
ATOM 2792 C C . MET B 1 90 ? 9.609 24.875 -9.336 1 76.06 90 MET B C 1
ATOM 2794 O O . MET B 1 90 ? 10.375 25.625 -9.945 1 76.06 90 MET B O 1
ATOM 2798 N N . ASP B 1 91 ? 8.352 24.531 -9.883 1 66.5 91 ASP B N 1
ATOM 2799 C CA . ASP B 1 91 ? 7.773 25.266 -11 1 66.5 91 ASP B CA 1
ATOM 2800 C C . ASP B 1 91 ? 7.273 26.641 -10.539 1 66.5 91 ASP B C 1
ATOM 2802 O O . ASP B 1 91 ? 6.891 27.469 -11.359 1 66.5 91 ASP B O 1
ATOM 2806 N N . SER B 1 92 ? 7.785 27.281 -9.523 1 56.59 92 SER B N 1
ATOM 2807 C CA . SER B 1 92 ? 7.309 28.578 -9.07 1 56.59 92 SER B CA 1
ATOM 2808 C C . SER B 1 92 ? 5.793 28.703 -9.219 1 56.59 92 SER B C 1
ATOM 2810 O O . SER B 1 92 ? 5.223 29.766 -8.992 1 56.59 92 SER B O 1
ATOM 2812 N N . MET B 1 93 ? 5.227 27.859 -10.031 1 48.12 93 MET B N 1
ATOM 2813 C CA . MET B 1 93 ? 3.797 28.062 -10.242 1 48.12 93 MET B CA 1
ATOM 2814 C C . MET B 1 93 ? 2.984 27.359 -9.156 1 48.12 93 MET B C 1
ATOM 2816 O O . MET B 1 93 ? 3.137 26.156 -8.938 1 48.12 93 MET B O 1
ATOM 2820 N N . PRO B 1 94 ? 2.473 28.109 -8.227 1 44.91 94 PRO B N 1
ATOM 2821 C CA . PRO B 1 94 ? 1.782 27.656 -7.02 1 44.91 94 PRO B CA 1
ATOM 2822 C C . PRO B 1 94 ? 0.64 26.688 -7.324 1 44.91 94 PRO B C 1
ATOM 2824 O O . PRO B 1 94 ? 0.051 26.109 -6.402 1 44.91 94 PRO B O 1
ATOM 2827 N N . GLN B 1 95 ? -0.158 26.781 -8.531 1 42.69 95 GLN B N 1
ATOM 2828 C CA . GLN B 1 95 ? -1.612 26.672 -8.555 1 42.69 95 GLN B CA 1
ATOM 2829 C C . GLN B 1 95 ? -2.049 25.203 -8.555 1 42.69 95 GLN B C 1
ATOM 2831 O O . GLN B 1 95 ? -3.229 24.906 -8.75 1 42.69 95 GLN B O 1
ATOM 2836 N N . ILE B 1 96 ? -1.106 24.281 -8.852 1 40.69 96 ILE B N 1
ATOM 2837 C CA . ILE B 1 96 ? -1.917 23.125 -9.203 1 40.69 96 ILE B CA 1
ATOM 2838 C C . ILE B 1 96 ? -2.645 22.609 -7.969 1 40.69 96 ILE B C 1
ATOM 2840 O O . ILE B 1 96 ? -2.021 22.375 -6.93 1 40.69 96 ILE B O 1
ATOM 2844 N N . LYS B 1 97 ? -3.914 22.906 -7.941 1 42.38 97 LYS B N 1
ATOM 2845 C CA . LYS B 1 97 ? -4.871 22.328 -6.992 1 42.38 97 LYS B CA 1
ATOM 2846 C C . LYS B 1 97 ? -4.609 20.844 -6.777 1 42.38 97 LYS B C 1
ATOM 2848 O O . LYS B 1 97 ? -4.848 20.031 -7.672 1 42.38 97 LYS B O 1
ATOM 2853 N N . ILE B 1 98 ? -3.494 20.359 -6.371 1 44.5 98 ILE B N 1
ATOM 2854 C CA . ILE B 1 98 ? -3.389 18.938 -6.055 1 44.5 98 ILE B CA 1
ATOM 2855 C C . ILE B 1 98 ? -4.672 18.453 -5.379 1 44.5 98 ILE B C 1
ATOM 2857 O O . ILE B 1 98 ? -5.105 19.047 -4.383 1 44.5 98 ILE B O 1
ATOM 2861 N N . ALA B 1 99 ? -5.523 17.938 -6.062 1 40.22 99 ALA B N 1
ATOM 2862 C CA . ALA B 1 99 ? -6.762 17.328 -5.574 1 40.22 99 ALA B CA 1
ATOM 2863 C C . ALA B 1 99 ? -6.5 16.438 -4.359 1 40.22 99 ALA B C 1
ATOM 2865 O O . ALA B 1 99 ? -5.773 15.453 -4.449 1 40.22 99 ALA B O 1
ATOM 2866 N N . GLY B 1 100 ? -6.941 17 -3.109 1 53.38 100 GLY B N 1
ATOM 2867 C CA . GLY B 1 100 ? -7.004 16.328 -1.822 1 53.38 100 GLY B CA 1
ATOM 2868 C C . GLY B 1 100 ? -5.707 16.406 -1.039 1 53.38 100 GLY B C 1
ATOM 2869 O O . GLY B 1 100 ? -4.637 16.094 -1.565 1 53.38 100 GLY B O 1
ATOM 2870 N N . SER B 1 101 ? -5.617 17.266 -0.089 1 60.62 101 SER B N 1
ATOM 2871 C CA . SER B 1 101 ? -4.465 17.625 0.729 1 60.62 101 SER B CA 1
ATOM 2872 C C . SER B 1 101 ? -3.93 16.422 1.491 1 60.62 101 SER B C 1
ATOM 2874 O O . SER B 1 101 ? -4.637 15.422 1.67 1 60.62 101 SER B O 1
ATOM 2876 N N . GLY B 1 102 ? -2.605 16.219 1.374 1 66.5 102 GLY B N 1
ATOM 2877 C CA . GLY B 1 102 ? -1.973 15.312 2.322 1 66.5 102 GLY B CA 1
ATOM 2878 C C . GLY B 1 102 ? -2.699 15.234 3.652 1 66.5 102 GLY B C 1
ATOM 2879 O O . GLY B 1 102 ? -2.908 14.148 4.191 1 66.5 102 GLY B O 1
ATOM 2880 N N . GLU B 1 103 ? -3.273 16.344 3.959 1 69.94 103 GLU B N 1
ATOM 2881 C CA . GLU B 1 103 ? -4.02 16.422 5.211 1 69.94 103 GLU B CA 1
ATOM 2882 C C . GLU B 1 103 ? -5.348 15.672 5.113 1 69.94 103 GLU B C 1
ATOM 2884 O O . GLU B 1 103 ? -5.773 15.031 6.074 1 69.94 103 GLU B O 1
ATOM 2889 N N . GLU B 1 104 ? -5.891 15.828 3.959 1 77.62 104 GLU B N 1
ATOM 2890 C CA . GLU B 1 104 ? -7.137 15.102 3.711 1 77.62 104 GLU B CA 1
ATOM 2891 C C . GLU B 1 104 ? -6.934 13.594 3.82 1 77.62 104 GLU B C 1
ATOM 2893 O O . GLU B 1 104 ? -7.703 12.906 4.492 1 77.62 104 GLU B O 1
ATOM 2898 N N . LEU B 1 105 ? -5.922 13.148 3.279 1 78.19 105 LEU B N 1
ATOM 2899 C CA . LEU B 1 105 ? -5.645 11.719 3.258 1 78.19 105 LEU B CA 1
ATOM 2900 C C . LEU B 1 105 ? -5.387 11.195 4.664 1 78.19 105 LEU B C 1
ATOM 2902 O O . LEU B 1 105 ? -5.715 10.047 4.973 1 78.19 105 LEU B O 1
ATOM 2906 N N . LEU B 1 106 ? -4.906 12.023 5.477 1 81.19 106 LEU B N 1
ATOM 2907 C CA . LEU B 1 106 ? -4.598 11.656 6.855 1 81.19 106 LEU B CA 1
ATOM 2908 C C . LEU B 1 106 ? -5.875 11.5 7.676 1 81.19 106 LEU B C 1
ATOM 2910 O O . LEU B 1 106 ? -5.918 10.719 8.625 1 81.19 106 LEU B O 1
ATOM 2914 N N . ASN B 1 107 ? -6.887 12.172 7.219 1 82.75 107 ASN B N 1
ATOM 2915 C CA . ASN B 1 107 ? -7.992 12.344 8.156 1 82.75 107 ASN B CA 1
ATOM 2916 C C . ASN B 1 107 ? -9.273 11.711 7.629 1 82.75 107 ASN B C 1
ATOM 2918 O O . ASN B 1 107 ? -10.227 11.5 8.391 1 82.75 107 ASN B O 1
ATOM 2922 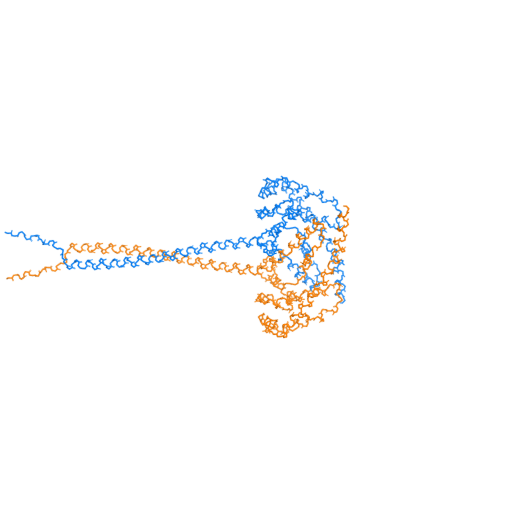N N . ILE B 1 108 ? -9.266 11.391 6.383 1 87.88 108 ILE B N 1
ATOM 2923 C CA . ILE B 1 108 ? -10.484 10.812 5.824 1 87.88 108 ILE B CA 1
ATOM 2924 C C . ILE B 1 108 ? -10.648 9.375 6.32 1 87.88 108 ILE B C 1
ATOM 2926 O O . ILE B 1 108 ? -9.656 8.695 6.602 1 87.88 108 ILE B O 1
ATOM 2930 N N . GLY B 1 109 ? -11.898 9.023 6.441 1 92.38 109 GLY B N 1
ATOM 2931 C CA . GLY B 1 109 ? -12.188 7.641 6.805 1 92.38 109 GLY B CA 1
ATOM 2932 C C . GLY B 1 109 ? -12.031 6.676 5.645 1 92.38 109 GLY B C 1
ATOM 2933 O O . GLY B 1 109 ? -12.289 7.031 4.492 1 92.38 109 GLY B O 1
ATOM 2934 N N . ASN B 1 110 ? -11.586 5.504 5.918 1 95.62 110 ASN B N 1
ATOM 2935 C CA . ASN B 1 110 ? -11.484 4.387 4.984 1 95.62 110 ASN B CA 1
ATOM 2936 C C . ASN B 1 110 ? -11.812 3.061 5.656 1 95.62 110 ASN B C 1
ATOM 2938 O O . ASN B 1 110 ? -10.93 2.381 6.176 1 95.62 110 ASN B O 1
ATOM 2942 N N . ALA B 1 111 ? -13.055 2.748 5.508 1 96.5 111 ALA B N 1
ATOM 2943 C CA . ALA B 1 111 ? -13.594 1.633 6.277 1 96.5 111 ALA B CA 1
ATOM 2944 C C . ALA B 1 111 ? -12.844 0.339 5.969 1 96.5 111 ALA B C 1
ATOM 2946 O O . ALA B 1 111 ? -12.492 -0.414 6.879 1 96.5 111 ALA B O 1
ATOM 2947 N N . ILE B 1 112 ? -12.586 0.118 4.734 1 97 112 ILE B N 1
ATOM 2948 C CA . ILE B 1 112 ? -11.984 -1.146 4.328 1 97 112 ILE B CA 1
ATOM 2949 C C . ILE B 1 112 ? -10.508 -1.164 4.73 1 97 112 ILE B C 1
ATOM 2951 O O . ILE B 1 112 ? -10.008 -2.174 5.227 1 97 112 ILE B O 1
ATOM 2955 N N . ALA B 1 113 ? -9.797 -0.119 4.465 1 96.38 113 ALA B N 1
ATOM 2956 C CA . ALA B 1 113 ? -8.383 -0.058 4.824 1 96.38 113 ALA B CA 1
ATOM 2957 C C . ALA B 1 113 ? -8.188 -0.211 6.328 1 96.38 113 ALA B C 1
ATOM 2959 O O . ALA B 1 113 ? -7.293 -0.928 6.777 1 96.38 113 ALA B O 1
ATOM 2960 N N . ASP B 1 114 ? -9.031 0.463 7.051 1 97.25 114 ASP B N 1
ATOM 2961 C CA . ASP B 1 114 ? -8.93 0.371 8.508 1 97.25 114 ASP B CA 1
ATOM 2962 C C . ASP B 1 114 ? -9.273 -1.036 8.992 1 97.25 114 ASP B C 1
ATOM 2964 O O . ASP B 1 114 ? -8.68 -1.526 9.953 1 97.25 114 ASP B O 1
ATOM 2968 N N . ALA B 1 115 ? -10.242 -1.673 8.352 1 97.88 115 ALA B N 1
ATOM 2969 C CA . ALA B 1 115 ? -10.609 -3.037 8.719 1 97.88 115 ALA B CA 1
ATOM 2970 C C . ALA B 1 115 ? -9.445 -4 8.492 1 97.88 115 ALA B C 1
ATOM 2972 O O . ALA B 1 115 ? -9.281 -4.969 9.242 1 97.88 115 ALA B O 1
ATOM 2973 N N . LEU B 1 116 ? -8.641 -3.705 7.531 1 96.88 116 LEU B N 1
ATOM 2974 C CA . LEU B 1 116 ? -7.512 -4.562 7.188 1 96.88 116 LEU B CA 1
ATOM 2975 C C . LEU B 1 116 ? -6.488 -4.598 8.32 1 96.88 116 LEU B C 1
ATOM 2977 O O . LEU B 1 116 ? -5.754 -5.578 8.469 1 96.88 116 LEU B O 1
ATOM 2981 N N . LEU B 1 117 ? -6.457 -3.543 9.102 1 96.69 117 LEU B N 1
ATOM 2982 C CA . LEU B 1 117 ? -5.52 -3.473 10.219 1 96.69 117 LEU B CA 1
ATOM 2983 C C . LEU B 1 117 ? -5.816 -4.555 11.25 1 96.69 117 LEU B C 1
ATOM 2985 O O . LEU B 1 117 ? -4.992 -4.828 12.125 1 96.69 117 LEU B O 1
ATOM 2989 N N . TYR B 1 118 ? -6.938 -5.137 11.102 1 97.19 118 TYR B N 1
ATOM 2990 C CA . TYR B 1 118 ? -7.332 -6.141 12.086 1 97.19 118 TYR B CA 1
ATOM 2991 C C . TYR B 1 118 ? -7.16 -7.547 11.531 1 97.19 118 TYR B C 1
ATOM 2993 O O . TYR B 1 118 ? -7.676 -8.516 12.102 1 97.19 118 TYR B O 1
ATOM 3001 N N . GLN B 1 119 ? -6.504 -7.688 10.43 1 94.81 119 GLN B N 1
ATOM 3002 C CA . GLN B 1 119 ? -6.199 -8.961 9.781 1 94.81 119 GLN B CA 1
ATOM 3003 C C . GLN B 1 119 ? -4.715 -9.289 9.883 1 94.81 119 GLN B C 1
ATOM 3005 O O . GLN B 1 119 ? -3.889 -8.391 10.086 1 94.81 119 GLN B O 1
ATOM 3010 N N . ASP B 1 120 ? -4.336 -10.508 9.625 1 89.5 120 ASP B N 1
ATOM 3011 C CA . ASP B 1 120 ? -2.949 -10.961 9.688 1 89.5 120 ASP B CA 1
ATOM 3012 C C . ASP B 1 120 ? -2.107 -10.281 8.602 1 89.5 120 ASP B C 1
ATOM 3014 O O . ASP B 1 120 ? -0.898 -10.109 8.766 1 89.5 120 ASP B O 1
ATOM 3018 N N . ILE B 1 121 ? -2.791 -9.891 7.676 1 86.31 121 ILE B N 1
ATOM 3019 C CA . ILE B 1 121 ? -2.1 -9.312 6.531 1 86.31 121 ILE B CA 1
ATOM 3020 C C . ILE B 1 121 ? -1.475 -7.973 6.926 1 86.31 121 ILE B C 1
ATOM 3022 O O . ILE B 1 121 ? -0.575 -7.477 6.246 1 86.31 121 ILE B O 1
ATOM 3026 N N . ALA B 1 122 ? -1.971 -7.398 8.008 1 90.25 122 ALA B N 1
ATOM 3027 C CA . ALA B 1 122 ? -1.438 -6.121 8.477 1 90.25 122 ALA B CA 1
ATOM 3028 C C . ALA B 1 122 ? -0.069 -6.301 9.125 1 90.25 122 ALA B C 1
ATOM 3030 O O . ALA B 1 122 ? 0.651 -5.324 9.352 1 90.25 122 ALA B O 1
ATOM 3031 N N . GLY B 1 123 ? 0.322 -7.547 9.383 1 88.12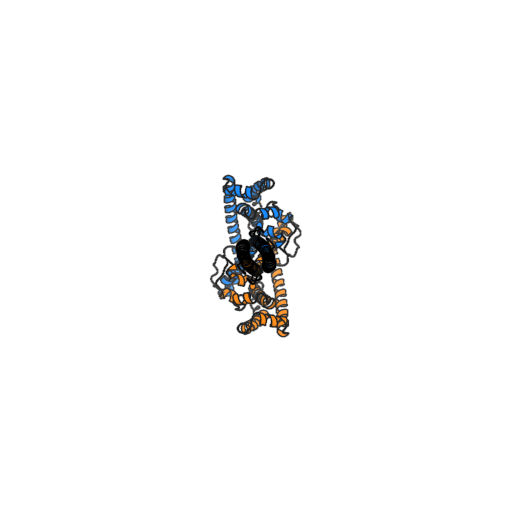 123 GLY B N 1
ATOM 3032 C CA . GLY B 1 123 ? 1.646 -7.824 9.922 1 88.12 123 GLY B CA 1
ATOM 3033 C C . GLY B 1 123 ? 1.914 -7.125 11.242 1 88.12 123 GLY B C 1
ATOM 3034 O O . GLY B 1 123 ? 1.143 -7.27 12.188 1 88.12 123 GLY B O 1
ATOM 3035 N N . LYS B 1 124 ? 2.941 -6.223 11.273 1 89.5 124 LYS B N 1
ATOM 3036 C CA . LYS B 1 124 ? 3.357 -5.543 12.5 1 89.5 124 LYS B CA 1
ATOM 3037 C C . LYS B 1 124 ? 2.355 -4.461 12.898 1 89.5 124 LYS B C 1
ATOM 3039 O O . LYS B 1 124 ? 2.371 -3.98 14.031 1 89.5 124 LYS B O 1
ATOM 3044 N N . TYR B 1 125 ? 1.461 -4.16 12.023 1 89.81 125 TYR B N 1
ATOM 3045 C CA . TYR B 1 125 ? 0.483 -3.109 12.289 1 89.81 125 TYR B CA 1
ATOM 3046 C C . TYR B 1 125 ? -0.839 -3.701 12.758 1 89.81 125 TYR B C 1
ATOM 3048 O O . TYR B 1 125 ? -1.812 -2.973 12.969 1 89.81 125 TYR B O 1
ATOM 3056 N N . LYS B 1 126 ? -0.875 -4.945 12.914 1 94.31 126 LYS B N 1
ATOM 3057 C CA . LYS B 1 126 ? -2.119 -5.625 13.258 1 94.31 126 LYS B CA 1
ATOM 3058 C C . LYS B 1 126 ? -2.674 -5.121 14.586 1 94.31 126 LYS B C 1
ATOM 3060 O O . LYS B 1 126 ? -1.938 -5.004 15.57 1 94.31 126 LYS B O 1
ATOM 3065 N N . ARG B 1 127 ? -3.969 -4.898 14.539 1 95.69 127 ARG B N 1
ATOM 3066 C CA . ARG B 1 127 ? -4.652 -4.375 15.719 1 95.69 127 ARG B CA 1
ATOM 3067 C C . ARG B 1 127 ? -5.609 -5.414 16.297 1 95.69 127 ARG B C 1
ATOM 3069 O O . ARG B 1 127 ? -6.043 -6.328 15.602 1 95.69 127 ARG B O 1
ATOM 3076 N N . THR B 1 128 ? -5.949 -5.227 17.594 1 95.62 128 THR B N 1
ATOM 3077 C CA . THR B 1 128 ? -6.871 -6.141 18.266 1 95.62 128 THR B CA 1
ATOM 3078 C C . THR B 1 128 ? -7.984 -5.363 18.969 1 95.62 128 THR B C 1
ATOM 3080 O O . THR B 1 128 ? -8.922 -5.961 19.5 1 95.62 128 THR B O 1
ATOM 3083 N N . ASP B 1 129 ? -7.848 -4.035 19.016 1 94.75 129 ASP B N 1
ATOM 3084 C CA . ASP B 1 129 ? -8.844 -3.197 19.688 1 94.75 129 ASP B CA 1
ATOM 3085 C C . ASP B 1 129 ? -10.047 -2.947 18.781 1 94.75 129 ASP B C 1
ATOM 3087 O O . ASP B 1 129 ? -10.312 -1.81 18.391 1 94.75 129 ASP B O 1
ATOM 3091 N N . VAL B 1 130 ? -10.883 -3.941 18.641 1 96.19 130 VAL B N 1
ATOM 3092 C CA . VAL B 1 130 ? -12.008 -3.969 17.719 1 96.19 130 VAL B CA 1
ATOM 3093 C C . VAL B 1 130 ? -13.023 -2.893 18.094 1 96.19 130 VAL B C 1
ATOM 3095 O O . VAL B 1 130 ? -13.695 -2.324 17.234 1 96.19 130 VAL B O 1
ATOM 3098 N N . GLU B 1 131 ? -13.039 -2.496 19.359 1 94.88 131 GLU B N 1
ATOM 3099 C CA . GLU B 1 131 ? -14.008 -1.511 19.828 1 94.88 131 GLU B CA 1
ATOM 3100 C C . GLU B 1 131 ? -13.727 -0.134 19.234 1 94.88 131 GLU B C 1
ATOM 3102 O O . GLU B 1 131 ? -14.656 0.636 18.969 1 94.88 131 GLU B O 1
ATOM 3107 N N . VAL B 1 132 ? -12.492 0.154 19 1 93.62 132 VAL B N 1
ATOM 3108 C CA . VAL B 1 132 ? -12.125 1.421 18.375 1 93.62 132 VAL B CA 1
ATOM 3109 C C . VAL B 1 132 ? -12.688 1.479 16.953 1 93.62 132 VAL B C 1
ATOM 3111 O O . VAL B 1 132 ? -13.258 2.492 16.547 1 93.62 132 VAL B O 1
ATOM 3114 N N . TYR B 1 133 ? -12.578 0.319 16.266 1 95.88 133 TYR B N 1
ATOM 3115 C CA . TYR B 1 133 ? -13.094 0.252 14.898 1 95.88 133 TYR B CA 1
ATOM 3116 C C . TYR B 1 133 ? -14.609 0.416 14.883 1 95.88 133 TYR B C 1
ATOM 3118 O O . TYR B 1 133 ? -15.148 1.16 14.062 1 95.88 133 TYR B O 1
ATOM 3126 N N . LYS B 1 134 ? -15.203 -0.235 15.789 1 93.25 134 LYS B N 1
ATOM 3127 C CA . LYS B 1 134 ? -16.656 -0.183 15.852 1 93.25 134 LYS B CA 1
ATOM 3128 C C . LYS B 1 134 ? -17.141 1.237 16.125 1 93.25 134 LYS B C 1
ATOM 3130 O O . LYS B 1 134 ? -18.141 1.68 15.547 1 93.25 134 LYS B O 1
ATOM 3135 N N . ARG B 1 135 ? -16.469 1.871 16.922 1 90.06 135 ARG B N 1
ATOM 3136 C CA . ARG B 1 135 ? -16.844 3.246 17.234 1 90.06 135 ARG B CA 1
ATOM 3137 C C . ARG B 1 135 ? -16.672 4.156 16.031 1 90.06 135 ARG B C 1
ATOM 3139 O O . ARG B 1 135 ? -17.469 5.07 15.812 1 90.06 135 ARG B O 1
ATOM 3146 N N . MET B 1 136 ? -15.711 3.883 15.242 1 91 136 MET B N 1
ATOM 3147 C CA . MET B 1 136 ? -15.43 4.703 14.07 1 91 136 MET B CA 1
ATOM 3148 C C . MET B 1 136 ? -16.453 4.445 12.969 1 91 136 MET B C 1
ATOM 3150 O O . MET B 1 136 ? -16.812 5.359 12.227 1 91 136 MET B O 1
ATOM 3154 N N . TYR B 1 137 ? -16.906 3.213 12.922 1 91.94 137 TYR B N 1
ATOM 3155 C CA . TYR B 1 137 ? -17.672 2.828 11.742 1 91.94 137 TYR B CA 1
ATOM 3156 C C . TYR B 1 137 ? -19.047 2.285 12.141 1 91.94 137 TYR B C 1
ATOM 3158 O O . TYR B 1 137 ? -19.453 1.213 11.688 1 91.94 137 TYR B O 1
ATOM 3166 N N . ALA B 1 138 ? -19.703 3.039 12.938 1 88.5 138 ALA B N 1
ATOM 3167 C CA . ALA B 1 138 ? -21.125 2.904 13.266 1 88.5 138 ALA B CA 1
ATOM 3168 C C . ALA B 1 138 ? -21.422 1.538 13.883 1 88.5 138 ALA B C 1
ATOM 3170 O O . ALA B 1 138 ? -22.484 0.955 13.641 1 88.5 138 ALA B O 1
ATOM 3171 N N . GLY B 1 139 ? -20.438 0.907 14.508 1 89.81 139 GLY B N 1
ATOM 3172 C CA . GLY B 1 139 ? -20.672 -0.322 15.25 1 89.81 139 GLY B CA 1
ATOM 3173 C C . GLY B 1 139 ? -20.344 -1.57 14.453 1 89.81 139 GLY B C 1
ATOM 3174 O O . GLY B 1 139 ? -20.344 -2.678 14.992 1 89.81 139 GLY B O 1
ATOM 3175 N N . PHE B 1 140 ? -19.969 -1.463 13.227 1 93.44 140 PHE B N 1
ATOM 3176 C CA . PHE B 1 140 ? -19.703 -2.621 12.383 1 93.44 140 PHE B CA 1
ATOM 3177 C C . PHE B 1 140 ? -18.359 -3.248 12.734 1 93.44 140 PHE B C 1
ATOM 3179 O O . PHE B 1 140 ? -17.391 -2.539 12.992 1 93.44 140 PHE B O 1
ATOM 3186 N N . HIS B 1 141 ? -18.391 -4.531 12.812 1 96.06 141 HIS B N 1
ATOM 3187 C CA . HIS B 1 141 ? -17.172 -5.285 13.047 1 96.06 141 HIS B CA 1
ATOM 3188 C C . HIS B 1 141 ? -16.281 -5.293 11.812 1 96.06 141 HIS B C 1
ATOM 3190 O O . HIS B 1 141 ? -16.766 -5.383 10.68 1 96.06 141 HIS B O 1
ATOM 3196 N N . PRO B 1 142 ? -14.914 -5.211 12.008 1 97.19 142 PRO B N 1
ATOM 3197 C CA . PRO B 1 142 ? -14.023 -5.215 10.844 1 97.19 142 PRO B CA 1
ATOM 3198 C C . PRO B 1 142 ? -14.219 -6.438 9.953 1 97.19 142 PRO B C 1
ATOM 3200 O O . PRO B 1 142 ? -14.133 -6.336 8.727 1 97.19 142 PRO B O 1
ATOM 3203 N N . ASP B 1 143 ? -14.578 -7.574 10.547 1 95.5 143 ASP B N 1
ATOM 3204 C CA . ASP B 1 143 ? -14.789 -8.789 9.766 1 95.5 143 ASP B CA 1
ATOM 3205 C C . ASP B 1 143 ? -16 -8.648 8.852 1 95.5 143 ASP B C 1
ATOM 3207 O O . ASP B 1 143 ? -16 -9.141 7.723 1 95.5 143 ASP B O 1
ATOM 3211 N N . PHE B 1 144 ? -16.984 -8.039 9.414 1 95.44 144 PHE B N 1
ATOM 3212 C CA . PHE B 1 144 ? -18.188 -7.801 8.625 1 95.44 144 PHE B CA 1
ATOM 3213 C C . PHE B 1 144 ? -17.891 -6.914 7.426 1 95.44 144 PHE B C 1
ATOM 3215 O O . PHE B 1 144 ? -18.359 -7.18 6.316 1 95.44 144 PHE B O 1
ATOM 3222 N N . VAL B 1 145 ? -17.094 -5.859 7.641 1 96.25 145 VAL B N 1
ATOM 3223 C CA . VAL B 1 145 ? -16.75 -4.887 6.605 1 96.25 145 VAL B CA 1
ATOM 3224 C C . VAL B 1 145 ? -15.891 -5.555 5.531 1 96.25 145 VAL B C 1
ATOM 3226 O O . VAL B 1 145 ? -16.109 -5.344 4.336 1 96.25 145 VAL B O 1
ATOM 3229 N N . LEU B 1 146 ? -14.984 -6.438 5.941 1 95.38 146 LEU B N 1
ATOM 3230 C CA . LEU B 1 146 ? -14.133 -7.141 4.992 1 95.38 146 LEU B CA 1
ATOM 3231 C C . LEU B 1 146 ? -14.945 -8.117 4.148 1 95.38 146 LEU B C 1
ATOM 3233 O O . LEU B 1 146 ? -14.664 -8.297 2.961 1 95.38 146 LEU B O 1
ATOM 3237 N N . ALA B 1 147 ? -15.898 -8.703 4.785 1 94.19 147 ALA B N 1
ATOM 3238 C CA . ALA B 1 147 ? -16.781 -9.609 4.055 1 94.19 147 ALA B CA 1
ATOM 3239 C C . ALA B 1 147 ? -17.625 -8.844 3.031 1 94.19 147 ALA B C 1
ATOM 3241 O O . ALA B 1 147 ? -18.109 -9.43 2.062 1 94.19 147 ALA B O 1
ATOM 3242 N N . SER B 1 148 ? -17.75 -7.535 3.26 1 94.5 148 SER B N 1
ATOM 3243 C CA . SER B 1 148 ? -18.562 -6.676 2.404 1 94.5 148 SER B CA 1
ATOM 3244 C C . SER B 1 148 ? -17.688 -5.871 1.443 1 94.5 148 SER B C 1
ATOM 3246 O O . SER B 1 148 ? -18.078 -4.789 1.001 1 94.5 148 SER B O 1
ATOM 3248 N N . LYS B 1 149 ? -16.484 -6.309 1.121 1 92.88 149 LYS B N 1
ATOM 3249 C CA . LYS B 1 149 ? -15.477 -5.535 0.39 1 92.88 149 LYS B CA 1
ATOM 3250 C C . LYS B 1 149 ? -15.984 -5.168 -1.004 1 92.88 149 LYS B C 1
ATOM 3252 O O . LYS B 1 149 ? -15.5 -4.207 -1.608 1 92.88 149 LYS B O 1
ATOM 3257 N N . HIS B 1 150 ? -16.984 -5.887 -1.565 1 92.56 150 HIS B N 1
ATOM 3258 C CA . HIS B 1 150 ? -17.5 -5.613 -2.904 1 92.56 150 HIS B CA 1
ATOM 3259 C C . HIS B 1 150 ? -18.703 -4.676 -2.861 1 92.56 150 HIS B C 1
ATOM 3261 O O . HIS B 1 150 ? -19.203 -4.254 -3.904 1 92.56 150 HIS B O 1
ATOM 3267 N N . CYS B 1 151 ? -19.172 -4.32 -1.644 1 95.19 151 CYS B N 1
ATOM 3268 C CA . CYS B 1 151 ? -20.328 -3.443 -1.457 1 95.19 151 CYS B CA 1
ATOM 3269 C C . CYS B 1 151 ? -19.891 -1.982 -1.4 1 95.19 151 CYS B C 1
ATOM 3271 O O . CYS B 1 151 ? -19.766 -1.41 -0.317 1 95.19 151 CYS B O 1
ATOM 3273 N N . THR B 1 152 ? -19.766 -1.387 -2.527 1 95.19 152 THR B N 1
ATOM 3274 C CA . THR B 1 152 ? -19.094 -0.108 -2.688 1 95.19 152 THR B CA 1
ATOM 3275 C C . THR B 1 152 ? -19.875 1.015 -2.021 1 95.19 152 THR B C 1
ATOM 3277 O O . THR B 1 152 ? -19.312 1.839 -1.302 1 95.19 152 THR B O 1
ATOM 3280 N N . ARG B 1 153 ? -21.172 1.101 -2.223 1 95 153 ARG B N 1
ATOM 3281 C CA . ARG B 1 153 ? -21.969 2.191 -1.66 1 95 153 ARG B CA 1
ATOM 3282 C C . ARG B 1 153 ? -22.047 2.086 -0.141 1 95 153 ARG B C 1
ATOM 3284 O O . ARG B 1 153 ? -21.953 3.094 0.563 1 95 153 ARG B O 1
ATOM 3291 N N . PHE B 1 154 ? -22.219 0.841 0.314 1 94.5 154 PHE B N 1
ATOM 3292 C CA . PHE B 1 154 ? -22.25 0.593 1.751 1 94.5 154 PHE B CA 1
ATOM 3293 C C . PHE B 1 154 ? -20.953 1.06 2.398 1 94.5 154 PHE B C 1
ATOM 3295 O O . PHE B 1 154 ? -20.969 1.775 3.402 1 94.5 154 PHE B O 1
ATOM 3302 N N . LEU B 1 155 ? -19.828 0.76 1.753 1 94.94 155 LEU B N 1
ATOM 3303 C CA . LEU B 1 155 ? -18.516 1.102 2.285 1 94.94 155 LEU B CA 1
ATOM 3304 C C . LEU B 1 155 ? -18.25 2.6 2.17 1 94.94 155 LEU B C 1
ATOM 3306 O O . LEU B 1 155 ? -17.625 3.193 3.049 1 94.94 155 LEU B O 1
ATOM 3310 N N . ASP B 1 156 ? -18.719 3.213 1.121 1 94.75 156 ASP B N 1
ATOM 3311 C CA . ASP B 1 156 ? -18.625 4.664 0.985 1 94.75 156 ASP B CA 1
ATOM 3312 C C . ASP B 1 156 ? -19.266 5.371 2.174 1 94.75 156 ASP B C 1
ATOM 3314 O O . ASP B 1 156 ? -18.672 6.262 2.777 1 94.75 156 ASP B O 1
ATOM 3318 N N . ILE B 1 157 ? -20.406 4.93 2.422 1 93.62 157 ILE B N 1
ATOM 3319 C CA . ILE B 1 157 ? -21.188 5.57 3.473 1 93.62 157 ILE B CA 1
ATOM 3320 C C . ILE B 1 157 ? -20.453 5.461 4.805 1 93.62 157 ILE B C 1
ATOM 3322 O O . ILE B 1 157 ? -20.375 6.434 5.562 1 93.62 157 ILE B O 1
ATOM 3326 N N . LEU B 1 158 ? -19.922 4.297 5.098 1 93.5 158 LEU B N 1
ATOM 3327 C CA . LEU B 1 158 ? -19.188 4.113 6.344 1 93.5 158 LEU B CA 1
ATOM 3328 C C . LEU B 1 158 ? -17.969 5.039 6.395 1 93.5 158 LEU B C 1
ATOM 3330 O O . LEU B 1 158 ? -17.719 5.676 7.422 1 93.5 158 LEU B O 1
ATOM 3334 N N . SER B 1 159 ? -17.297 5.16 5.324 1 94.56 159 SER B N 1
ATOM 3335 C CA . SER B 1 159 ? -16.109 6.004 5.246 1 94.56 159 SER B CA 1
ATOM 3336 C C . SER B 1 159 ? -16.469 7.484 5.352 1 94.56 159 SER B C 1
ATOM 3338 O O . SER B 1 159 ? -15.805 8.242 6.055 1 94.56 159 SER B O 1
ATOM 3340 N N . TRP B 1 160 ? -17.516 7.824 4.68 1 93.69 160 TRP B N 1
ATOM 3341 C CA . TRP B 1 160 ? -17.984 9.203 4.75 1 93.69 160 TRP B CA 1
ATOM 3342 C C . TRP B 1 160 ? -18.391 9.57 6.172 1 93.69 160 TRP B C 1
ATOM 3344 O O . TRP B 1 160 ? -18.125 10.68 6.633 1 93.69 160 TRP B O 1
ATOM 3354 N N . ARG B 1 161 ? -19.047 8.664 6.793 1 90.38 161 ARG B N 1
ATOM 3355 C CA . ARG B 1 161 ? -19.531 8.922 8.148 1 90.38 161 ARG B CA 1
ATOM 3356 C C . ARG B 1 161 ? -18.359 9.266 9.078 1 90.38 161 ARG B C 1
ATOM 3358 O O . ARG B 1 161 ? -18.453 10.227 9.852 1 90.38 161 ARG B O 1
ATOM 3365 N N . ARG B 1 162 ? -17.344 8.484 9.008 1 90.75 162 ARG B N 1
ATOM 3366 C CA . ARG B 1 162 ? -16.203 8.742 9.867 1 90.75 162 ARG B CA 1
ATOM 3367 C C . ARG B 1 162 ? -15.555 10.086 9.539 1 90.75 162 ARG B C 1
ATOM 3369 O O . ARG B 1 162 ? -15.125 10.812 10.438 1 90.75 162 ARG B O 1
ATOM 3376 N N . THR B 1 163 ? -15.508 10.359 8.281 1 90.19 163 THR B N 1
ATOM 3377 C CA . THR B 1 163 ? -14.922 11.625 7.832 1 90.19 163 THR B CA 1
ATOM 3378 C C . THR B 1 163 ? -15.766 12.805 8.312 1 90.19 163 THR B C 1
ATOM 3380 O O . THR B 1 163 ? -15.219 13.797 8.805 1 90.19 163 THR B O 1
ATOM 3383 N N . MET B 1 164 ? -17.078 12.602 8.164 1 87.81 164 MET B N 1
ATOM 3384 C CA . MET B 1 164 ? -17.984 13.656 8.609 1 87.81 164 MET B CA 1
ATOM 3385 C C . MET B 1 164 ? -17.828 13.906 10.109 1 87.81 164 MET B C 1
ATOM 3387 O O . MET B 1 164 ? -17.828 15.055 10.547 1 87.81 164 MET B O 1
ATOM 3391 N N . ALA B 1 165 ? -17.734 12.852 10.852 1 84.75 165 ALA B N 1
ATOM 3392 C CA . ALA B 1 165 ? -17.531 12.992 12.289 1 84.75 165 ALA B CA 1
ATOM 3393 C C . ALA B 1 165 ? -16.25 13.781 12.586 1 84.75 165 ALA B C 1
ATOM 3395 O O . ALA B 1 165 ? -16.219 14.617 13.492 1 84.75 165 ALA B O 1
ATOM 3396 N N . PHE B 1 166 ? -15.242 13.586 11.836 1 84.75 166 PHE B N 1
ATOM 3397 C CA . PHE B 1 166 ? -13.984 14.312 11.969 1 84.75 166 PHE B CA 1
ATOM 3398 C C . PHE B 1 166 ? -14.18 15.797 11.664 1 84.75 166 PHE B C 1
ATOM 3400 O O . PHE B 1 166 ? -13.641 16.656 12.367 1 84.75 166 PHE B O 1
ATOM 3407 N N . PHE B 1 167 ? -14.844 15.984 10.586 1 83.19 167 PHE B N 1
ATOM 3408 C CA . PHE B 1 167 ? -15.07 17.375 10.219 1 83.19 167 PHE B CA 1
ATOM 3409 C C . PHE B 1 167 ? -15.727 18.141 11.359 1 83.19 167 PHE B C 1
ATOM 3411 O O . PHE B 1 167 ? -15.328 19.266 11.68 1 83.19 167 PHE B O 1
ATOM 3418 N N . TYR B 1 168 ? -16.641 17.484 11.945 1 81.12 168 TYR B N 1
ATOM 3419 C CA . TYR B 1 168 ? -17.438 18.172 12.961 1 81.12 168 TYR B CA 1
ATOM 3420 C C . TYR B 1 168 ? -16.688 18.219 14.289 1 81.12 168 TYR B C 1
ATOM 3422 O O . TYR B 1 168 ? -17.141 18.891 15.227 1 81.12 168 TYR B O 1
ATOM 3430 N N . GLU B 1 169 ? -15.578 17.609 14.391 1 75.38 169 GLU B N 1
ATOM 3431 C CA . GLU B 1 169 ? -14.688 17.703 15.547 1 75.38 169 GLU B CA 1
ATOM 3432 C C . GLU B 1 169 ? -13.719 18.875 15.406 1 75.38 169 GLU B C 1
ATOM 3434 O O . GLU B 1 169 ? -13.07 19.266 16.375 1 75.38 169 GLU B O 1
ATOM 3439 N N . GLN B 1 170 ? -13.703 19.469 14.219 1 75.38 170 GLN B N 1
ATOM 3440 C CA . GLN B 1 170 ? -12.766 20.562 13.961 1 75.38 170 GLN B CA 1
ATOM 3441 C C . GLN B 1 170 ? -13.297 21.891 14.5 1 75.38 170 GLN B C 1
ATOM 3443 O O . GLN B 1 170 ? -14.508 22.078 14.602 1 75.38 170 GLN B O 1
ATOM 3448 N N . THR B 1 171 ? -12.406 22.812 14.805 1 66.94 171 THR B N 1
ATOM 3449 C CA . THR B 1 171 ? -12.727 24.078 15.461 1 66.94 171 THR B CA 1
ATOM 3450 C C . THR B 1 171 ? -13.57 24.953 14.539 1 66.94 171 THR B C 1
ATOM 3452 O O . THR B 1 171 ? -14.297 25.844 15.008 1 66.94 171 THR B O 1
ATOM 3455 N N . TYR B 1 172 ? -13.477 24.672 13.336 1 64.25 172 TYR B N 1
ATOM 3456 C CA . TYR B 1 172 ? -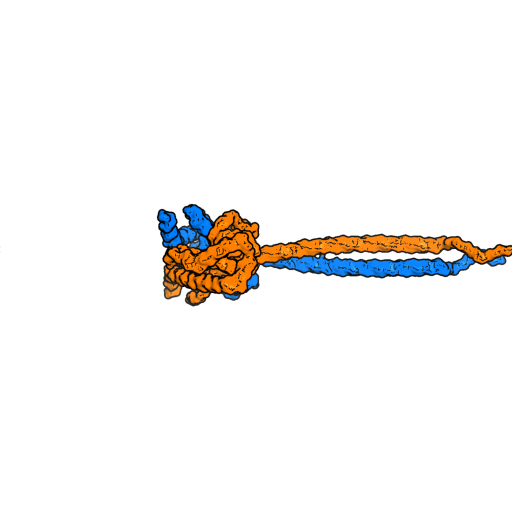14.195 25.547 12.414 1 64.25 172 TYR B CA 1
ATOM 3457 C C . TYR B 1 172 ? -15.672 25.188 12.375 1 64.25 172 TYR B C 1
ATOM 3459 O O . TYR B 1 172 ? -16.484 25.953 11.859 1 64.25 172 TYR B O 1
ATOM 3467 N N . TYR B 1 173 ? -15.961 24.031 12.93 1 63.38 173 TYR B N 1
ATOM 3468 C CA . TYR B 1 173 ? -17.359 23.609 12.906 1 63.38 173 TYR B CA 1
ATOM 3469 C C . TYR B 1 173 ? -18.047 23.922 14.227 1 63.38 173 TYR B C 1
ATOM 3471 O O . TYR B 1 173 ? -17.469 23.734 15.297 1 63.38 173 TYR B O 1
ATOM 3479 N N . GLU B 1 174 ? -19.062 24.844 14.219 1 59.22 174 GLU B N 1
ATOM 3480 C CA . GLU B 1 174 ? -19.875 25.031 15.414 1 59.22 174 GLU B CA 1
ATOM 3481 C C . GLU B 1 174 ? -20.453 23.719 15.906 1 59.22 174 GLU B C 1
ATOM 3483 O O . GLU B 1 174 ? -20.859 22.875 15.102 1 59.22 174 GLU B O 1
ATOM 3488 N N . LYS B 1 175 ? -20.125 23.078 17.188 1 56.38 175 LYS B N 1
ATOM 3489 C CA . LYS B 1 175 ? -20.297 21.844 17.938 1 56.38 175 LYS B CA 1
ATOM 3490 C C . LYS B 1 175 ? -21.641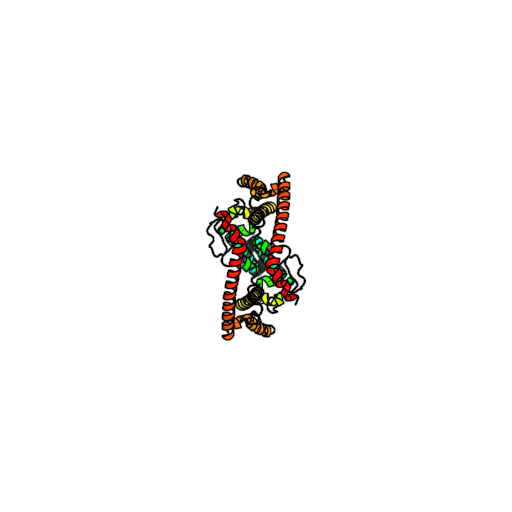 21.188 17.641 1 56.38 175 LYS B C 1
ATOM 3492 O O . LYS B 1 175 ? -21.734 19.969 17.5 1 56.38 175 LYS B O 1
ATOM 3497 N N . GLU B 1 176 ? -22.703 21.859 17.703 1 56.03 176 GLU B N 1
ATOM 3498 C CA . GLU B 1 176 ? -24.031 21.25 17.797 1 56.03 176 GLU B CA 1
ATOM 3499 C C . GLU B 1 176 ? -24.453 20.625 16.469 1 56.03 176 GLU B C 1
ATOM 3501 O O . GLU B 1 176 ? -25.438 19.891 16.406 1 56.03 176 GLU B O 1
ATOM 3506 N N . LYS B 1 177 ? -23.438 20.234 15.516 1 65.81 177 LYS B N 1
ATOM 3507 C CA . LYS B 1 177 ? -24.047 20.219 14.195 1 65.81 177 LYS B CA 1
ATOM 3508 C C . LYS B 1 177 ? -23.953 18.828 13.555 1 65.81 177 LYS B C 1
ATOM 3510 O O . LYS B 1 177 ? -24.703 18.5 12.648 1 65.81 177 LYS B O 1
ATOM 3515 N N . PHE B 1 178 ? -23.219 17.766 14.203 1 74.88 178 PHE B N 1
ATOM 3516 C CA . PHE B 1 178 ? -23.141 16.516 13.469 1 74.88 178 PHE B CA 1
ATOM 3517 C C . PHE B 1 178 ? -24.453 15.727 13.609 1 74.88 178 PHE B C 1
ATOM 3519 O O . PHE B 1 178 ? -24.906 15.094 12.656 1 74.88 178 PHE B O 1
ATOM 3526 N N . GLN B 1 179 ? -25.016 15.805 14.836 1 74.31 179 GLN B N 1
ATOM 3527 C CA . GLN B 1 179 ? -26.219 15.023 15.148 1 74.31 179 GLN B CA 1
ATOM 3528 C C . GLN B 1 179 ? -27.375 15.414 14.25 1 74.31 179 GLN B C 1
ATOM 3530 O O . GLN B 1 179 ? -28.328 14.656 14.094 1 74.31 179 GLN B O 1
ATOM 3535 N N . TYR B 1 180 ? -27.156 16.531 13.648 1 76 180 TYR B N 1
ATOM 3536 C CA . TYR B 1 180 ? -28.266 17.016 12.836 1 76 180 TYR B CA 1
ATOM 3537 C C . TYR B 1 180 ? -28.016 16.75 11.352 1 76 180 TYR B C 1
ATOM 3539 O O . TYR B 1 180 ? -28.844 17.094 10.5 1 76 180 TYR B O 1
ATOM 3547 N N . THR B 1 181 ? -26.984 16.031 11.078 1 81.56 181 THR B N 1
ATOM 3548 C CA . THR B 1 181 ? -26.656 15.781 9.688 1 81.56 181 THR B CA 1
ATOM 3549 C C . THR B 1 181 ? -27.438 14.586 9.148 1 81.56 181 THR B C 1
ATOM 3551 O O . THR B 1 181 ? -27.984 13.797 9.922 1 81.56 181 THR B O 1
ATOM 3554 N N . ILE B 1 182 ? -27.5 14.484 7.84 1 80.88 182 ILE B N 1
ATOM 3555 C CA . ILE B 1 182 ? -28.125 13.336 7.18 1 80.88 182 ILE B CA 1
ATOM 3556 C C . ILE B 1 182 ? -27.391 12.055 7.594 1 80.88 182 ILE B C 1
ATOM 3558 O O . ILE B 1 182 ? -28.031 11.023 7.828 1 80.88 182 ILE B O 1
ATOM 3562 N N . PHE B 1 183 ? -26.125 12.18 7.793 1 83.62 183 PHE B N 1
ATOM 3563 C CA . PHE B 1 183 ? -25.312 11.016 8.148 1 83.62 183 PHE B CA 1
ATOM 3564 C C . PHE B 1 183 ? -25.688 10.5 9.531 1 83.62 183 PHE B C 1
ATOM 3566 O O . PHE B 1 183 ? -25.766 9.289 9.742 1 83.62 183 PHE B O 1
ATOM 3573 N N . ALA B 1 184 ? -25.875 11.43 10.344 1 80.88 184 ALA B N 1
ATOM 3574 C CA . ALA B 1 184 ? -26.281 11.008 11.688 1 80.88 184 ALA B CA 1
ATOM 3575 C C . ALA B 1 184 ? -27.594 10.227 11.641 1 80.88 184 ALA B C 1
ATOM 3577 O O . ALA B 1 184 ? -27.719 9.172 12.266 1 80.88 184 ALA B O 1
ATOM 3578 N N . ARG B 1 185 ? -28.531 10.672 10.898 1 80.31 185 ARG B N 1
ATOM 3579 C CA . ARG B 1 185 ? -29.844 10.039 10.781 1 80.31 185 ARG B CA 1
ATOM 3580 C C . ARG B 1 185 ? -29.734 8.688 10.078 1 80.31 185 ARG B C 1
ATOM 3582 O O . ARG B 1 185 ? -30.344 7.707 10.523 1 80.31 185 ARG B O 1
ATOM 3589 N N . GLN B 1 186 ? -28.984 8.695 9.047 1 80.19 186 GLN B N 1
ATOM 3590 C CA . GLN B 1 186 ? -28.828 7.465 8.281 1 80.19 186 GLN B CA 1
ATOM 3591 C C . GLN B 1 186 ? -28.062 6.414 9.078 1 80.19 186 GLN B C 1
ATOM 3593 O O . GLN B 1 186 ? -28.344 5.219 8.961 1 80.19 186 GLN B O 1
ATOM 3598 N N . SER B 1 187 ? -27.094 6.863 9.828 1 77.88 187 SER B N 1
ATOM 3599 C CA . SER B 1 187 ? -26.328 5.949 10.672 1 77.88 187 SER B CA 1
ATOM 3600 C C . SER B 1 187 ? -27.25 5.211 11.648 1 77.88 187 SER B C 1
ATOM 3602 O O . SER B 1 187 ? -27.047 4.023 11.906 1 77.88 187 SER B O 1
ATOM 3604 N N . LEU B 1 188 ? -28.188 5.926 12.195 1 77.88 188 LEU B N 1
ATOM 3605 C CA . LEU B 1 188 ? -29.141 5.32 13.117 1 77.88 188 LEU B CA 1
ATOM 3606 C C . LEU B 1 188 ? -29.969 4.25 12.414 1 77.88 188 LEU B C 1
ATOM 3608 O O . LEU B 1 188 ? -30.203 3.17 12.961 1 77.88 188 LEU B O 1
ATOM 3612 N N . LYS B 1 189 ? -30.312 4.512 11.211 1 78.06 189 LYS B N 1
ATOM 3613 C CA . LYS B 1 189 ? -31.078 3.551 10.414 1 78.06 189 LYS B CA 1
ATOM 3614 C C . LYS B 1 189 ? -30.25 2.305 10.117 1 78.06 189 LYS B C 1
ATOM 3616 O O . LYS B 1 189 ? -30.766 1.184 10.188 1 78.06 189 LYS B O 1
ATOM 3621 N N . MET B 1 190 ? -29 2.486 9.812 1 82.19 190 MET B N 1
ATOM 3622 C CA . MET B 1 190 ? -28.109 1.379 9.484 1 82.19 190 MET B CA 1
ATOM 3623 C C . MET B 1 190 ? -27.828 0.517 10.711 1 82.19 190 MET B C 1
ATOM 3625 O O . MET B 1 190 ? -27.75 -0.709 10.609 1 82.19 190 MET B O 1
ATOM 3629 N N . LYS B 1 191 ? -27.719 1.17 11.844 1 80.44 191 LYS B N 1
ATOM 3630 C CA . LYS B 1 191 ? -27.484 0.446 13.086 1 80.44 191 LYS B CA 1
ATOM 3631 C C . LYS B 1 191 ? -28.641 -0.5 13.398 1 80.44 191 LYS B C 1
ATOM 3633 O O . LYS B 1 191 ? -28.422 -1.632 13.836 1 80.44 191 LYS B O 1
ATOM 3638 N N . ASP B 1 192 ? -29.766 -0.062 13.164 1 81.38 192 ASP B N 1
ATOM 3639 C CA . ASP B 1 192 ? -30.953 -0.869 13.422 1 81.38 192 ASP B CA 1
ATOM 3640 C C . ASP B 1 192 ? -31 -2.084 12.5 1 81.38 192 ASP B C 1
ATOM 3642 O O . ASP B 1 192 ? -31.469 -3.156 12.898 1 81.38 192 ASP B O 1
ATOM 3646 N N . LYS B 1 193 ? -30.422 -1.889 11.344 1 81.06 193 LYS B N 1
ATOM 3647 C CA . LYS B 1 193 ? -30.453 -2.934 10.328 1 81.06 193 LYS B CA 1
ATOM 3648 C C . LYS B 1 193 ? -29.25 -3.859 10.438 1 81.06 193 LYS B C 1
ATOM 3650 O O . LYS B 1 193 ? -29.266 -4.969 9.898 1 81.06 193 LYS B O 1
ATOM 3655 N N . LEU B 1 194 ? -28.219 -3.398 11.062 1 79.81 194 LEU B N 1
ATOM 3656 C CA . LEU B 1 194 ? -26.938 -4.09 11.172 1 79.81 194 LEU B CA 1
ATOM 3657 C C . LEU B 1 194 ? -27.125 -5.516 11.68 1 79.81 194 LEU B C 1
ATOM 3659 O O . LEU B 1 194 ? -26.453 -6.441 11.219 1 79.81 194 LEU B O 1
ATOM 3663 N N . LYS B 1 195 ? -28.062 -5.773 12.555 1 78.81 195 LYS B N 1
ATOM 3664 C CA . LYS B 1 195 ? -28.281 -7.09 13.141 1 78.81 195 LYS B CA 1
ATOM 3665 C C . LYS B 1 195 ? -28.953 -8.031 12.141 1 78.81 195 LYS B C 1
ATOM 3667 O O . LYS B 1 195 ? -28.844 -9.258 12.266 1 78.81 195 LYS B O 1
ATOM 3672 N N . ARG B 1 196 ? -29.406 -7.512 11.086 1 84.62 196 ARG B N 1
ATOM 3673 C CA . ARG B 1 196 ? -30.25 -8.328 10.211 1 84.62 196 ARG B CA 1
ATOM 3674 C C . ARG B 1 196 ? -29.703 -8.344 8.789 1 84.62 196 ARG B C 1
ATOM 3676 O O . ARG B 1 196 ? -29.891 -9.32 8.055 1 84.62 196 ARG B O 1
ATOM 3683 N N . TRP B 1 197 ? -28.875 -7.328 8.414 1 91.06 197 TRP B N 1
ATOM 3684 C CA . TRP B 1 197 ? -28.531 -7.152 7.008 1 91.06 197 TRP B CA 1
ATOM 3685 C C . TRP B 1 197 ? -27.078 -7.555 6.754 1 91.06 197 TRP B C 1
ATOM 3687 O O . TRP B 1 197 ? -26.203 -7.281 7.574 1 91.06 197 TRP B O 1
ATOM 3697 N N . SER B 1 198 ? -27.031 -8.242 5.691 1 92.31 198 SER B N 1
ATOM 3698 C CA . SER B 1 198 ? -25.688 -8.453 5.164 1 92.31 198 SER B CA 1
ATOM 3699 C C . SER B 1 198 ? -25.203 -7.23 4.398 1 92.31 198 SER B C 1
ATOM 3701 O O . SER B 1 198 ? -25.969 -6.305 4.133 1 92.31 198 SER B O 1
ATOM 3703 N N . GLY B 1 199 ? -23.891 -7.172 4.156 1 91.94 199 GLY B N 1
ATOM 3704 C CA . GLY B 1 199 ? -23.359 -6.113 3.318 1 91.94 199 GLY B CA 1
ATOM 3705 C C . GLY B 1 199 ? -24.062 -5.988 1.982 1 91.94 199 GLY B C 1
ATOM 3706 O O . GLY B 1 199 ? -24.312 -4.879 1.505 1 91.94 199 GLY B O 1
ATOM 3707 N N . GLU B 1 200 ? -24.484 -7.133 1.493 1 94.62 200 GLU B N 1
ATOM 3708 C CA . GLU B 1 200 ? -25.172 -7.168 0.202 1 94.62 200 GLU B CA 1
ATOM 3709 C C . GLU B 1 200 ? -26.562 -6.547 0.293 1 94.62 200 GLU B C 1
ATOM 3711 O O . GLU B 1 200 ? -27.016 -5.895 -0.649 1 94.62 200 GLU B O 1
ATOM 3716 N N . GLU B 1 201 ? -27.172 -6.742 1.384 1 94.69 201 GLU B N 1
ATOM 3717 C CA . GLU B 1 201 ? -28.5 -6.152 1.58 1 94.69 201 GLU B CA 1
ATOM 3718 C C . GLU B 1 201 ? -28.406 -4.633 1.686 1 94.69 201 GLU B C 1
ATOM 3720 O O . GLU B 1 201 ? -29.234 -3.916 1.113 1 94.69 201 GLU B O 1
ATOM 3725 N N . PHE B 1 202 ? -27.375 -4.184 2.375 1 93.75 202 PHE B N 1
ATOM 3726 C CA . PHE B 1 202 ? -27.125 -2.746 2.43 1 93.75 202 PHE B CA 1
ATOM 3727 C C . PHE B 1 202 ? -26.844 -2.191 1.038 1 93.75 202 PHE B C 1
ATOM 3729 O O . PHE B 1 202 ? -27.406 -1.164 0.647 1 93.75 202 PHE B O 1
ATOM 3736 N N . GLU B 1 203 ? -26.031 -2.947 0.339 1 95.25 203 GLU B N 1
ATOM 3737 C CA . GLU B 1 203 ? -25.656 -2.525 -1.007 1 95.25 203 GLU B CA 1
ATOM 3738 C C . GLU B 1 203 ? -26.875 -2.451 -1.921 1 95.25 203 GLU B C 1
ATOM 3740 O O . GLU B 1 203 ? -27.047 -1.479 -2.662 1 95.25 203 GLU B O 1
ATOM 3745 N N . ARG B 1 204 ? -27.672 -3.42 -1.873 1 95.19 204 ARG B N 1
ATOM 3746 C CA . ARG B 1 204 ? -28.891 -3.449 -2.678 1 95.19 204 ARG B CA 1
ATOM 3747 C C . ARG B 1 204 ? -29.828 -2.305 -2.299 1 95.19 204 ARG B C 1
ATOM 3749 O O . ARG B 1 204 ? -30.422 -1.668 -3.17 1 95.19 204 ARG B O 1
ATOM 3756 N N . TYR B 1 205 ? -29.906 -2.033 -0.986 1 93.19 205 TYR B N 1
ATOM 3757 C CA . TYR B 1 205 ? -30.75 -0.947 -0.495 1 93.19 205 TYR B CA 1
ATOM 3758 C C . TYR B 1 205 ? -30.281 0.395 -1.053 1 93.19 205 TYR B C 1
ATOM 3760 O O . TYR B 1 205 ? -31.094 1.174 -1.561 1 93.19 205 TYR B O 1
ATOM 3768 N N . PHE B 1 206 ? -29 0.644 -1.118 1 94.31 206 PHE B N 1
ATOM 3769 C CA . PHE B 1 206 ? -28.469 1.94 -1.521 1 94.31 206 PHE B CA 1
ATOM 3770 C C . PHE B 1 206 ? -28.406 2.051 -3.041 1 94.31 206 PHE B C 1
ATOM 3772 O O . PHE B 1 206 ? -28.328 3.154 -3.584 1 94.31 206 PHE B O 1
ATOM 3779 N N . ARG B 1 207 ? -28.453 0.911 -3.725 1 95.19 207 ARG B N 1
ATOM 3780 C CA . ARG B 1 207 ? -28.281 0.917 -5.176 1 95.19 207 ARG B CA 1
ATOM 3781 C C . ARG B 1 207 ? -29.641 0.834 -5.883 1 95.19 207 ARG B C 1
ATOM 3783 O O . ARG B 1 207 ? -29.797 1.379 -6.977 1 95.19 207 ARG B O 1
ATOM 3790 N N . SER B 1 208 ? -30.562 0.143 -5.32 1 93.56 208 SER B N 1
ATOM 3791 C CA . SER B 1 208 ? -31.734 -0.213 -6.113 1 93.56 208 SER B CA 1
ATOM 3792 C C . SER B 1 208 ? -33.031 0.241 -5.434 1 93.56 208 SER B C 1
ATOM 3794 O O . SER B 1 208 ? -34.062 0.341 -6.074 1 93.56 208 SER B O 1
ATOM 3796 N N . ASP B 1 209 ? -33.031 0.401 -4.16 1 92.56 209 ASP B N 1
ATOM 3797 C CA . ASP B 1 209 ? -34.188 0.914 -3.449 1 92.56 209 ASP B CA 1
ATOM 3798 C C . ASP B 1 209 ? -34.312 2.43 -3.6 1 92.56 209 ASP B C 1
ATOM 3800 O O . ASP B 1 209 ? -33.312 3.148 -3.457 1 92.56 209 ASP B O 1
ATOM 3804 N N . GLU B 1 210 ? -35.469 2.867 -3.895 1 93.25 210 GLU B N 1
ATOM 3805 C CA . GLU B 1 210 ? -35.688 4.289 -4.145 1 93.25 210 GLU B CA 1
ATOM 3806 C C . GLU B 1 210 ? -35.281 5.129 -2.938 1 93.25 210 GLU B C 1
ATOM 3808 O O . GLU B 1 210 ? -34.562 6.121 -3.078 1 93.25 210 GLU B O 1
ATOM 3813 N N . ASP B 1 211 ? -35.75 4.727 -1.789 1 90.62 211 ASP B N 1
ATOM 3814 C CA . ASP B 1 211 ? -35.406 5.445 -0.566 1 90.62 211 ASP B CA 1
ATOM 3815 C C . ASP B 1 211 ? -33.906 5.367 -0.279 1 90.62 211 ASP B C 1
ATOM 3817 O O . ASP B 1 211 ? -33.281 6.348 0.157 1 90.62 211 ASP B O 1
ATOM 3821 N N . GLY B 1 212 ? -33.344 4.211 -0.494 1 92.5 212 GLY B N 1
ATOM 3822 C CA . GLY B 1 212 ? -31.922 4.004 -0.264 1 92.5 212 GLY B CA 1
ATOM 3823 C C . GLY B 1 212 ? -31.047 4.789 -1.217 1 92.5 212 GLY B C 1
ATOM 3824 O O . GLY B 1 212 ? -30.031 5.363 -0.806 1 92.5 212 GLY B O 1
ATOM 3825 N N . GLU B 1 213 ? -31.484 4.809 -2.404 1 94.62 213 GLU B N 1
ATOM 3826 C CA . GLU B 1 213 ? -30.734 5.543 -3.414 1 94.62 213 GLU B CA 1
ATOM 3827 C C . GLU B 1 213 ? -30.75 7.043 -3.131 1 94.62 213 GLU B C 1
ATOM 3829 O O . GLU B 1 213 ? -29.734 7.727 -3.295 1 94.62 213 GLU B O 1
ATOM 3834 N N . SER B 1 214 ? -31.875 7.512 -2.766 1 93.12 214 SER B N 1
ATOM 3835 C CA . SER B 1 214 ? -31.984 8.922 -2.414 1 93.12 214 SER B CA 1
ATOM 3836 C C . SER B 1 214 ? -31.141 9.266 -1.198 1 93.12 214 SER B C 1
ATOM 3838 O O . SER B 1 214 ? -30.453 10.297 -1.177 1 93.12 214 SER B O 1
ATOM 3840 N N . ALA B 1 215 ? -31.188 8.391 -0.221 1 92.81 215 ALA B N 1
ATOM 3841 C CA . ALA B 1 215 ? -30.375 8.594 0.981 1 92.81 215 ALA B CA 1
ATOM 3842 C C . ALA B 1 215 ? -28.891 8.625 0.645 1 92.81 215 ALA B C 1
ATOM 3844 O O . ALA B 1 215 ? -28.141 9.445 1.188 1 92.81 215 ALA B O 1
ATOM 3845 N N . TYR B 1 216 ? -28.5 7.75 -0.226 1 94.69 216 TYR B N 1
ATOM 3846 C CA . TYR B 1 216 ? -27.109 7.699 -0.649 1 94.69 216 TYR B CA 1
ATOM 3847 C C . TYR B 1 216 ? -26.688 9.016 -1.298 1 94.69 216 TYR B C 1
ATOM 3849 O O . TYR B 1 216 ? -25.625 9.562 -0.977 1 94.69 216 TYR B O 1
ATOM 3857 N N . GLN B 1 217 ? -27.531 9.469 -2.184 1 95.56 217 GLN B N 1
ATOM 3858 C CA . GLN B 1 217 ? -27.219 10.695 -2.9 1 95.56 217 GLN B CA 1
ATOM 3859 C C . GLN B 1 217 ? -27.172 11.891 -1.951 1 95.56 217 GLN B C 1
ATOM 3861 O O . GLN B 1 217 ? -26.297 12.75 -2.066 1 95.56 217 GLN B O 1
ATOM 3866 N N . ASP B 1 218 ? -28.047 11.922 -1.014 1 93.69 218 ASP B N 1
ATOM 3867 C CA . ASP B 1 218 ? -28.062 13 -0.029 1 93.69 218 ASP B CA 1
ATOM 3868 C C . ASP B 1 218 ? -26.781 13.008 0.807 1 93.69 218 ASP B C 1
ATOM 3870 O O . ASP B 1 218 ? -26.203 14.062 1.051 1 93.69 218 ASP B O 1
ATOM 3874 N N . MET B 1 219 ? -26.375 11.82 1.271 1 93.88 219 MET B N 1
ATOM 3875 C CA . MET B 1 219 ? -25.156 11.688 2.082 1 93.88 219 MET B CA 1
ATOM 3876 C C . MET B 1 219 ? -23.922 12.062 1.275 1 93.88 219 MET B C 1
ATOM 3878 O O . MET B 1 219 ? -23.016 12.711 1.791 1 93.88 219 MET B O 1
ATOM 3882 N N . LYS B 1 220 ? -23.953 11.648 0.025 1 94.88 220 LYS B N 1
ATOM 3883 C CA . LYS B 1 220 ? -22.844 11.977 -0.862 1 94.88 220 LYS B CA 1
ATOM 3884 C C . LYS B 1 220 ? -22.719 13.484 -1.059 1 94.88 220 LYS B C 1
ATOM 3886 O O . LYS B 1 220 ? -21.625 14.039 -0.97 1 94.88 220 LYS B O 1
ATOM 3891 N N . ASP B 1 221 ? -23.766 14.133 -1.29 1 93.62 221 ASP B N 1
ATOM 3892 C CA . ASP B 1 221 ? -23.766 15.57 -1.515 1 93.62 221 ASP B CA 1
ATOM 3893 C C . ASP B 1 221 ? -23.297 16.328 -0.269 1 93.62 221 ASP B C 1
ATOM 3895 O O . ASP B 1 221 ? -22.5 17.266 -0.362 1 93.62 221 ASP B O 1
ATOM 3899 N N . GLU B 1 222 ? -23.812 15.859 0.875 1 91.69 222 GLU B N 1
ATOM 3900 C CA . GLU B 1 222 ? -23.422 16.484 2.131 1 91.69 222 GLU B CA 1
ATOM 3901 C C . GLU B 1 222 ? -21.922 16.297 2.391 1 91.69 222 GLU B C 1
ATOM 3903 O O . GLU B 1 222 ? -21.25 17.234 2.816 1 91.69 222 GLU B O 1
ATOM 3908 N N . TYR B 1 223 ? -21.516 15.141 2.156 1 91.56 223 TYR B N 1
ATOM 3909 C CA . TYR B 1 223 ? -20.109 14.828 2.342 1 91.56 223 TYR B CA 1
ATOM 3910 C C . TYR B 1 223 ? -19.234 15.703 1.453 1 91.56 223 TYR B C 1
ATOM 3912 O O . TYR B 1 223 ? -18.25 16.281 1.916 1 91.56 223 TYR B O 1
ATOM 3920 N N . GLU B 1 224 ? -19.562 15.789 0.185 1 91.88 224 GLU B N 1
ATOM 3921 C CA . GLU B 1 224 ? -18.766 16.547 -0.774 1 91.88 224 GLU B CA 1
ATOM 3922 C C . GLU B 1 224 ? -18.734 18.031 -0.425 1 91.88 224 GLU B C 1
ATOM 3924 O O . GLU B 1 224 ? -17.719 18.703 -0.583 1 91.88 224 GLU B O 1
ATOM 3929 N N . LEU B 1 225 ? -19.812 18.484 0.061 1 89.38 225 LEU B N 1
ATOM 3930 C CA . LEU B 1 225 ? -19.891 19.875 0.477 1 89.38 225 LEU B CA 1
ATOM 3931 C C . LEU B 1 225 ? -18.969 20.141 1.663 1 89.38 225 LEU B C 1
ATOM 3933 O O . LEU B 1 225 ? -18.219 21.125 1.672 1 89.38 225 LEU B O 1
ATOM 3937 N N . GLU B 1 226 ? -19.062 19.234 2.674 1 87.94 226 GLU B N 1
ATOM 3938 C CA . GLU B 1 226 ? -18.234 19.391 3.873 1 87.94 226 GLU B CA 1
ATOM 3939 C C . GLU B 1 226 ? -16.766 19.188 3.566 1 87.94 226 GLU B C 1
ATOM 3941 O O . GLU B 1 226 ? -15.898 19.828 4.176 1 87.94 226 GLU B O 1
ATOM 3946 N N . LEU B 1 227 ? -16.516 18.328 2.662 1 87.88 227 LEU B N 1
ATOM 3947 C CA . LEU B 1 227 ? -15.133 18.094 2.246 1 87.88 227 LEU B CA 1
ATOM 3948 C C . LEU B 1 227 ? -14.531 19.344 1.626 1 87.88 227 LEU B C 1
ATOM 3950 O O . LEU B 1 227 ? -13.367 19.672 1.884 1 87.88 227 LEU B O 1
ATOM 3954 N N . GLU B 1 228 ? -15.266 20.047 0.859 1 85.5 228 GLU B N 1
ATOM 3955 C CA . GLU B 1 228 ? -14.781 21.281 0.238 1 85.5 228 GLU B CA 1
ATOM 3956 C C . GLU B 1 228 ? -14.531 22.359 1.283 1 85.5 228 GLU B C 1
ATOM 3958 O O . GLU B 1 228 ? -13.555 23.109 1.188 1 85.5 228 GLU B O 1
ATOM 3963 N N . LYS B 1 229 ? -15.406 22.406 2.236 1 83.56 229 LYS B N 1
ATOM 3964 C CA . LYS B 1 229 ? -15.195 23.359 3.324 1 83.56 229 LYS B CA 1
ATOM 3965 C C . LYS B 1 229 ? -13.898 23.062 4.074 1 83.56 229 LYS B C 1
ATOM 3967 O O . LYS B 1 229 ? -13.164 23.984 4.438 1 83.56 229 LYS B O 1
ATOM 3972 N N . TYR B 1 230 ? -13.742 21.781 4.289 1 82.56 230 TYR B N 1
ATOM 3973 C CA . TYR B 1 230 ? -12.531 21.375 4.984 1 82.56 230 TYR B CA 1
ATOM 3974 C C . TYR B 1 230 ? -11.289 21.734 4.168 1 82.56 230 TYR B C 1
ATOM 3976 O O . TYR B 1 230 ? -10.289 22.203 4.715 1 82.56 230 TYR B O 1
ATOM 3984 N N . ARG B 1 231 ? -11.359 21.453 2.932 1 78.75 231 ARG B N 1
ATOM 3985 C CA . ARG B 1 231 ? -10.242 21.781 2.045 1 78.75 231 ARG B CA 1
ATOM 3986 C C . ARG B 1 231 ? -9.938 23.266 2.062 1 78.75 231 ARG B C 1
ATOM 3988 O O . ARG B 1 231 ? -8.773 23.672 2.084 1 78.75 231 ARG B O 1
ATOM 3995 N N . ASP B 1 232 ? -10.93 24.078 2.09 1 78 232 ASP B N 1
ATOM 3996 C CA . ASP B 1 232 ? -10.766 25.531 2.164 1 78 232 ASP B CA 1
ATOM 3997 C C . ASP B 1 232 ? -10.133 25.938 3.488 1 78 232 ASP B C 1
ATOM 3999 O O . ASP B 1 232 ? -9.289 26.844 3.525 1 78 232 ASP B O 1
ATOM 4003 N N . PHE B 1 233 ? -10.594 25.281 4.449 1 75.12 233 PHE B N 1
ATOM 4004 C CA . PHE B 1 233 ? -10.055 25.547 5.781 1 75.12 233 PHE B CA 1
ATOM 4005 C C . PHE B 1 233 ? -8.562 25.25 5.836 1 75.12 233 PHE B C 1
ATOM 4007 O O . PHE B 1 233 ? -7.785 26.031 6.363 1 75.12 233 PHE B O 1
ATOM 4014 N N . VAL B 1 234 ? -8.211 24.125 5.34 1 73.06 234 VAL B N 1
ATOM 4015 C CA . VAL B 1 234 ? -6.82 23.672 5.371 1 73.06 234 VAL B CA 1
ATOM 4016 C C . VAL B 1 234 ? -5.969 24.578 4.484 1 73.06 234 VAL B C 1
ATOM 4018 O O . VAL B 1 234 ? -4.836 24.922 4.836 1 73.06 234 VAL B O 1
ATOM 4021 N N . ARG B 1 235 ? -6.496 24.922 3.387 1 70.62 235 ARG B N 1
ATOM 4022 C CA . ARG B 1 235 ? -5.785 25.812 2.48 1 70.62 235 ARG B CA 1
ATOM 4023 C C . ARG B 1 235 ? -5.566 27.172 3.121 1 70.62 235 ARG B C 1
ATOM 4025 O O . ARG B 1 235 ? -4.52 27.797 2.93 1 70.62 235 ARG B O 1
ATOM 4032 N N . GLY B 1 236 ? -6.543 27.625 3.771 1 63.62 236 GLY B N 1
ATOM 4033 C CA . GLY B 1 236 ? -6.438 28.906 4.449 1 63.62 236 GLY B CA 1
ATOM 4034 C C . GLY B 1 236 ? -5.453 28.891 5.602 1 63.62 236 GLY B C 1
ATOM 4035 O O . GLY B 1 236 ? -4.703 29.859 5.793 1 63.62 236 GLY B O 1
ATOM 4036 N N . ASN B 1 237 ? -5.508 27.797 6.32 1 57.25 237 ASN B N 1
ATOM 4037 C CA . ASN B 1 237 ? -4.566 27.672 7.43 1 57.25 237 ASN B CA 1
ATOM 4038 C C . ASN B 1 237 ? -3.164 27.328 6.941 1 57.25 237 ASN B C 1
ATOM 4040 O O . ASN B 1 237 ? -2.174 27.672 7.586 1 57.25 237 ASN B O 1
ATOM 4044 N N . GLY B 1 238 ? -3.053 26.359 5.938 1 52.41 238 GLY B N 1
ATOM 4045 C CA . GLY B 1 238 ? -1.761 26.078 5.332 1 52.41 238 GLY B CA 1
ATOM 4046 C C . GLY B 1 238 ? -1.09 27.312 4.77 1 52.41 238 GLY B C 1
ATOM 4047 O O . GLY B 1 238 ? 0.138 27.422 4.773 1 52.41 238 GLY B O 1
ATOM 4048 N N . LYS B 1 239 ? -1.931 28.203 4.074 1 45.88 239 LYS B N 1
ATOM 4049 C CA . LYS B 1 239 ? -1.411 29.516 3.682 1 45.88 239 LYS B CA 1
ATOM 4050 C C . LYS B 1 239 ? -0.895 30.281 4.895 1 45.88 239 LYS B C 1
ATOM 4052 O O . LYS B 1 239 ? 0.108 30.984 4.801 1 45.88 239 LYS B O 1
ATOM 4057 N N . LYS B 1 240 ? -1.663 30.25 5.844 1 43.19 240 LYS B N 1
ATOM 4058 C CA . LYS B 1 240 ? -1.203 30.984 7.016 1 43.19 240 LYS B CA 1
ATOM 4059 C C . LYS B 1 240 ? 0.001 30.312 7.656 1 43.19 240 LYS B C 1
ATOM 4061 O O . LYS B 1 240 ? 0.855 30.969 8.25 1 43.19 240 LYS B O 1
ATOM 4066 N N . GLY B 1 241 ? 0.023 29.062 7.508 1 33.94 241 GLY B N 1
ATOM 4067 C CA . GLY B 1 241 ? 1.182 28.391 8.062 1 33.94 241 GLY B CA 1
ATOM 4068 C C . GLY B 1 241 ? 2.314 28.234 7.07 1 33.94 241 GLY B C 1
ATOM 4069 O O . GLY B 1 241 ? 3.449 28.625 7.34 1 33.94 241 GLY B O 1
ATOM 4070 N N . LEU B 1 242 ? 2.064 27.328 6.031 1 35.09 242 LEU B N 1
ATOM 4071 C CA . LEU B 1 242 ? 3.154 26.969 5.129 1 35.09 242 LEU B CA 1
ATOM 4072 C C . LEU B 1 242 ? 3.332 28.031 4.051 1 35.09 242 LEU B C 1
ATOM 4074 O O . LEU B 1 242 ? 4.461 28.375 3.686 1 35.09 242 LEU B O 1
ATOM 4078 N N . GLY B 1 243 ? 2.33 28.422 3.344 1 33.75 243 GLY B N 1
ATOM 4079 C CA . GLY B 1 243 ? 2.432 29.312 2.209 1 33.75 243 GLY B CA 1
ATOM 4080 C C . GLY B 1 243 ? 2.805 30.734 2.604 1 33.75 243 GLY B C 1
ATOM 4081 O O . GLY B 1 243 ? 3.291 31.516 1.775 1 33.75 243 GLY B O 1
ATOM 4082 N N . GLY B 1 244 ? 2.258 31.297 3.584 1 30.81 244 GLY B N 1
ATOM 4083 C CA . GLY B 1 244 ? 2.66 32.656 3.873 1 30.81 244 GLY B CA 1
ATOM 4084 C C . GLY B 1 244 ? 4.16 32.812 4.055 1 30.81 244 GLY B C 1
ATOM 4085 O O . GLY B 1 244 ? 4.742 33.812 3.631 1 30.81 244 GLY B O 1
ATOM 4086 N N . PHE B 1 245 ? 4.754 31.906 4.711 1 30.11 245 PHE B N 1
ATOM 4087 C CA . PHE B 1 245 ? 6.184 32.062 4.957 1 30.11 245 PHE B CA 1
ATOM 4088 C C . PHE B 1 245 ? 6.996 31.625 3.752 1 30.11 245 PHE B C 1
ATOM 4090 O O . PHE B 1 245 ? 8.055 32.188 3.467 1 30.11 245 PHE B O 1
ATOM 4097 N N . VAL B 1 246 ? 6.555 30.766 2.916 1 30.7 246 VAL B N 1
ATOM 4098 C CA . VAL B 1 246 ? 7.359 30.359 1.769 1 30.7 246 VAL B CA 1
ATOM 4099 C C . VAL B 1 246 ? 7.215 31.391 0.647 1 30.7 246 VAL B C 1
ATOM 4101 O O . VAL B 1 246 ? 8.141 31.594 -0.141 1 30.7 246 VAL B O 1
ATOM 4104 N N . ALA B 1 247 ? 6.25 32.031 0.338 1 28.94 247 ALA B N 1
ATOM 4105 C CA . ALA B 1 247 ? 6.164 33.062 -0.689 1 28.94 247 ALA B CA 1
ATOM 4106 C C . ALA B 1 247 ? 7.148 34.188 -0.409 1 28.94 247 ALA B C 1
ATOM 4108 O O . ALA B 1 247 ? 7.695 34.781 -1.337 1 28.94 247 ALA B O 1
ATOM 4109 N N . LYS B 1 248 ? 7.395 34.594 0.74 1 28.83 248 LYS B N 1
ATOM 4110 C CA . LYS B 1 248 ? 8.297 35.719 0.984 1 28.83 248 LYS B CA 1
ATOM 4111 C C . LYS B 1 248 ? 9.734 35.375 0.629 1 28.83 248 LYS B C 1
ATOM 4113 O O . LYS B 1 248 ? 10.523 36.219 0.243 1 28.83 248 LYS B O 1
ATOM 4118 N N . LEU B 1 249 ? 10.141 34.188 0.677 1 26.86 249 LEU B N 1
ATOM 4119 C CA . LEU B 1 249 ? 11.562 33.906 0.521 1 26.86 249 LEU B CA 1
ATOM 4120 C C . LEU B 1 249 ? 11.93 33.75 -0.951 1 26.86 249 LEU B C 1
ATOM 4122 O O . LEU B 1 249 ? 13.062 34.031 -1.349 1 26.86 249 LEU B O 1
ATOM 4126 N N . TRP B 1 250 ? 11.07 33.281 -1.853 1 25.86 250 TRP B N 1
ATOM 4127 C CA . TRP B 1 250 ? 11.523 33.156 -3.236 1 25.86 250 TRP B CA 1
ATOM 4128 C C . TRP B 1 250 ? 11.289 34.469 -3.98 1 25.86 250 TRP B C 1
ATOM 4130 O O . TRP B 1 250 ? 11.641 34.594 -5.156 1 25.86 250 TRP B O 1
ATOM 4140 N N . SER B 1 251 ? 10.523 35.312 -3.49 1 23.48 251 SER B N 1
ATOM 4141 C CA . SER B 1 251 ? 10.383 36.594 -4.211 1 23.48 251 SER B CA 1
ATOM 4142 C C . SER B 1 251 ? 11.617 37.469 -4.055 1 23.48 251 SER B C 1
ATOM 4144 O O . SER B 1 251 ? 11.719 38.531 -4.672 1 23.48 251 SER B O 1
ATOM 4146 N N . LYS B 1 252 ? 12.469 37.188 -3.141 1 25.56 252 LYS B N 1
ATOM 4147 C CA . LYS B 1 252 ? 13.664 38.031 -3.252 1 25.56 252 LYS B CA 1
ATOM 4148 C C . LYS B 1 252 ? 14.727 37.344 -4.098 1 25.56 252 LYS B C 1
ATOM 4150 O O . LYS B 1 252 ? 14.922 36.125 -4 1 25.56 252 LYS B O 1
#

Sequence (504 aa):
MNNPGQLPHGPCIGCSTVTDRLVASDRIFHIIHNQKLRDKEQKLRESEKKVRELEAQVEALMKEANLMKPFLKIGAQIRTHKVSTEKMKMDSMPQIKIAGSGEELLNIGNAIADALLYQDIAGKYKRTDVEVYKRMYAGFHPDFVLASKHCTRFLDILSWRRTMAFFYEQTYYEKEKFQYTIFARQSLKMKDKLKRWSGEEFERYFRSDEDGESAYQDMKDEYELELEKYRDFVRGNGKKGLGGFVAKLWSKMNNPGQLPHGPCIGCSTVTDRLVASDRIFHIIHNQKLRDKEQKLRESEKKVRELEAQVEALMKEANLMKPFLKIGAQIRTHKVSTEKMKMDSMPQIKIAGSGEELLNIGNAIADALLYQDIAGKYKRTDVEVYKRMYAGFHPDFVLASKHCTRFLDILSWRRTMAFFYEQTYYEKEKFQYTIFARQSLKMKDKLKRWSGEEFERYFRSDEDGESAYQDMKDEYELELEKYRDFVRGNGKKGLGGFVAKLWSK

Radius of gyration: 38.31 Å; Cα contacts (8 Å, |Δi|>4): 463; chains: 2; bounding box: 71×140×82 Å